Protein AF-0000000073463530 (afdb_homodimer)

pLDDT: mean 92.0, std 11.54, range [20.23, 98.88]

InterPro domains:
  IPR004045 Glutathione S-transferase, N-terminal [PF13417] (13-86)
  IPR004045 Glutathione S-transferase, N-terminal [PS50404] (8-88)
  IPR036249 Thioredoxin-like superfamily [SSF52833] (9-88)
  IPR036282 Glutathione S-transferase, C-terminal domain superfamily [SSF47616] (144-210)

Foldseek 3Di:
DPPPDQQDQKEKEEDDLDLLSVLLQLLCLLLLHRYAYAYADPFDDGCLPCQLAVFPQGDDIWMHGLLFIEDGSLSVSVVSLVVRVPVPVSRQCPPPNVVLSCCLVPPLVHVLLVLLLLLCLPPDDDPRRQVRVCQFFPPDHNHNVVSVVCNVVSLVSVLVVLVVQLVQLVVDDALESVHPHHHSSLSSNLSSLVCCQDVSVRNPLNRHHDDDDDDQLVVGPRSSSNSSSVSSVVSSVVRRHDYHYDYSNVSSVSSLVSQVVPVVVVLVVAFFDCPDPCCVVVQDVRDWFFWKWKAQQRTSGDIRIATWRHDDPFKTKGWGFNPPPGTIHIYIYTPPRIDMGGDPPPPD/DPPPDQQDQKEKEEDDLDLLSVLLQLLCLLLLHRYAYAYADPFDDGCLPCQLAVFPQGDDIWMHGLLFIEDGSLSVSVVSLVVRVPVPVSRQCPPPNVVLSCCLVPPLVHVLLVLLLLLCLPPDDDPRRQVRVCQFAPPDHNHNVVSVVCNVVSLVSVLVVLVVQLVQLVVDDALESVHPHHHSSLSSNLSSLVCCQDVSVRNPLNRHHDDDDDDQLVVGPRSSSNSSSVSSVVSSVVRRHDYHYDYSNVSSVSSLVSQVVPVVVVLVPAFFDCPDPCCVVVQDVRDWQFWKWKAQQRTSGDIRIATFRHDDPFKTKGWGFNPPPGTIHIYIYTPPRIDMGTDPPPPD

Sequence (696 aa):
MVSPQPNNRVIVYGYPASPFYQKITFLLDHYGVSWTLVDVPPIMPRPQLSQLLGITYRRIPVVFIDGRAYIDTTAAALALEAAFGRSSNKALLRQFAALQLQLAINWAESSLFRLGAGHLYNIPLAKEFVQDRKSFMPGGSFDSESMKQRIAFVRSQLMANLEAIETHLKEGNGKFLFGDEIQYLDLSLYVPLNWVQTQLRTGHDLLPVPSKGQQDWRQYPFPRTLSWLASVREYLGKHKVNPTKLSAQDAAEVIFEQSATNSSKVESQLQISKEDPLVKAGWISGEKGQKASVTPVDTGRVPQEGKLVGLDGNSITLKIEAGQGGKSLLATFPRVNFDVRAKEGAKLMVSPQPNNRVIVYGYPASPFYQKITFLLDHYGVSWTLVDVPPIMPRPQLSQLLGITYRRIPVVFIDGRAYIDTTAAALALEAAFGRSSNKALLRQFAALQLQLAINWAESSLFRLGAGHLYNIPLAKEFVQDRKSFMPGGSFDSESMKQRIAFVRSQLMANLEAIETHLKEGNGKFLFGDEIQYLDLSLYVPLNWVQTQLRTGHDLLPVPSKGQQDWRQYPFPRTLSWLASVREYLGKHKVNPTKLSAQDAAEVIFEQSATNSSKVESQLQISKEDPLVKAGWISGEKGQKASVTPVDTGRVPQEGKLVGLDGNSITLKIEAGQGGKSLLATFPRVNFDVRAKEGAKL

Solvent-accessible surface area (backbone atoms only — not comparable to full-atom values): 36322 Å² total; per-residue (Å²): 128,83,67,82,47,90,42,53,44,30,37,36,38,33,43,85,89,37,60,59,31,45,45,53,50,54,51,34,14,70,60,62,49,59,27,25,36,25,81,46,67,97,52,86,76,52,55,68,34,34,63,64,51,34,44,52,50,65,69,66,30,40,33,27,53,54,24,31,36,18,42,45,65,67,35,32,51,52,50,48,41,69,73,47,10,70,85,62,83,49,48,40,61,78,65,63,38,44,58,37,50,49,41,29,58,38,34,26,67,38,57,46,27,51,43,33,59,43,51,46,37,81,55,92,68,52,69,66,53,38,55,49,47,37,68,31,32,76,88,54,71,69,46,43,68,62,23,55,74,41,36,43,59,39,46,45,40,46,45,24,54,50,42,39,50,27,53,40,48,66,76,42,90,34,67,34,88,82,26,78,51,75,36,52,45,51,53,39,47,42,38,33,52,46,42,27,17,70,69,60,58,67,37,52,76,78,32,59,62,82,60,96,69,91,72,80,42,77,83,39,89,44,30,62,43,52,50,34,52,51,47,52,50,50,53,46,64,78,34,63,59,79,63,46,77,44,54,52,68,60,45,47,52,48,32,43,55,33,10,70,71,42,42,63,65,53,52,70,72,41,49,45,51,70,80,35,49,37,28,69,64,61,46,36,86,42,53,73,59,41,44,25,32,46,23,40,71,79,48,37,69,36,55,29,63,28,22,34,40,27,41,60,57,55,33,33,28,27,43,23,60,16,83,74,90,74,43,49,34,44,36,33,30,41,34,65,64,41,45,74,37,53,43,82,68,75,80,118,128,84,66,82,48,94,39,54,45,30,36,37,38,32,42,85,88,38,59,60,30,44,43,53,51,53,50,34,14,72,59,61,48,58,28,24,37,25,82,45,68,98,52,86,77,52,54,67,34,34,63,63,51,35,44,52,51,65,69,66,30,40,33,26,52,54,24,30,36,18,42,45,67,67,34,32,49,53,50,48,42,70,73,48,8,69,86,61,84,51,47,39,61,77,65,64,39,44,60,36,51,48,42,28,58,36,34,25,68,38,58,47,28,53,44,33,59,44,52,47,37,82,55,91,66,51,68,68,54,38,55,51,47,39,68,31,32,75,88,52,71,70,45,43,68,62,23,55,74,42,36,40,59,40,46,45,40,47,45,26,55,49,43,38,51,28,52,41,48,66,76,42,90,34,67,33,88,83,26,80,50,75,37,51,46,53,54,40,47,42,36,33,52,45,43,27,18,70,70,59,58,67,37,53,75,77,33,59,63,84,60,96,68,92,74,78,41,77,83,39,89,44,30,61,43,52,50,34,52,51,47,53,51,50,52,47,62,77,34,62,59,79,63,46,78,46,55,50,70,60,46,46,53,50,33,42,54,32,12,70,70,43,42,63,67,53,53,72,73,40,48,44,49,69,80,36,49,38,29,68,65,62,46,36,90,42,53,73,60,41,46,24,32,44,24,40,71,79,49,38,71,37,56,30,63,27,22,34,41,28,41,59,58,55,33,33,28,28,41,24,61,16,82,74,90,76,43,50,34,43,36,32,30,42,32,65,63,41,45,72,38,55,45,83,68,76,82,119

Structure (mmCIF, N/CA/C/O backbone):
data_AF-0000000073463530-model_v1
#
loop_
_entity.id
_entity.type
_entity.pdbx_description
1 polymer 'GST N-terminal domain-containing protein'
#
loop_
_atom_site.group_PDB
_atom_site.id
_atom_site.type_symbol
_atom_site.label_atom_id
_atom_site.label_alt_id
_atom_site.label_comp_id
_atom_site.label_asym_id
_atom_site.label_entity_id
_atom_site.label_seq_id
_atom_site.pdbx_PDB_ins_code
_atom_site.Cartn_x
_atom_site.Cartn_y
_atom_site.Cartn_z
_atom_site.occupancy
_atom_site.B_iso_or_equiv
_atom_site.auth_seq_id
_atom_site.auth_comp_id
_atom_site.auth_asym_id
_atom_site.auth_atom_id
_atom_site.pdbx_PDB_model_num
ATOM 1 N N . MET A 1 1 ? 6.281 -42.188 -20.156 1 31.19 1 MET A N 1
ATOM 2 C CA . MET A 1 1 ? 5.535 -41.5 -19.109 1 31.19 1 MET A CA 1
ATOM 3 C C . MET A 1 1 ? 6.48 -40.875 -18.062 1 31.19 1 MET A C 1
ATOM 5 O O . MET A 1 1 ? 7.281 -41.594 -17.469 1 31.19 1 MET A O 1
ATOM 9 N N . VAL A 1 2 ? 6.938 -39.688 -18.234 1 38.62 2 VAL A N 1
ATOM 10 C CA . VAL A 1 2 ? 7.953 -39.156 -17.344 1 38.62 2 VAL A CA 1
ATOM 11 C C . VAL A 1 2 ? 7.445 -39.188 -15.898 1 38.62 2 VAL A C 1
ATOM 13 O O . VAL A 1 2 ? 6.359 -38.688 -15.602 1 38.62 2 VAL A O 1
ATOM 16 N N . SER A 1 3 ? 7.84 -40.156 -15.188 1 39.84 3 SER A N 1
ATOM 17 C CA . SER A 1 3 ? 7.484 -40.375 -13.781 1 39.84 3 SER A CA 1
ATOM 18 C C . SER A 1 3 ? 7.691 -39.094 -12.977 1 39.84 3 SER A C 1
ATOM 20 O O . SER A 1 3 ? 8.68 -38.375 -13.18 1 39.84 3 SER A O 1
ATOM 22 N N . PRO A 1 4 ? 6.578 -38.594 -12.398 1 45.66 4 PRO A N 1
ATOM 23 C CA . PRO A 1 4 ? 6.816 -37.531 -11.43 1 45.66 4 PRO A CA 1
ATOM 24 C C . PRO A 1 4 ? 8.078 -37.75 -10.602 1 45.66 4 PRO A C 1
ATOM 26 O O . PRO A 1 4 ? 8.305 -38.844 -10.094 1 45.66 4 PRO A O 1
ATOM 29 N N . GLN A 1 5 ? 9.086 -37.344 -10.953 1 49.78 5 GLN A N 1
ATOM 30 C CA . GLN A 1 5 ? 10.234 -37.406 -10.055 1 49.78 5 GLN A CA 1
ATOM 31 C C . GLN A 1 5 ? 10.055 -36.469 -8.875 1 49.78 5 GLN A C 1
ATOM 33 O O . GLN A 1 5 ? 9.305 -35.5 -8.961 1 49.78 5 GLN A O 1
ATOM 38 N N . PRO A 1 6 ? 10.414 -36.875 -7.672 1 53.34 6 PRO A N 1
ATOM 39 C CA . PRO A 1 6 ? 10.312 -36.094 -6.438 1 53.34 6 PRO A CA 1
ATOM 40 C C . PRO A 1 6 ? 10.469 -34.594 -6.68 1 53.34 6 PRO A C 1
ATOM 42 O O . PRO A 1 6 ? 9.859 -33.781 -5.973 1 53.34 6 PRO A O 1
ATOM 45 N N . ASN A 1 7 ? 11.078 -34.219 -7.801 1 63.09 7 ASN A N 1
ATOM 46 C CA . ASN A 1 7 ? 11.422 -32.844 -8.031 1 63.09 7 ASN A CA 1
ATOM 47 C C . ASN A 1 7 ? 10.406 -32.156 -8.945 1 63.09 7 ASN A C 1
ATOM 49 O O . ASN A 1 7 ? 10.641 -31.031 -9.414 1 63.09 7 ASN A O 1
ATOM 53 N N . ASN A 1 8 ? 9.125 -32.812 -8.922 1 82.25 8 ASN A N 1
ATOM 54 C CA . ASN A 1 8 ? 8.234 -32.188 -9.891 1 82.25 8 ASN A CA 1
ATOM 55 C C . ASN A 1 8 ? 6.918 -31.75 -9.25 1 82.25 8 ASN A C 1
ATOM 57 O O . ASN A 1 8 ? 5.949 -31.453 -9.953 1 82.25 8 ASN A O 1
ATOM 61 N N . ARG A 1 9 ? 6.957 -31.766 -8 1 92.31 9 ARG A N 1
ATOM 62 C CA . ARG A 1 9 ? 5.746 -31.281 -7.344 1 92.31 9 ARG A CA 1
ATOM 63 C C . ARG A 1 9 ? 5.547 -29.797 -7.602 1 92.31 9 ARG A C 1
ATOM 65 O O . ARG A 1 9 ? 4.414 -29.312 -7.688 1 92.31 9 ARG A O 1
ATOM 72 N N . VAL A 1 10 ? 6.691 -29.125 -7.629 1 97.69 10 VAL A N 1
ATOM 73 C CA . VAL A 1 10 ? 6.645 -27.688 -7.875 1 97.69 10 VAL A CA 1
ATOM 74 C C . VAL A 1 10 ? 7.32 -27.359 -9.203 1 97.69 10 VAL A C 1
ATOM 76 O O . VAL A 1 10 ? 8.492 -27.703 -9.414 1 97.69 10 VAL A O 1
ATOM 79 N N . ILE A 1 11 ? 6.637 -26.812 -10.125 1 98.19 11 ILE A N 1
ATOM 80 C CA . ILE A 1 11 ? 7.145 -26.375 -11.422 1 98.19 11 ILE A CA 1
ATOM 81 C C . ILE A 1 11 ? 6.926 -24.875 -11.586 1 98.19 11 ILE A C 1
ATOM 83 O O . ILE A 1 11 ? 5.812 -24.375 -11.398 1 98.19 11 ILE A O 1
ATOM 87 N N . VAL A 1 12 ? 7.953 -24.125 -11.891 1 98.44 12 VAL A N 1
ATOM 88 C CA . VAL A 1 12 ? 7.902 -22.672 -12.016 1 98.44 12 VAL A CA 1
ATOM 89 C C . VAL A 1 12 ? 8.219 -22.266 -13.453 1 98.44 12 VAL A C 1
ATOM 91 O O . VAL A 1 12 ? 9.266 -22.625 -13.992 1 98.44 12 VAL A O 1
ATOM 94 N N . TYR A 1 13 ? 7.297 -21.625 -14.109 1 98.75 13 TYR A N 1
ATOM 95 C CA . TYR A 1 13 ? 7.555 -20.953 -15.383 1 98.75 13 TYR A CA 1
ATOM 96 C C . TYR A 1 13 ? 8.055 -19.531 -15.164 1 98.75 13 TYR A C 1
ATOM 98 O O . TYR A 1 13 ? 7.344 -18.688 -14.602 1 98.75 13 TYR A O 1
ATOM 106 N N . GLY A 1 14 ? 9.188 -19.266 -15.516 1 98.12 14 GLY A N 1
ATOM 107 C CA . GLY A 1 14 ? 9.742 -17.938 -15.273 1 98.12 14 GLY A CA 1
ATOM 108 C C . GLY A 1 14 ? 11.086 -17.719 -15.945 1 98.12 14 GLY A C 1
ATOM 109 O O . GLY A 1 14 ? 11.547 -18.562 -16.719 1 98.12 14 GLY A O 1
ATOM 110 N N . TYR A 1 15 ? 11.656 -16.562 -15.797 1 95.75 15 TYR A N 1
ATOM 111 C CA . TYR A 1 15 ? 12.992 -16.203 -16.25 1 95.75 15 TYR A CA 1
ATOM 112 C C . TYR A 1 15 ? 13.773 -15.492 -15.148 1 95.75 15 TYR A C 1
ATOM 114 O O . TYR A 1 15 ? 13.195 -14.734 -14.359 1 95.75 15 TYR A O 1
ATOM 122 N N . PRO A 1 16 ? 15 -15.617 -15.07 1 94 16 PRO A N 1
ATOM 123 C CA . PRO A 1 16 ? 15.805 -15.266 -13.906 1 94 16 PRO A CA 1
ATOM 124 C C . PRO A 1 16 ? 15.812 -13.766 -13.633 1 94 16 PRO A C 1
ATOM 126 O O . PRO A 1 16 ? 15.922 -13.344 -12.477 1 94 16 PRO A O 1
ATOM 129 N N . ALA A 1 17 ? 15.727 -12.938 -14.602 1 92.12 17 ALA A N 1
ATOM 130 C CA . ALA A 1 17 ? 15.859 -11.492 -14.422 1 92.12 17 ALA A CA 1
ATOM 131 C C . ALA A 1 17 ? 14.602 -10.898 -13.789 1 92.12 17 ALA A C 1
ATOM 133 O O . ALA A 1 17 ? 14.602 -9.75 -13.352 1 92.12 17 ALA A O 1
ATOM 134 N N . SER A 1 18 ? 13.523 -11.633 -13.664 1 94.56 18 SER A N 1
ATOM 135 C CA . SER A 1 18 ? 12.273 -11.148 -13.086 1 94.56 18 SER A CA 1
ATOM 136 C C . SER A 1 18 ? 12.359 -11.102 -11.562 1 94.56 18 SER A C 1
ATOM 138 O O . SER A 1 18 ? 12.531 -12.133 -10.914 1 94.56 18 SER A O 1
ATOM 140 N N . PRO A 1 19 ? 12.172 -9.945 -10.945 1 96.19 19 PRO A N 1
ATOM 141 C CA . PRO A 1 19 ? 12.164 -9.859 -9.484 1 96.19 19 PRO A CA 1
ATOM 142 C C . PRO A 1 19 ? 11.078 -10.727 -8.852 1 96.19 19 PRO A C 1
ATOM 144 O O . PRO A 1 19 ? 11.289 -11.297 -7.773 1 96.19 19 PRO A O 1
ATOM 147 N N . PHE A 1 20 ? 9.961 -10.859 -9.492 1 97.62 20 PHE A N 1
ATOM 148 C CA . PHE A 1 20 ? 8.875 -11.656 -8.93 1 97.62 20 PHE A CA 1
ATOM 149 C C . PHE A 1 20 ? 9.18 -13.141 -9.039 1 97.62 20 PHE A C 1
ATOM 151 O O . PHE A 1 20 ? 8.789 -13.93 -8.172 1 97.62 20 PHE A O 1
ATOM 158 N N . TYR A 1 21 ? 9.852 -13.523 -10.125 1 98 21 TYR A N 1
ATOM 159 C CA . TYR A 1 21 ? 10.383 -14.883 -10.195 1 98 21 TYR A CA 1
ATOM 160 C C . TYR A 1 21 ? 11.359 -15.141 -9.062 1 98 21 TYR A C 1
ATOM 162 O O . TYR A 1 21 ? 11.281 -16.172 -8.391 1 98 21 TYR A O 1
ATOM 170 N N . GLN A 1 22 ? 12.219 -14.219 -8.781 1 98.25 22 GLN A N 1
ATOM 171 C CA . GLN A 1 22 ? 13.195 -14.352 -7.703 1 98.25 22 GLN A CA 1
ATOM 172 C C . GLN A 1 22 ? 12.508 -14.508 -6.352 1 98.25 22 GLN A C 1
ATOM 174 O O . GLN A 1 22 ? 12.945 -15.297 -5.512 1 98.25 22 GLN A O 1
ATOM 179 N N . LYS A 1 23 ? 11.5 -13.727 -6.148 1 98.62 23 LYS A N 1
ATOM 180 C CA . LYS A 1 23 ? 10.75 -13.859 -4.902 1 98.62 23 LYS A CA 1
ATOM 181 C C . LYS A 1 23 ? 10.328 -15.305 -4.664 1 98.62 23 LYS A C 1
ATOM 183 O O . LYS A 1 23 ? 10.5 -15.836 -3.561 1 98.62 23 LYS A O 1
ATOM 188 N N . ILE A 1 24 ? 9.773 -15.961 -5.695 1 98.69 24 ILE A N 1
ATOM 189 C CA . ILE A 1 24 ? 9.312 -17.344 -5.578 1 98.69 24 ILE A CA 1
ATOM 190 C C . ILE A 1 24 ? 10.5 -18.25 -5.297 1 98.69 24 ILE A C 1
ATOM 192 O O . ILE A 1 24 ? 10.406 -19.172 -4.469 1 98.69 24 ILE A O 1
ATOM 196 N N . THR A 1 25 ? 11.625 -18 -5.953 1 98.44 25 THR A N 1
ATOM 197 C CA . THR A 1 25 ? 12.789 -18.844 -5.723 1 98.44 25 THR A CA 1
ATOM 198 C C . THR A 1 25 ? 13.305 -18.688 -4.297 1 98.44 25 THR A C 1
ATOM 200 O O . THR A 1 25 ? 13.789 -19.641 -3.691 1 98.44 25 THR A O 1
ATOM 203 N N . PHE A 1 26 ? 13.281 -17.469 -3.719 1 98.56 26 PHE A N 1
ATOM 204 C CA . PHE A 1 26 ? 13.672 -17.266 -2.332 1 98.56 26 PHE A CA 1
ATOM 205 C C . PHE A 1 26 ? 12.781 -18.047 -1.386 1 98.56 26 PHE A C 1
ATOM 207 O O . PHE A 1 26 ? 13.258 -18.594 -0.39 1 98.56 26 PHE A O 1
ATOM 214 N N . LEU A 1 27 ? 11.477 -18.094 -1.702 1 98.31 27 LEU A N 1
ATOM 215 C CA . LEU A 1 27 ? 10.555 -18.891 -0.896 1 98.31 27 LEU A CA 1
ATOM 216 C C . LEU A 1 27 ? 10.906 -20.375 -0.982 1 98.31 27 LEU A C 1
ATOM 218 O O . LEU A 1 27 ? 10.93 -21.062 0.035 1 98.31 27 LEU A O 1
ATOM 222 N N . LEU A 1 28 ? 11.156 -20.812 -2.186 1 97.44 28 LEU A N 1
ATOM 223 C CA . LEU A 1 28 ? 11.508 -22.219 -2.389 1 97.44 28 LEU A CA 1
ATOM 224 C C . LEU A 1 28 ? 12.805 -22.562 -1.673 1 97.44 28 LEU A C 1
ATOM 226 O O . LEU A 1 28 ? 12.938 -23.641 -1.098 1 97.44 28 LEU A O 1
ATOM 230 N N . ASP A 1 29 ? 13.797 -21.641 -1.721 1 97.5 29 ASP A N 1
ATOM 231 C CA . ASP A 1 29 ? 15.031 -21.797 -0.96 1 97.5 29 ASP A CA 1
ATOM 232 C C . ASP A 1 29 ? 14.742 -21.969 0.531 1 97.5 29 ASP A C 1
ATOM 234 O O . ASP A 1 29 ? 15.273 -22.859 1.178 1 97.5 29 ASP A O 1
ATOM 238 N N . HIS A 1 30 ? 13.914 -21.125 1.042 1 97.25 30 HIS A N 1
ATOM 239 C CA . HIS A 1 30 ? 13.578 -21.188 2.459 1 97.25 30 HIS A CA 1
ATOM 240 C C . HIS A 1 30 ? 12.945 -22.516 2.826 1 97.25 30 HIS A C 1
ATOM 242 O O . HIS A 1 30 ? 13.32 -23.141 3.83 1 97.25 30 HIS A O 1
ATOM 248 N N . TYR A 1 31 ? 12.023 -23 1.99 1 95.81 31 TYR A N 1
ATOM 249 C CA . TYR A 1 31 ? 11.297 -24.219 2.307 1 95.81 31 TYR A CA 1
ATOM 250 C C . TYR A 1 31 ? 12.141 -25.453 2 1 95.81 31 TYR A C 1
ATOM 252 O O . TYR A 1 31 ? 11.797 -26.562 2.416 1 95.81 31 TYR A O 1
ATOM 260 N N . GLY A 1 32 ? 13.172 -25.25 1.292 1 93.88 32 GLY A N 1
ATOM 261 C CA . GLY A 1 32 ? 14.023 -26.375 0.927 1 93.88 32 GLY A CA 1
ATOM 262 C C . GLY A 1 32 ? 13.344 -27.359 -0.018 1 93.88 32 GLY A C 1
ATOM 263 O O . GLY A 1 32 ? 13.516 -28.562 0.113 1 93.88 32 GLY A O 1
ATOM 264 N N . VAL A 1 33 ? 12.656 -26.844 -0.92 1 93.38 33 VAL A N 1
ATOM 265 C CA . VAL A 1 33 ? 11.844 -27.672 -1.812 1 93.38 33 VAL A CA 1
ATOM 266 C C . VAL A 1 33 ? 12.547 -27.828 -3.154 1 93.38 33 VAL A C 1
ATOM 268 O O . VAL A 1 33 ? 12.938 -26.844 -3.781 1 93.38 33 VAL A O 1
ATOM 271 N N . SER A 1 34 ? 12.695 -29.062 -3.562 1 94.62 34 SER A N 1
ATOM 272 C CA . SER A 1 34 ? 13.133 -29.297 -4.938 1 94.62 34 SER A CA 1
ATOM 273 C C . SER A 1 34 ? 12.055 -28.875 -5.934 1 94.62 34 SER A C 1
ATOM 275 O O . SER A 1 34 ? 10.867 -29.094 -5.703 1 94.62 34 SER A O 1
ATOM 277 N N . TRP A 1 35 ? 12.5 -28.234 -6.988 1 96.25 35 TRP A N 1
ATOM 278 C CA . TRP A 1 35 ? 11.516 -27.719 -7.93 1 96.25 35 TRP A CA 1
ATOM 279 C C . TRP A 1 35 ? 12.078 -27.703 -9.352 1 96.25 35 TRP A C 1
ATOM 281 O O . TRP A 1 35 ? 13.266 -27.953 -9.555 1 96.25 35 TRP A O 1
ATOM 291 N N . THR A 1 36 ? 11.203 -27.531 -10.312 1 96.88 36 THR A N 1
ATOM 292 C CA . THR A 1 36 ? 11.539 -27.562 -11.734 1 96.88 36 THR A CA 1
ATOM 293 C C . THR A 1 36 ? 11.305 -26.203 -12.383 1 96.88 36 THR A C 1
ATOM 295 O O . THR A 1 36 ? 10.273 -25.578 -12.148 1 96.88 36 THR A O 1
ATOM 298 N N . LEU A 1 37 ? 12.273 -25.766 -13.164 1 97 37 LEU A N 1
ATOM 299 C CA . LEU A 1 37 ? 12.164 -24.516 -13.914 1 97 37 LEU A CA 1
ATOM 300 C C . LEU A 1 37 ? 11.82 -24.781 -15.375 1 97 37 LEU A C 1
ATOM 302 O O . LEU A 1 37 ? 12.391 -25.672 -16 1 97 37 LEU A O 1
ATOM 306 N N . VAL A 1 38 ? 10.875 -24.141 -15.875 1 97.81 38 VAL A N 1
ATOM 307 C CA . VAL A 1 38 ? 10.617 -24.031 -17.312 1 97.81 38 VAL A CA 1
ATOM 308 C C . VAL A 1 38 ? 10.883 -22.594 -17.766 1 97.81 38 VAL A C 1
ATOM 310 O O . VAL A 1 38 ? 10.195 -21.656 -17.359 1 97.81 38 VAL A O 1
ATOM 313 N N . ASP A 1 39 ? 11.789 -22.406 -18.641 1 97.62 39 ASP A N 1
ATOM 314 C CA . ASP A 1 39 ? 12.172 -21.078 -19.109 1 97.62 39 ASP A CA 1
ATOM 315 C C . ASP A 1 39 ? 11.102 -20.484 -20.016 1 97.62 39 ASP A C 1
ATOM 317 O O . ASP A 1 39 ? 10.57 -21.172 -20.891 1 97.62 39 ASP A O 1
ATOM 321 N N . VAL A 1 40 ? 10.758 -19.297 -19.781 1 97.56 40 VAL A N 1
ATOM 322 C CA . VAL A 1 40 ? 9.914 -18.516 -20.688 1 97.56 40 VAL A CA 1
ATOM 323 C C . VAL A 1 40 ? 10.586 -17.172 -20.984 1 97.56 40 VAL A C 1
ATOM 325 O O . VAL A 1 40 ? 11.43 -16.703 -20.219 1 97.56 40 VAL A O 1
ATOM 328 N N . PRO A 1 41 ? 10.305 -16.594 -22.156 1 95.75 41 PRO A N 1
ATOM 329 C CA . PRO A 1 41 ? 10.914 -15.312 -22.484 1 95.75 41 PRO A CA 1
ATOM 330 C C . PRO A 1 41 ? 10.391 -14.172 -21.609 1 95.75 41 PRO A C 1
ATOM 332 O O . PRO A 1 41 ? 9.273 -14.25 -21.094 1 95.75 41 PRO A O 1
ATOM 335 N N . PRO A 1 42 ? 11.164 -13.125 -21.516 1 93.5 42 PRO A N 1
ATOM 336 C CA . PRO A 1 42 ? 10.75 -11.969 -20.719 1 93.5 42 PRO A CA 1
ATOM 337 C C . PRO A 1 42 ? 9.586 -11.203 -21.344 1 93.5 42 PRO A C 1
ATOM 339 O O . PRO A 1 42 ? 8.898 -10.445 -20.656 1 93.5 42 PRO A O 1
ATOM 342 N N . ILE A 1 43 ? 9.336 -11.398 -22.656 1 93.69 43 ILE A N 1
ATOM 343 C CA . ILE A 1 43 ? 8.273 -10.672 -23.359 1 93.69 43 ILE A CA 1
ATOM 344 C C . ILE A 1 43 ? 7.328 -11.656 -24.031 1 93.69 43 ILE A C 1
ATOM 346 O O . ILE A 1 43 ? 7.684 -12.812 -24.25 1 93.69 43 ILE A O 1
ATOM 350 N N . MET A 1 44 ? 6.105 -11.211 -24.297 1 92.81 44 MET A N 1
ATOM 351 C CA . MET A 1 44 ? 5.141 -12.023 -25.047 1 92.81 44 MET A CA 1
ATOM 352 C C . MET A 1 44 ? 5.602 -12.242 -26.484 1 92.81 44 MET A C 1
ATOM 354 O O . MET A 1 44 ? 6.336 -11.422 -27.031 1 92.81 44 MET A O 1
ATOM 358 N N . PRO A 1 45 ? 5.25 -13.312 -27.062 1 95.19 45 PRO A N 1
ATOM 359 C CA . PRO A 1 45 ? 4.32 -14.359 -26.625 1 95.19 45 PRO A CA 1
ATOM 360 C C . PRO A 1 45 ? 5.004 -15.461 -25.812 1 95.19 45 PRO A C 1
ATOM 362 O O . PRO A 1 45 ? 6.234 -15.555 -25.812 1 95.19 45 PRO A O 1
ATOM 365 N N . ARG A 1 46 ? 4.207 -16.188 -25.109 1 96.44 46 ARG A N 1
ATOM 366 C CA . ARG A 1 46 ? 4.668 -17.328 -24.344 1 96.44 46 ARG A CA 1
ATOM 367 C C . ARG A 1 46 ? 3.818 -18.562 -24.625 1 96.44 46 ARG A C 1
ATOM 369 O O . ARG A 1 46 ? 3.082 -19.031 -23.75 1 96.44 46 ARG A O 1
ATOM 376 N N . PRO A 1 47 ? 4.027 -19.141 -25.781 1 96.06 47 PRO A N 1
ATOM 377 C CA . PRO A 1 47 ? 3.248 -20.328 -26.172 1 96.06 47 PRO A CA 1
ATOM 378 C C . PRO A 1 47 ? 3.439 -21.5 -25.203 1 96.06 47 PRO A C 1
ATOM 380 O O . PRO A 1 47 ? 2.576 -22.375 -25.125 1 96.06 47 PRO A O 1
ATOM 383 N N . GLN A 1 48 ? 4.598 -21.531 -24.422 1 95.81 48 GLN A N 1
ATOM 384 C CA . GLN A 1 48 ? 4.852 -22.531 -23.406 1 95.81 48 GLN A CA 1
ATOM 385 C C . GLN A 1 48 ? 3.703 -22.609 -22.406 1 95.81 48 GLN A C 1
ATOM 387 O O . GLN A 1 48 ? 3.453 -23.656 -21.812 1 95.81 48 GLN A O 1
ATOM 392 N N . LEU A 1 49 ? 3.008 -21.469 -22.312 1 97.25 49 LEU A N 1
ATOM 393 C CA . LEU A 1 49 ? 1.887 -21.391 -21.375 1 97.25 49 LEU A CA 1
ATOM 394 C C . LEU A 1 49 ? 0.56 -21.344 -22.125 1 97.25 49 LEU A C 1
ATOM 396 O O . LEU A 1 49 ? -0.306 -22.188 -21.922 1 97.25 49 LEU A O 1
ATOM 400 N N . SER A 1 50 ? 0.438 -20.469 -23.078 1 95.94 50 SER A N 1
ATOM 401 C CA . SER A 1 50 ? -0.833 -20.234 -23.766 1 95.94 50 SER A CA 1
ATOM 402 C C . SER A 1 50 ? -1.224 -21.406 -24.641 1 95.94 50 SER A C 1
ATOM 404 O O . SER A 1 50 ? -2.35 -21.906 -24.562 1 95.94 50 SER A O 1
ATOM 406 N N . GLN A 1 51 ? -0.342 -21.938 -25.391 1 95 51 GLN A N 1
ATOM 407 C CA . GLN A 1 51 ? -0.662 -23.016 -26.328 1 95 51 GLN A CA 1
ATOM 408 C C . GLN A 1 51 ? -0.663 -24.375 -25.641 1 95 51 GLN A C 1
ATOM 410 O O . GLN A 1 51 ? -1.529 -25.203 -25.906 1 95 51 GLN A O 1
ATOM 415 N N . LEU A 1 52 ? 0.271 -24.547 -24.719 1 95.88 52 LEU A N 1
ATOM 416 C CA . LEU A 1 52 ? 0.433 -25.891 -24.156 1 95.88 52 LEU A CA 1
ATOM 417 C C . LEU A 1 52 ? -0.51 -26.094 -22.969 1 95.88 52 LEU A C 1
ATOM 419 O O . LEU A 1 52 ? -0.968 -27.203 -22.719 1 95.88 52 LEU A O 1
ATOM 423 N N . LEU A 1 53 ? -0.771 -24.984 -22.203 1 97.06 53 LEU A N 1
ATOM 424 C CA . LEU A 1 53 ? -1.488 -25.172 -20.953 1 97.06 53 LEU A CA 1
ATOM 425 C C . LEU A 1 53 ? -2.783 -24.359 -20.938 1 97.06 53 LEU A C 1
ATOM 427 O O . LEU A 1 53 ? -3.588 -24.484 -20.016 1 97.06 53 LEU A O 1
ATOM 431 N N . GLY A 1 54 ? -2.982 -23.516 -21.938 1 96.44 54 GLY A N 1
ATOM 432 C CA . GLY A 1 54 ? -4.176 -22.688 -22.016 1 96.44 54 GLY A CA 1
ATOM 433 C C . GLY A 1 54 ? -4.105 -21.453 -21.125 1 96.44 54 GLY A C 1
ATOM 434 O O . GLY A 1 54 ? -5.121 -20.797 -20.875 1 96.44 54 GLY A O 1
ATOM 435 N N . ILE A 1 55 ? -2.959 -21.141 -20.562 1 97.44 55 ILE A N 1
ATOM 436 C CA . ILE A 1 55 ? -2.783 -19.984 -19.688 1 97.44 55 ILE A CA 1
ATOM 437 C C . ILE A 1 55 ? -2.449 -18.75 -20.531 1 97.44 55 ILE A C 1
ATOM 439 O O . ILE A 1 55 ? -1.332 -18.625 -21.031 1 97.44 55 ILE A O 1
ATOM 443 N N . THR A 1 56 ? -3.406 -17.844 -20.609 1 96.56 56 THR A N 1
ATOM 444 C CA . THR A 1 56 ? -3.24 -16.625 -21.391 1 96.56 56 THR A CA 1
ATOM 445 C C . THR A 1 56 ? -2.791 -15.461 -20.516 1 96.56 56 THR A C 1
ATOM 447 O O . THR A 1 56 ? -2.348 -14.422 -21.016 1 96.56 56 THR A O 1
ATOM 450 N N . TYR A 1 57 ? -2.963 -15.641 -19.203 1 95.81 57 TYR A N 1
ATOM 451 C CA . TYR A 1 57 ? -2.445 -14.672 -18.234 1 95.81 57 TYR A CA 1
ATOM 452 C C . TYR A 1 57 ? -1.02 -14.266 -18.594 1 95.81 57 TYR A C 1
ATOM 454 O O . TYR A 1 57 ? -0.189 -15.117 -18.922 1 95.81 57 TYR A O 1
ATOM 462 N N . ARG A 1 58 ? -0.741 -12.992 -18.516 1 95.38 58 ARG A N 1
ATOM 463 C CA . ARG A 1 58 ? 0.493 -12.555 -19.156 1 95.38 58 ARG A CA 1
ATOM 464 C C . ARG A 1 58 ? 1.623 -12.422 -18.141 1 95.38 58 ARG A C 1
ATOM 466 O O . ARG A 1 58 ? 2.799 -12.391 -18.516 1 95.38 58 ARG A O 1
ATOM 473 N N . ARG A 1 59 ? 1.351 -12.227 -16.859 1 95.62 59 ARG A N 1
ATOM 474 C CA . ARG A 1 59 ? 2.434 -11.992 -15.914 1 95.62 59 ARG A CA 1
ATOM 475 C C . ARG A 1 59 ? 3.164 -13.289 -15.578 1 95.62 59 ARG A C 1
ATOM 477 O O . ARG A 1 59 ? 2.604 -14.375 -15.719 1 95.62 59 ARG A O 1
ATOM 484 N N . ILE A 1 60 ? 4.359 -13.227 -15.164 1 96 60 ILE A N 1
ATOM 485 C CA . ILE A 1 60 ? 5.238 -14.312 -14.742 1 96 60 ILE A CA 1
ATOM 486 C C . ILE A 1 60 ? 5.805 -14 -13.359 1 96 60 ILE A C 1
ATOM 488 O O . ILE A 1 60 ? 5.957 -12.836 -12.984 1 96 60 ILE A O 1
ATOM 492 N N . PRO A 1 61 ? 6.031 -14.914 -12.523 1 98.12 61 PRO A N 1
ATOM 493 C CA . PRO A 1 61 ? 6.004 -16.344 -12.805 1 98.12 61 PRO A CA 1
ATOM 494 C C . PRO A 1 61 ? 4.609 -16.953 -12.664 1 98.12 61 PRO A C 1
ATOM 496 O O . PRO A 1 61 ? 3.717 -16.328 -12.086 1 98.12 61 PRO A O 1
ATOM 499 N N . VAL A 1 62 ? 4.434 -18.062 -13.266 1 98.62 62 VAL A N 1
ATOM 500 C CA . VAL A 1 62 ? 3.326 -18.969 -12.969 1 98.62 62 VAL A CA 1
ATOM 501 C C . VAL A 1 62 ? 3.852 -20.203 -12.25 1 98.62 62 VAL A C 1
ATOM 503 O O . VAL A 1 62 ? 4.789 -20.859 -12.719 1 98.62 62 VAL A O 1
ATOM 506 N N . VAL A 1 63 ? 3.279 -20.516 -11.125 1 98.75 63 VAL A N 1
ATOM 507 C CA . VAL A 1 63 ? 3.777 -21.609 -10.289 1 98.75 63 VAL A CA 1
ATOM 508 C C . VAL A 1 63 ? 2.754 -22.734 -10.242 1 98.75 63 VAL A C 1
ATOM 510 O O . VAL A 1 63 ? 1.563 -22.5 -10.031 1 98.75 63 VAL A O 1
ATOM 513 N N . PHE A 1 64 ? 3.227 -23.922 -10.5 1 98.31 64 PHE A N 1
ATOM 514 C CA . PHE A 1 64 ? 2.389 -25.109 -10.375 1 98.31 64 PHE A CA 1
ATOM 515 C C . PHE A 1 64 ? 2.797 -25.938 -9.156 1 98.31 64 PHE A C 1
ATOM 517 O O . PHE A 1 64 ? 3.986 -26.156 -8.922 1 98.31 64 PHE A O 1
ATOM 524 N N . ILE A 1 65 ? 1.847 -26.297 -8.367 1 97.44 65 ILE A N 1
ATOM 525 C CA . ILE A 1 65 ? 2.039 -27.234 -7.266 1 97.44 65 ILE A CA 1
ATOM 526 C C . ILE A 1 65 ? 1.087 -28.422 -7.422 1 97.44 65 ILE A C 1
ATOM 528 O O . ILE A 1 65 ? -0.133 -28.25 -7.359 1 97.44 65 ILE A O 1
ATOM 532 N N . ASP A 1 66 ? 1.599 -29.578 -7.668 1 96.25 66 ASP A N 1
ATOM 533 C CA . ASP A 1 66 ? 0.827 -30.812 -7.832 1 96.25 66 ASP A CA 1
ATOM 534 C C . ASP A 1 66 ? -0.22 -30.656 -8.93 1 96.25 66 ASP A C 1
ATOM 536 O O . ASP A 1 66 ? -1.377 -31.047 -8.758 1 96.25 66 ASP A O 1
ATOM 540 N N . GLY A 1 67 ? 0.149 -29.938 -9.984 1 96.5 67 GLY A N 1
ATOM 541 C CA . GLY A 1 67 ? -0.681 -29.859 -11.18 1 96.5 67 GLY A CA 1
ATOM 542 C C . GLY A 1 67 ? -1.635 -28.672 -11.156 1 96.5 67 GLY A C 1
ATOM 543 O O . GLY A 1 67 ? -2.373 -28.453 -12.117 1 96.5 67 GLY A O 1
ATOM 544 N N . ARG A 1 68 ? -1.68 -27.938 -10.078 1 97.62 68 ARG A N 1
ATOM 545 C CA . ARG A 1 68 ? -2.525 -26.75 -9.953 1 97.62 68 ARG A CA 1
ATOM 546 C C . ARG A 1 68 ? -1.715 -25.469 -10.148 1 97.62 68 ARG A C 1
ATOM 548 O O . ARG A 1 68 ? -0.628 -25.328 -9.586 1 97.62 68 ARG A O 1
ATOM 555 N N . ALA A 1 69 ? -2.246 -24.594 -10.977 1 98.38 69 ALA A N 1
ATOM 556 C CA . ALA A 1 69 ? -1.569 -23.328 -11.242 1 98.38 69 ALA A CA 1
ATOM 557 C C . ALA A 1 69 ? -1.925 -22.281 -10.188 1 98.38 69 ALA A C 1
ATOM 559 O O . ALA A 1 69 ? -3.088 -22.156 -9.797 1 98.38 69 ALA A O 1
ATOM 560 N N . TYR A 1 70 ? -1.015 -21.641 -9.719 1 98.5 70 TYR A N 1
ATOM 561 C CA . TYR A 1 70 ? -1.16 -20.438 -8.898 1 98.5 70 TYR A CA 1
ATOM 562 C C . TYR A 1 70 ? -0.602 -19.219 -9.625 1 98.5 70 TYR A C 1
ATOM 564 O O . TYR A 1 70 ? 0.612 -19.094 -9.805 1 98.5 70 TYR A O 1
ATOM 572 N N . ILE A 1 71 ? -1.607 -18.375 -9.984 1 95.62 71 ILE A N 1
ATOM 573 C CA . ILE A 1 71 ? -1.355 -17.188 -10.805 1 95.62 71 ILE A CA 1
ATOM 574 C C . ILE A 1 71 ? -1.147 -15.977 -9.906 1 95.62 71 ILE A C 1
ATOM 576 O O . ILE A 1 71 ? -1.986 -15.672 -9.055 1 95.62 71 ILE A O 1
ATOM 580 N N . ASP A 1 72 ? 0.009 -15.25 -10.07 1 95.19 72 ASP A N 1
ATOM 581 C CA . ASP A 1 72 ? 0.426 -14.133 -9.227 1 95.19 72 ASP A CA 1
ATOM 582 C C . ASP A 1 72 ? 1.242 -14.617 -8.031 1 95.19 72 ASP A C 1
ATOM 584 O O . ASP A 1 72 ? 0.965 -15.68 -7.477 1 95.19 72 ASP A O 1
ATOM 588 N N . THR A 1 73 ? 2.197 -13.828 -7.625 1 96.94 73 THR A N 1
ATOM 589 C CA . THR A 1 73 ? 3.146 -14.289 -6.617 1 96.94 73 THR A CA 1
ATOM 590 C C . THR A 1 73 ? 2.484 -14.367 -5.242 1 96.94 73 THR A C 1
ATOM 592 O O . THR A 1 73 ? 2.932 -15.117 -4.375 1 96.94 73 THR A O 1
ATOM 595 N N . THR A 1 74 ? 1.39 -13.625 -5.039 1 96.44 74 THR A N 1
ATOM 596 C CA . THR A 1 74 ? 0.684 -13.734 -3.768 1 96.44 74 THR A CA 1
ATOM 597 C C . THR A 1 74 ? 0.027 -15.102 -3.627 1 96.44 74 THR A C 1
ATOM 599 O O . THR A 1 74 ? 0.19 -15.773 -2.605 1 96.44 74 THR A O 1
ATOM 602 N N . ALA A 1 75 ? -0.699 -15.578 -4.652 1 97.56 75 ALA A N 1
ATOM 603 C CA . ALA A 1 75 ? -1.327 -16.891 -4.629 1 97.56 75 ALA A CA 1
ATOM 604 C C . ALA A 1 75 ? -0.281 -18 -4.512 1 97.56 75 ALA A C 1
ATOM 606 O O . ALA A 1 75 ? -0.461 -18.953 -3.754 1 97.56 75 ALA A O 1
ATOM 607 N N . ALA A 1 76 ? 0.799 -17.828 -5.258 1 98.38 76 ALA A N 1
ATOM 608 C CA . ALA A 1 76 ? 1.86 -18.828 -5.23 1 98.38 76 ALA A CA 1
ATOM 609 C C . ALA A 1 76 ? 2.502 -18.922 -3.848 1 98.38 76 ALA A C 1
ATOM 611 O O . ALA A 1 76 ? 2.738 -20.016 -3.328 1 98.38 76 ALA A O 1
ATOM 612 N N . ALA A 1 77 ? 2.789 -17.766 -3.275 1 97.94 77 ALA A N 1
ATOM 613 C CA . ALA A 1 77 ? 3.426 -17.719 -1.96 1 97.94 77 ALA A CA 1
ATOM 614 C C . ALA A 1 77 ? 2.545 -18.391 -0.905 1 97.94 77 ALA A C 1
ATOM 616 O O . ALA A 1 77 ? 3.037 -19.141 -0.066 1 97.94 77 ALA A O 1
ATOM 617 N N . LEU A 1 78 ? 1.266 -18.109 -0.917 1 96.75 78 LEU A N 1
ATOM 618 C CA . LEU A 1 78 ? 0.342 -18.688 0.053 1 96.75 78 LEU A CA 1
ATOM 619 C C . LEU A 1 78 ? 0.227 -20.188 -0.137 1 96.75 78 LEU A C 1
ATOM 621 O O . LEU A 1 78 ? 0.137 -20.938 0.84 1 96.75 78 LEU A O 1
ATOM 625 N N . ALA A 1 79 ? 0.221 -20.625 -1.378 1 96.94 79 ALA A N 1
ATOM 626 C CA . ALA A 1 79 ? 0.153 -22.047 -1.664 1 96.94 79 ALA A CA 1
ATOM 627 C C . ALA A 1 79 ? 1.413 -22.766 -1.185 1 96.94 79 ALA A C 1
ATOM 629 O O . ALA A 1 79 ? 1.337 -23.859 -0.623 1 96.94 79 ALA A O 1
ATOM 630 N N . LEU A 1 80 ? 2.568 -22.156 -1.438 1 97.06 80 LEU A N 1
ATOM 631 C CA . LEU A 1 80 ? 3.824 -22.734 -0.971 1 97.06 80 LEU A CA 1
ATOM 632 C C . LEU A 1 80 ? 3.85 -22.812 0.551 1 97.06 80 LEU A C 1
ATOM 634 O O . LEU A 1 80 ? 4.293 -23.828 1.113 1 97.06 80 LEU A O 1
ATOM 638 N N . GLU A 1 81 ? 3.387 -21.75 1.204 1 96.69 81 GLU A N 1
ATOM 639 C CA . GLU A 1 81 ? 3.305 -21.734 2.66 1 96.69 81 GLU A CA 1
ATOM 640 C C . GLU A 1 81 ? 2.426 -22.875 3.166 1 96.69 81 GLU A C 1
ATOM 642 O O . GLU A 1 81 ? 2.781 -23.562 4.125 1 96.69 81 GLU A O 1
ATOM 647 N N . ALA A 1 82 ? 1.302 -23.094 2.543 1 93.94 82 ALA A N 1
ATOM 648 C CA . ALA A 1 82 ? 0.362 -24.141 2.951 1 93.94 82 ALA A CA 1
ATOM 649 C C . ALA A 1 82 ? 0.952 -25.531 2.73 1 93.94 82 ALA A C 1
ATOM 651 O O . ALA A 1 82 ? 0.757 -26.422 3.549 1 93.94 82 ALA A O 1
ATOM 652 N N . ALA A 1 83 ? 1.647 -25.656 1.664 1 93.69 83 ALA A N 1
ATOM 653 C CA . ALA A 1 83 ? 2.152 -26.969 1.273 1 93.69 83 ALA A CA 1
ATOM 654 C C . ALA A 1 83 ? 3.406 -27.328 2.064 1 93.69 83 ALA A C 1
ATOM 656 O O . ALA A 1 83 ? 3.613 -28.5 2.41 1 93.69 83 ALA A O 1
ATOM 657 N N . PHE A 1 84 ? 4.234 -26.297 2.393 1 93.75 84 PHE A N 1
ATOM 658 C CA . PHE A 1 84 ? 5.57 -26.672 2.852 1 93.75 84 PHE A CA 1
ATOM 659 C C . PHE A 1 84 ? 5.914 -25.938 4.148 1 93.75 84 PHE A C 1
ATOM 661 O O . PHE A 1 84 ? 6.926 -26.25 4.781 1 93.75 84 PHE A O 1
ATOM 668 N N . GLY A 1 85 ? 5.16 -24.938 4.559 1 90.56 85 GLY A N 1
ATOM 669 C CA . GLY A 1 85 ? 5.473 -24.109 5.719 1 90.56 85 GLY A CA 1
ATOM 670 C C . GLY A 1 85 ? 5.281 -24.844 7.035 1 90.56 85 GLY A C 1
ATOM 671 O O . GLY A 1 85 ? 6.109 -24.734 7.941 1 90.56 85 GLY A O 1
ATOM 672 N N . ARG A 1 86 ? 4.211 -25.547 7.289 1 75.12 86 ARG A N 1
ATOM 673 C CA . ARG A 1 86 ? 3.812 -26.109 8.578 1 75.12 86 ARG A CA 1
ATOM 674 C C . ARG A 1 86 ? 4.637 -27.344 8.914 1 75.12 86 ARG A C 1
ATOM 676 O O . ARG A 1 86 ? 4.996 -27.562 10.078 1 75.12 86 ARG A O 1
ATOM 683 N N . SER A 1 87 ? 4.898 -28.047 8.016 1 63.03 87 SER A N 1
ATOM 684 C CA . SER A 1 87 ? 5.48 -29.344 8.32 1 63.03 87 SER A CA 1
ATOM 685 C C . SER A 1 87 ? 6.867 -29.203 8.938 1 63.03 87 SER A C 1
ATOM 687 O O . SER A 1 87 ? 7.281 -30.031 9.75 1 63.03 87 SER A O 1
ATOM 689 N N . SER A 1 88 ? 7.555 -28.062 8.711 1 62.28 88 SER A N 1
ATOM 690 C CA . SER A 1 88 ? 8.969 -28.078 9.078 1 62.28 88 SER A CA 1
ATOM 691 C C . SER A 1 88 ? 9.344 -26.812 9.852 1 62.28 88 SER A C 1
ATOM 693 O O . SER A 1 88 ? 10.477 -26.344 9.742 1 62.28 88 SER A O 1
ATOM 695 N N . ASN A 1 89 ? 8.398 -26.438 10.695 1 80.06 89 ASN A N 1
ATOM 696 C CA . ASN A 1 89 ? 8.719 -25.234 11.461 1 80.06 89 ASN A CA 1
ATOM 697 C C . ASN A 1 89 ? 9.32 -24.141 10.578 1 80.06 89 ASN A C 1
ATOM 699 O O . ASN A 1 89 ? 10.273 -23.469 10.977 1 80.06 89 ASN A O 1
ATOM 703 N N . LYS A 1 90 ? 8.945 -24.172 9.32 1 91.44 90 LYS A N 1
ATOM 704 C CA . LYS A 1 90 ? 9.492 -23.203 8.375 1 91.44 90 LYS A CA 1
ATOM 705 C C . LYS A 1 90 ? 8.445 -22.172 7.988 1 91.44 90 LYS A C 1
ATOM 707 O O . LYS A 1 90 ? 8.586 -21.484 6.969 1 91.44 90 LYS A O 1
ATOM 712 N N . ALA A 1 91 ? 7.434 -22.125 8.805 1 94.81 91 ALA A N 1
ATOM 713 C CA . ALA A 1 91 ? 6.379 -21.156 8.484 1 94.81 91 ALA A CA 1
ATOM 714 C C . ALA A 1 91 ? 6.926 -19.734 8.453 1 94.81 91 ALA A C 1
ATOM 716 O O . ALA A 1 91 ? 7.676 -19.328 9.344 1 94.81 91 ALA A O 1
ATOM 717 N N . LEU A 1 92 ? 6.547 -19.031 7.402 1 96.75 92 LEU A N 1
ATOM 718 C CA . LEU A 1 92 ? 7.012 -17.656 7.227 1 96.75 92 LEU A CA 1
ATOM 719 C C . LEU A 1 92 ? 5.98 -16.656 7.746 1 96.75 92 LEU A C 1
ATOM 721 O O . LEU A 1 92 ? 6.289 -15.477 7.938 1 96.75 92 LEU A O 1
ATOM 725 N N . LEU A 1 93 ? 4.797 -17.125 7.934 1 94.81 93 LEU A N 1
ATOM 726 C CA . LEU A 1 93 ? 3.703 -16.266 8.367 1 94.81 93 LEU A CA 1
ATOM 727 C C . LEU A 1 93 ? 3.277 -16.594 9.789 1 94.81 93 LEU A C 1
ATOM 729 O O . LEU A 1 93 ? 2.09 -16.797 10.062 1 94.81 93 LEU A O 1
ATOM 733 N N . ARG A 1 94 ? 4.262 -16.562 10.641 1 91.69 94 ARG A N 1
ATOM 734 C CA . ARG A 1 94 ? 4.051 -16.938 12.031 1 91.69 94 ARG A CA 1
ATOM 735 C C . ARG A 1 94 ? 3.551 -15.766 12.859 1 91.69 94 ARG A C 1
ATOM 737 O O . ARG A 1 94 ? 2.824 -15.953 13.836 1 91.69 94 ARG A O 1
ATOM 744 N N . GLN A 1 95 ? 4.008 -14.648 12.484 1 90.5 95 GLN A N 1
ATOM 745 C CA . GLN A 1 95 ? 3.627 -13.445 13.211 1 90.5 95 GLN A CA 1
ATOM 746 C C . GLN A 1 95 ? 2.879 -12.469 12.305 1 90.5 95 GLN A C 1
ATOM 748 O O . GLN A 1 95 ? 3.334 -12.164 11.195 1 90.5 95 GLN A O 1
ATOM 753 N N . PHE A 1 96 ? 1.744 -12.016 12.836 1 94.06 96 PHE A N 1
ATOM 754 C CA . PHE A 1 96 ? 0.966 -11 12.133 1 94.06 96 PHE A CA 1
ATOM 755 C C . PHE A 1 96 ? 0.835 -11.344 10.656 1 94.06 96 PHE A C 1
ATOM 757 O O . PHE A 1 96 ? 1.121 -10.516 9.789 1 94.06 96 PHE A O 1
ATOM 764 N N . ALA A 1 97 ? 0.411 -12.531 10.383 1 95.44 97 ALA A N 1
ATOM 765 C CA . ALA A 1 97 ? 0.391 -13.078 9.031 1 95.44 97 ALA A CA 1
ATOM 766 C C . ALA A 1 97 ? -0.353 -12.156 8.078 1 95.44 97 ALA A C 1
ATOM 768 O O . ALA A 1 97 ? 0.184 -11.766 7.039 1 95.44 97 ALA A O 1
ATOM 769 N N . ALA A 1 98 ? -1.533 -11.727 8.414 1 96.62 98 ALA A N 1
ATOM 770 C CA . ALA A 1 98 ? -2.369 -10.914 7.535 1 96.62 98 ALA A CA 1
ATOM 771 C C . ALA A 1 98 ? -1.74 -9.547 7.293 1 96.62 98 ALA A C 1
ATOM 773 O O . ALA A 1 98 ? -1.794 -9.023 6.18 1 96.62 98 ALA A O 1
ATOM 774 N N . LEU A 1 99 ? -1.119 -8.961 8.328 1 97.56 99 LEU A N 1
ATOM 775 C CA . LEU A 1 99 ? -0.501 -7.652 8.18 1 97.56 99 LEU A CA 1
ATOM 776 C C . LEU A 1 99 ? 0.762 -7.738 7.332 1 97.56 99 LEU A C 1
ATOM 778 O O . LEU A 1 99 ? 1.055 -6.832 6.547 1 97.56 99 LEU A O 1
ATOM 782 N N . GLN A 1 100 ? 1.56 -8.828 7.473 1 98 100 GLN A N 1
ATOM 783 C CA . GLN A 1 100 ? 2.713 -9.031 6.602 1 98 100 GLN A CA 1
ATOM 784 C C . GLN A 1 100 ? 2.291 -9.102 5.137 1 98 100 GLN A C 1
ATOM 786 O O . GLN A 1 100 ? 2.955 -8.531 4.27 1 98 100 GLN A O 1
ATOM 791 N N . LEU A 1 101 ? 1.205 -9.789 4.91 1 97.81 101 LEU A N 1
ATOM 792 C CA . LEU A 1 101 ? 0.727 -9.922 3.539 1 97.81 101 LEU A CA 1
ATOM 793 C C . LEU A 1 101 ? 0.325 -8.57 2.969 1 97.81 101 LEU A C 1
ATOM 795 O O . LEU A 1 101 ? 0.62 -8.266 1.81 1 97.81 101 LEU A O 1
ATOM 799 N N . GLN A 1 102 ? -0.314 -7.715 3.781 1 98.25 102 GLN A N 1
ATOM 800 C CA . GLN A 1 102 ? -0.723 -6.402 3.299 1 98.25 102 GLN A CA 1
ATOM 801 C C . GLN A 1 102 ? 0.486 -5.504 3.062 1 98.25 102 GLN A C 1
ATOM 803 O O . GLN A 1 102 ? 0.495 -4.699 2.127 1 98.25 102 GLN A O 1
ATOM 808 N N . LEU A 1 103 ? 1.511 -5.605 3.902 1 98.69 103 LEU A N 1
ATOM 809 C CA . LEU A 1 103 ? 2.754 -4.875 3.68 1 98.69 103 LEU A CA 1
ATOM 810 C C . LEU A 1 103 ? 3.445 -5.355 2.408 1 98.69 103 LEU A C 1
ATOM 812 O O . LEU A 1 103 ? 3.979 -4.543 1.645 1 98.69 103 LEU A O 1
ATOM 816 N N . ALA A 1 104 ? 3.393 -6.641 2.174 1 98.44 104 ALA A N 1
ATOM 817 C CA . ALA A 1 104 ? 3.998 -7.191 0.963 1 98.44 104 ALA A CA 1
ATOM 818 C C . ALA A 1 104 ? 3.285 -6.684 -0.286 1 98.44 104 ALA A C 1
ATOM 820 O O . ALA A 1 104 ? 3.924 -6.18 -1.212 1 98.44 104 ALA A O 1
ATOM 821 N N . ILE A 1 105 ? 1.989 -6.742 -0.276 1 97.5 105 ILE A N 1
ATOM 822 C CA . ILE A 1 105 ? 1.179 -6.414 -1.443 1 97.5 105 ILE A CA 1
ATOM 823 C C . ILE A 1 105 ? 1.219 -4.91 -1.697 1 97.5 105 ILE A C 1
ATOM 825 O O . ILE A 1 105 ? 1.492 -4.469 -2.816 1 97.5 105 ILE A O 1
ATOM 829 N N . ASN A 1 106 ? 1.084 -4.125 -0.664 1 97.81 106 ASN A N 1
ATOM 830 C CA . ASN A 1 106 ? 0.82 -2.699 -0.837 1 97.81 106 ASN A CA 1
ATOM 831 C C . ASN A 1 106 ? 2.104 -1.879 -0.766 1 97.81 106 ASN A C 1
ATOM 833 O O . ASN A 1 106 ? 2.145 -0.739 -1.233 1 97.81 106 ASN A O 1
ATOM 837 N N . TRP A 1 107 ? 3.145 -2.41 -0.176 1 98.5 107 TRP A N 1
ATOM 838 C CA . TRP A 1 107 ? 4.375 -1.656 0.026 1 98.5 107 TRP A CA 1
ATOM 839 C C . TRP A 1 107 ? 5.527 -2.275 -0.758 1 98.5 107 TRP A C 1
ATOM 841 O O . TRP A 1 107 ? 5.941 -1.743 -1.791 1 98.5 107 TRP A O 1
ATOM 851 N N . ALA A 1 108 ? 5.938 -3.498 -0.489 1 98.5 108 ALA A N 1
ATOM 852 C CA . ALA A 1 108 ? 7.098 -4.137 -1.11 1 98.5 108 ALA A CA 1
ATOM 853 C C . ALA A 1 108 ? 6.887 -4.305 -2.613 1 98.5 108 ALA A C 1
ATOM 855 O O . ALA A 1 108 ? 7.734 -3.9 -3.412 1 98.5 108 ALA A O 1
ATOM 856 N N . GLU A 1 109 ? 5.715 -4.828 -2.994 1 96.88 109 GLU A N 1
ATOM 857 C CA . GLU A 1 109 ? 5.473 -5.238 -4.375 1 96.88 109 GLU A CA 1
ATOM 858 C C . GLU A 1 109 ? 4.855 -4.102 -5.188 1 96.88 109 GLU A C 1
ATOM 860 O O . GLU A 1 109 ? 4.715 -4.211 -6.406 1 96.88 109 GLU A O 1
ATOM 865 N N . SER A 1 110 ? 4.5 -3.057 -4.488 1 94.88 110 SER A N 1
ATOM 866 C CA . SER A 1 110 ? 3.875 -1.922 -5.156 1 94.88 110 SER A CA 1
ATOM 867 C C . SER A 1 110 ? 4.781 -0.696 -5.129 1 94.88 110 SER A C 1
ATOM 869 O O . SER A 1 110 ? 5.605 -0.506 -6.023 1 94.88 110 SER A O 1
ATOM 871 N N . SER A 1 111 ? 4.887 0.005 -3.988 1 95.12 111 SER A N 1
ATOM 872 C CA . SER A 1 111 ? 5.641 1.251 -3.902 1 95.12 111 SER A CA 1
ATOM 873 C C . SER A 1 111 ? 7.137 1.006 -4.082 1 95.12 111 SER A C 1
ATOM 875 O O . SER A 1 111 ? 7.781 1.655 -4.906 1 95.12 111 SER A O 1
ATOM 877 N N . LEU A 1 112 ? 7.656 0.07 -3.334 1 97.44 112 LEU A N 1
ATOM 878 C CA . LEU A 1 112 ? 9.102 -0.163 -3.357 1 97.44 112 LEU A CA 1
ATOM 879 C C . LEU A 1 112 ? 9.523 -0.786 -4.68 1 97.44 112 LEU A C 1
ATOM 881 O O . LEU A 1 112 ? 10.594 -0.465 -5.207 1 97.44 112 LEU A O 1
ATOM 885 N N . PHE A 1 113 ? 8.711 -1.691 -5.223 1 96.56 113 PHE A N 1
ATOM 886 C CA . PHE A 1 113 ? 9.047 -2.297 -6.504 1 96.56 113 PHE A CA 1
ATOM 887 C C . PHE A 1 113 ? 9.109 -1.24 -7.602 1 96.56 113 PHE A C 1
ATOM 889 O O . PHE A 1 113 ? 9.992 -1.285 -8.461 1 96.56 113 PHE A O 1
ATOM 896 N N . ARG A 1 114 ? 8.195 -0.319 -7.625 1 93.12 114 ARG A N 1
ATOM 897 C CA . ARG A 1 114 ? 8.18 0.741 -8.625 1 93.12 114 ARG A CA 1
ATOM 898 C C . ARG A 1 114 ? 9.43 1.604 -8.531 1 93.12 114 ARG A C 1
ATOM 900 O O . ARG A 1 114 ? 9.961 2.061 -9.547 1 93.12 114 ARG A O 1
ATOM 907 N N . LEU A 1 115 ? 9.836 1.86 -7.328 1 95.31 115 LEU A N 1
ATOM 908 C CA . LEU A 1 115 ? 11.078 2.6 -7.152 1 95.31 115 LEU A CA 1
ATOM 909 C C . LEU A 1 115 ? 12.266 1.803 -7.691 1 95.31 115 LEU A C 1
ATOM 911 O O . LEU A 1 115 ? 13.172 2.369 -8.305 1 95.31 115 LEU A O 1
ATOM 915 N N . GLY A 1 116 ? 12.234 0.479 -7.43 1 94.75 116 GLY A N 1
ATOM 916 C CA . GLY A 1 116 ? 13.242 -0.376 -8.031 1 94.75 116 GLY A CA 1
ATOM 917 C C . GLY A 1 116 ? 13.242 -0.331 -9.547 1 94.75 116 GLY A C 1
ATOM 918 O O . GLY A 1 116 ? 14.297 -0.217 -10.172 1 94.75 116 GLY A O 1
ATOM 919 N N . ALA A 1 117 ? 12.062 -0.391 -10.141 1 91.69 117 ALA A N 1
ATOM 920 C CA . ALA A 1 117 ? 11.93 -0.328 -11.594 1 91.69 117 ALA A CA 1
ATOM 921 C C . ALA A 1 117 ? 12.461 0.995 -12.141 1 91.69 117 ALA A C 1
ATOM 923 O O . ALA A 1 117 ? 13 1.047 -13.25 1 91.69 117 ALA A O 1
ATOM 924 N N . GLY A 1 118 ? 12.336 2.066 -11.359 1 91.31 118 GLY A N 1
ATOM 925 C CA . GLY A 1 118 ? 12.883 3.357 -11.742 1 91.31 118 GLY A CA 1
ATOM 926 C C . GLY A 1 118 ? 14.398 3.348 -11.891 1 91.31 118 GLY A C 1
ATOM 927 O O . GLY A 1 118 ? 14.969 4.258 -12.492 1 91.31 118 GLY A O 1
ATOM 928 N N . HIS A 1 119 ? 15.031 2.365 -11.367 1 92.56 119 HIS A N 1
ATOM 929 C CA . HIS A 1 119 ? 16.484 2.258 -11.406 1 92.56 119 HIS A CA 1
ATOM 930 C C . HIS A 1 119 ? 16.953 1.467 -12.625 1 92.56 119 HIS A C 1
ATOM 932 O O . HIS A 1 119 ? 18.141 1.187 -12.773 1 92.56 119 HIS A O 1
ATOM 938 N N . LEU A 1 120 ? 16.016 1.133 -13.547 1 89.69 120 LEU A N 1
ATOM 939 C CA . LEU A 1 120 ? 16.359 0.412 -14.773 1 89.69 120 LEU A CA 1
ATOM 940 C C . LEU A 1 120 ? 16.938 1.354 -15.82 1 89.69 120 LEU A C 1
ATOM 942 O O . LEU A 1 120 ? 17.312 0.924 -16.906 1 89.69 120 LEU A O 1
ATOM 946 N N . TYR A 1 121 ? 17.125 2.566 -15.508 1 85.19 121 TYR A N 1
ATOM 947 C CA . TYR A 1 121 ? 17.438 3.607 -16.469 1 85.19 121 TYR A CA 1
ATOM 948 C C . TYR A 1 121 ? 18.781 3.328 -17.141 1 85.19 121 TYR A C 1
ATOM 950 O O . TYR A 1 121 ? 19.031 3.797 -18.266 1 85.19 121 TYR A O 1
ATOM 958 N N . ASN A 1 122 ? 19.625 2.533 -16.5 1 81.25 122 ASN A N 1
ATOM 959 C CA . ASN A 1 122 ? 20.969 2.338 -17.047 1 81.25 122 ASN A CA 1
ATOM 960 C C . ASN A 1 122 ? 21.094 0.986 -17.75 1 81.25 122 ASN A C 1
ATOM 962 O O . ASN A 1 122 ? 22.188 0.605 -18.172 1 81.25 122 ASN A O 1
ATOM 966 N N . ILE A 1 123 ? 20.078 0.237 -17.781 1 82.94 123 ILE A N 1
ATOM 967 C CA . ILE A 1 123 ? 20.109 -1.054 -18.469 1 82.94 123 ILE A CA 1
ATOM 968 C C . ILE A 1 123 ? 19.688 -0.879 -19.922 1 82.94 123 ILE A C 1
ATOM 970 O O . ILE A 1 123 ? 18.672 -0.243 -20.203 1 82.94 123 ILE A O 1
ATOM 974 N N . PRO A 1 124 ? 20.609 -1.326 -20.75 1 80.31 124 PRO A N 1
ATOM 975 C CA . PRO A 1 124 ? 20.203 -1.275 -22.156 1 80.31 124 PRO A CA 1
ATOM 976 C C . PRO A 1 124 ? 19.016 -2.197 -22.469 1 80.31 124 PRO A C 1
ATOM 978 O O . PRO A 1 124 ? 19.203 -3.412 -22.594 1 80.31 124 PRO A O 1
ATOM 981 N N . LEU A 1 125 ? 17.891 -1.621 -22.531 1 80.62 125 LEU A N 1
ATOM 982 C CA . LEU A 1 125 ? 16.688 -2.391 -22.812 1 80.62 125 LEU A CA 1
ATOM 983 C C . LEU A 1 125 ? 16.406 -2.43 -24.312 1 80.62 125 LEU A C 1
ATOM 985 O O . LEU A 1 125 ? 16.453 -1.398 -24.984 1 80.62 125 LEU A O 1
ATOM 989 N N . ALA A 1 126 ? 16.234 -3.596 -24.766 1 84.06 126 ALA A N 1
ATOM 990 C CA . ALA A 1 126 ? 15.859 -3.756 -26.172 1 84.06 126 ALA A CA 1
ATOM 991 C C . ALA A 1 126 ? 14.547 -3.035 -26.484 1 84.06 126 ALA A C 1
ATOM 993 O O . ALA A 1 126 ? 13.688 -2.904 -25.609 1 84.06 126 ALA A O 1
ATOM 994 N N . LYS A 1 127 ? 14.484 -2.496 -27.703 1 85.06 127 LYS A N 1
ATOM 995 C CA . LYS A 1 127 ? 13.297 -1.766 -28.141 1 85.06 127 LYS A CA 1
ATOM 996 C C . LYS A 1 127 ? 12.031 -2.602 -27.938 1 85.06 127 LYS A C 1
ATOM 998 O O . LYS A 1 127 ? 10.992 -2.078 -27.531 1 85.06 127 LYS A O 1
ATOM 1003 N N . GLU A 1 128 ? 12.18 -3.859 -28.188 1 88 128 GLU A N 1
ATOM 1004 C CA . GLU A 1 128 ? 11.031 -4.75 -28.062 1 88 128 GLU A CA 1
ATOM 1005 C C . GLU A 1 128 ? 10.586 -4.871 -26.609 1 88 128 GLU A C 1
ATOM 1007 O O . GLU A 1 128 ? 9.391 -4.977 -26.328 1 88 128 GLU A O 1
ATOM 1012 N N . PHE A 1 129 ? 11.547 -4.883 -25.828 1 87.62 129 PHE A N 1
ATOM 1013 C CA . PHE A 1 129 ? 11.258 -4.961 -24.406 1 87.62 129 PHE A CA 1
ATOM 1014 C C . PHE A 1 129 ? 10.547 -3.701 -23.922 1 87.62 129 PHE A C 1
ATOM 1016 O O . PHE A 1 129 ? 9.562 -3.777 -23.188 1 87.62 129 PHE A O 1
ATOM 1023 N N . VAL A 1 130 ? 11.031 -2.635 -24.359 1 85.75 130 VAL A N 1
ATOM 1024 C CA . VAL A 1 130 ? 10.469 -1.344 -23.969 1 85.75 130 VAL A CA 1
ATOM 1025 C C . VAL A 1 130 ? 9.023 -1.247 -24.469 1 85.75 130 VAL A C 1
ATOM 1027 O O . VAL A 1 130 ? 8.133 -0.824 -23.719 1 85.75 130 VAL A O 1
ATOM 1030 N N . GLN A 1 131 ? 8.812 -1.66 -25.641 1 87.06 131 GLN A N 1
ATOM 1031 C CA . GLN A 1 131 ? 7.461 -1.628 -26.203 1 87.06 131 GLN A CA 1
ATOM 1032 C C . GLN A 1 131 ? 6.527 -2.57 -25.453 1 87.06 131 GLN A C 1
ATOM 1034 O O . GLN A 1 131 ? 5.367 -2.238 -25.219 1 87.06 131 GLN A O 1
ATOM 1039 N N . ASP A 1 132 ? 7.012 -3.693 -25.125 1 89.88 132 ASP A N 1
ATOM 1040 C CA . ASP A 1 132 ? 6.234 -4.668 -24.359 1 89.88 132 ASP A CA 1
ATOM 1041 C C . ASP A 1 132 ? 5.84 -4.113 -23 1 89.88 132 ASP A C 1
ATOM 1043 O O . ASP A 1 132 ? 4.688 -4.25 -22.578 1 89.88 132 ASP A O 1
ATOM 1047 N N . ARG A 1 133 ? 6.828 -3.439 -22.328 1 86.56 133 ARG A N 1
ATOM 1048 C CA . ARG A 1 133 ? 6.598 -2.936 -20.984 1 86.56 133 ARG A CA 1
ATOM 1049 C C . ARG A 1 133 ? 5.648 -1.741 -21 1 86.56 133 ARG A C 1
ATOM 1051 O O . ARG A 1 133 ? 4.867 -1.55 -20.062 1 86.56 133 ARG A O 1
ATOM 1058 N N . LYS A 1 134 ? 5.68 -0.979 -22.031 1 82.56 134 LYS A N 1
ATOM 1059 C CA . LYS A 1 134 ? 4.742 0.131 -22.172 1 82.56 134 LYS A CA 1
ATOM 1060 C C . LYS A 1 134 ? 3.303 -0.37 -22.25 1 82.56 134 LYS A C 1
ATOM 1062 O O . LYS A 1 134 ? 2.391 0.261 -21.703 1 82.56 134 LYS A O 1
ATOM 1067 N N . SER A 1 135 ? 3.178 -1.48 -22.906 1 83.06 135 SER A N 1
ATOM 1068 C CA . SER A 1 135 ? 1.851 -2.082 -22.984 1 83.06 135 SER A CA 1
ATOM 1069 C C . SER A 1 135 ? 1.467 -2.764 -21.672 1 83.06 135 SER A C 1
ATOM 1071 O O . SER A 1 135 ? 0.284 -2.857 -21.344 1 83.06 135 SER A O 1
ATOM 1073 N N . PHE A 1 136 ? 2.408 -3.264 -20.953 1 84.81 136 PHE A N 1
ATOM 1074 C CA . PHE A 1 136 ? 2.242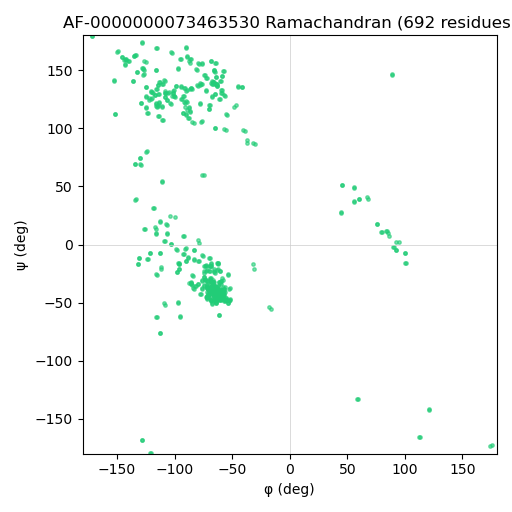 -3.992 -19.703 1 84.81 136 PHE A CA 1
ATOM 1075 C C . PHE A 1 136 ? 1.81 -3.055 -18.594 1 84.81 136 PHE A C 1
ATOM 1077 O O . PHE A 1 136 ? 0.98 -3.418 -17.75 1 84.81 136 PHE A O 1
ATOM 1084 N N . MET A 1 137 ? 2.408 -1.898 -18.5 1 80.81 137 MET A N 1
ATOM 1085 C CA . MET A 1 137 ? 2.148 -0.89 -17.484 1 80.81 137 MET A CA 1
ATOM 1086 C C . MET A 1 137 ? 1.777 0.447 -18.125 1 80.81 137 MET A C 1
ATOM 1088 O O . MET A 1 137 ? 2.592 1.37 -18.156 1 80.81 137 MET A O 1
ATOM 1092 N N . PRO A 1 138 ? 0.528 0.52 -18.516 1 65 138 PRO A N 1
ATOM 1093 C CA . PRO A 1 138 ? 0.174 1.793 -19.141 1 65 138 PRO A CA 1
ATOM 1094 C C . PRO A 1 138 ? 0.445 2.994 -18.25 1 65 138 PRO A C 1
ATOM 1096 O O . PRO A 1 138 ? 0.146 2.953 -17.047 1 65 138 PRO A O 1
ATOM 1099 N N . GLY A 1 139 ? 1.199 4.012 -18.797 1 62.38 139 GLY A N 1
ATOM 1100 C CA . GLY A 1 139 ? 1.548 5.223 -18.062 1 62.38 139 GLY A CA 1
ATOM 1101 C C . GLY A 1 139 ? 2.963 5.207 -17.516 1 62.38 139 GLY A C 1
ATOM 1102 O O . GLY A 1 139 ? 3.488 6.242 -17.109 1 62.38 139 GLY A O 1
ATOM 1103 N N . GLY A 1 140 ? 3.439 3.99 -17.531 1 66 140 GLY A N 1
ATOM 1104 C CA . GLY A 1 140 ? 4.824 3.914 -17.094 1 66 140 GLY A CA 1
ATOM 1105 C C . GLY A 1 140 ? 5.812 4.289 -18.188 1 66 140 GLY A C 1
ATOM 1106 O O . GLY A 1 140 ? 5.527 4.113 -19.375 1 66 140 GLY A O 1
ATOM 1107 N N . SER A 1 141 ? 6.785 5.062 -17.766 1 67.19 141 SER A N 1
ATOM 1108 C CA . SER A 1 141 ? 7.832 5.371 -18.734 1 67.19 141 SER A CA 1
ATOM 1109 C C . SER A 1 141 ? 8.992 4.383 -18.625 1 67.19 141 SER A C 1
ATOM 1111 O O . SER A 1 141 ? 9.578 4.223 -17.562 1 67.19 141 SER A O 1
ATOM 1113 N N . PHE A 1 142 ? 9.141 3.629 -19.641 1 76.62 142 PHE A N 1
ATOM 1114 C CA . PHE A 1 142 ? 10.25 2.678 -19.656 1 76.62 142 PHE A CA 1
ATOM 1115 C C . PHE A 1 142 ? 11.336 3.131 -20.609 1 76.62 142 PHE A C 1
ATOM 1117 O O . PHE A 1 142 ? 12.305 2.404 -20.844 1 76.62 142 PHE A O 1
ATOM 1124 N N . ASP A 1 143 ? 11.078 4.352 -21.016 1 78.88 143 ASP A N 1
ATOM 1125 C CA . ASP A 1 143 ? 12.156 4.922 -21.812 1 78.88 143 ASP A CA 1
ATOM 1126 C C . ASP A 1 143 ? 13.305 5.395 -20.938 1 78.88 143 ASP A C 1
ATOM 1128 O O . ASP A 1 143 ? 13.078 6.031 -19.906 1 78.88 143 ASP A O 1
ATOM 1132 N N . SER A 1 144 ? 14.469 5.09 -21.422 1 78.94 144 SER A N 1
ATOM 1133 C CA . SER A 1 144 ? 15.672 5.328 -20.625 1 78.94 144 SER A CA 1
ATOM 1134 C C . SER A 1 144 ? 15.836 6.809 -20.297 1 78.94 144 SER A C 1
ATOM 1136 O O . SER A 1 144 ? 16.172 7.168 -19.172 1 78.94 144 SER A O 1
ATOM 1138 N N . GLU A 1 145 ? 15.609 7.605 -21.219 1 83 145 GLU A N 1
ATOM 1139 C CA . GLU A 1 145 ? 15.805 9.039 -21 1 83 145 GLU A CA 1
ATOM 1140 C C . GLU A 1 145 ? 14.805 9.578 -19.984 1 83 145 GLU A C 1
ATOM 1142 O O . GLU A 1 145 ? 15.172 10.367 -19.109 1 83 145 GLU A O 1
ATOM 1147 N N . SER A 1 146 ? 13.617 9.133 -20.109 1 84.5 146 SER A N 1
ATOM 1148 C CA . SER A 1 146 ? 12.594 9.562 -19.172 1 84.5 146 SER A CA 1
ATOM 1149 C C . SER A 1 146 ? 12.883 9.055 -17.766 1 84.5 146 SER A C 1
ATOM 1151 O O . SER A 1 146 ? 12.68 9.773 -16.781 1 84.5 146 SER A O 1
ATOM 1153 N N . MET A 1 147 ? 13.344 7.902 -17.688 1 87.62 147 MET A N 1
ATOM 1154 C CA . MET A 1 147 ? 13.68 7.316 -16.391 1 87.62 147 MET A CA 1
ATOM 1155 C C . MET A 1 147 ? 14.867 8.031 -15.766 1 87.62 147 MET A C 1
ATOM 1157 O O . MET A 1 147 ? 14.883 8.281 -14.562 1 87.62 147 MET A O 1
ATOM 1161 N N . LYS A 1 148 ? 15.805 8.367 -16.562 1 88.62 148 LYS A N 1
ATOM 1162 C CA . LYS A 1 148 ? 16.984 9.07 -16.062 1 88.62 148 LYS A CA 1
ATOM 1163 C C . LYS A 1 148 ? 16.609 10.445 -15.523 1 88.62 148 LYS A C 1
ATOM 1165 O O . LYS A 1 148 ? 17.172 10.898 -14.523 1 88.62 148 LYS A O 1
ATOM 1170 N N . GLN A 1 149 ? 15.695 11.031 -16.156 1 90.44 149 GLN A N 1
ATOM 1171 C CA . GLN A 1 149 ? 15.273 12.375 -15.758 1 90.44 149 GLN A CA 1
ATOM 1172 C C . GLN A 1 149 ? 14.562 12.336 -14.406 1 90.44 149 GLN A C 1
ATOM 1174 O O . GLN A 1 149 ? 14.531 13.344 -13.688 1 90.44 149 GLN A O 1
ATOM 1179 N N . ARG A 1 150 ? 14.117 11.211 -14.008 1 92.62 150 ARG A N 1
ATOM 1180 C CA . ARG A 1 150 ? 13.312 11.109 -12.797 1 92.62 150 ARG A CA 1
ATOM 1181 C C . ARG A 1 150 ? 14.094 10.43 -11.68 1 92.62 150 ARG A C 1
ATOM 1183 O O . ARG A 1 150 ? 13.594 10.289 -10.562 1 92.62 150 ARG A O 1
ATOM 1190 N N . ILE A 1 151 ? 15.297 10.109 -11.898 1 94.06 151 ILE A N 1
ATOM 1191 C CA . ILE A 1 151 ? 16.031 9.219 -11 1 94.06 151 ILE A CA 1
ATOM 1192 C C . ILE A 1 151 ? 16.25 9.906 -9.656 1 94.06 151 ILE A C 1
ATOM 1194 O O . ILE A 1 151 ? 16.234 9.25 -8.609 1 94.06 151 ILE A O 1
ATOM 1198 N N . ALA A 1 152 ? 16.469 11.234 -9.633 1 95.31 152 ALA A N 1
ATOM 1199 C CA . ALA A 1 152 ? 16.641 11.953 -8.375 1 95.31 152 ALA A CA 1
ATOM 1200 C C . ALA A 1 152 ? 15.398 11.852 -7.496 1 95.31 152 ALA A C 1
ATOM 1202 O O . ALA A 1 152 ? 15.508 11.672 -6.277 1 95.31 152 ALA A O 1
ATOM 1203 N N . PHE A 1 153 ? 14.25 11.977 -8.109 1 96.56 153 PHE A N 1
ATOM 1204 C CA . PHE A 1 153 ? 13 11.789 -7.383 1 96.56 153 PHE A CA 1
ATOM 1205 C C . PHE A 1 153 ? 12.891 10.367 -6.855 1 96.56 153 PHE A C 1
ATOM 1207 O O . PHE A 1 153 ? 12.531 10.156 -5.695 1 96.56 153 PHE A O 1
ATOM 1214 N N . VAL A 1 154 ? 13.188 9.391 -7.727 1 96.19 154 VAL A N 1
ATOM 1215 C CA . VAL A 1 154 ? 13.109 7.984 -7.359 1 96.19 154 VAL A CA 1
ATOM 1216 C C . VAL A 1 154 ? 14.008 7.711 -6.156 1 96.19 154 VAL A C 1
ATOM 1218 O O . VAL A 1 154 ? 13.602 7.047 -5.203 1 96.19 154 VAL A O 1
ATOM 1221 N N . ARG A 1 155 ? 15.188 8.258 -6.184 1 96.88 155 ARG A N 1
ATOM 1222 C CA . ARG A 1 155 ? 16.141 8.055 -5.094 1 96.88 155 ARG A CA 1
ATOM 1223 C C . ARG A 1 155 ? 15.664 8.766 -3.826 1 96.88 155 ARG A C 1
ATOM 1225 O O . ARG A 1 155 ? 15.875 8.266 -2.719 1 96.88 155 ARG A O 1
ATOM 1232 N N . SER A 1 156 ? 15.094 9.938 -3.943 1 97.56 156 SER A N 1
ATOM 1233 C CA . SER A 1 156 ? 14.523 10.641 -2.801 1 97.56 156 SER A CA 1
ATOM 1234 C C . SER A 1 156 ? 13.438 9.805 -2.125 1 97.56 156 SER A C 1
ATOM 1236 O O . SER A 1 156 ? 13.414 9.695 -0.897 1 97.56 156 SER A O 1
ATOM 1238 N N . GLN A 1 157 ? 12.586 9.219 -2.973 1 97.88 157 GLN A N 1
ATOM 1239 C CA . GLN A 1 157 ? 11.531 8.367 -2.439 1 97.88 157 GLN A CA 1
ATOM 1240 C C . GLN A 1 157 ? 12.102 7.109 -1.801 1 97.88 157 GLN A C 1
ATOM 1242 O O . GLN A 1 157 ? 11.625 6.656 -0.759 1 97.88 157 GLN A O 1
ATOM 1247 N N . LEU A 1 158 ? 13.078 6.523 -2.459 1 97.88 158 LEU A N 1
ATOM 1248 C CA . LEU A 1 158 ? 13.734 5.344 -1.903 1 97.88 158 LEU A CA 1
ATOM 1249 C C . LEU A 1 158 ? 14.328 5.648 -0.532 1 97.88 158 LEU A C 1
ATOM 1251 O O . LEU A 1 158 ? 14.227 4.832 0.387 1 97.88 158 LEU A O 1
ATOM 1255 N N . MET A 1 159 ? 14.961 6.797 -0.38 1 97.12 159 MET A N 1
ATOM 1256 C CA . MET A 1 159 ? 15.539 7.219 0.892 1 97.12 159 MET A CA 1
ATOM 1257 C C . MET A 1 159 ? 14.492 7.199 1.999 1 97.12 159 MET A C 1
ATOM 1259 O O . MET A 1 159 ? 14.742 6.691 3.092 1 97.12 159 MET A O 1
ATOM 1263 N N . ALA A 1 160 ? 13.328 7.723 1.729 1 97.31 160 ALA A N 1
ATOM 1264 C CA . ALA A 1 160 ? 12.258 7.766 2.723 1 97.31 160 ALA A CA 1
ATOM 1265 C C . ALA A 1 160 ? 11.82 6.359 3.121 1 97.31 160 ALA A C 1
ATOM 1267 O O . ALA A 1 160 ? 11.531 6.102 4.289 1 97.31 160 ALA A O 1
ATOM 1268 N N . ASN A 1 161 ? 11.734 5.438 2.17 1 98.31 161 ASN A N 1
ATOM 1269 C CA . ASN A 1 161 ? 11.352 4.059 2.461 1 98.31 161 ASN A CA 1
ATOM 1270 C C . ASN A 1 161 ? 12.438 3.328 3.244 1 98.31 161 ASN A C 1
ATOM 1272 O O . ASN A 1 161 ? 12.141 2.535 4.137 1 98.31 161 ASN A O 1
ATOM 1276 N N . LEU A 1 162 ? 13.695 3.598 2.898 1 98.25 162 LEU A N 1
ATOM 1277 C CA . LEU A 1 162 ? 14.805 3.018 3.652 1 98.25 162 LEU A CA 1
ATOM 1278 C C . LEU A 1 162 ? 14.805 3.529 5.09 1 98.25 162 LEU A C 1
ATOM 1280 O O . LEU A 1 162 ? 15.125 2.781 6.02 1 98.25 162 LEU A O 1
ATOM 1284 N N . GLU A 1 163 ? 14.461 4.793 5.281 1 97.38 163 GLU A N 1
ATOM 1285 C CA . GLU A 1 163 ? 14.344 5.352 6.625 1 97.38 163 GLU A CA 1
ATOM 1286 C C . GLU A 1 163 ? 13.305 4.594 7.449 1 97.38 163 GLU A C 1
ATOM 1288 O O . GLU A 1 163 ? 13.508 4.355 8.641 1 97.38 163 GLU A O 1
ATOM 1293 N N . ALA A 1 164 ? 12.234 4.207 6.828 1 97.38 164 ALA A N 1
ATOM 1294 C CA . ALA A 1 164 ? 11.195 3.447 7.52 1 97.38 164 ALA A CA 1
ATOM 1295 C C . ALA A 1 164 ? 11.719 2.088 7.973 1 97.38 164 ALA A C 1
ATOM 1297 O O . ALA A 1 164 ? 11.484 1.675 9.109 1 97.38 164 ALA A O 1
ATOM 1298 N N . ILE A 1 165 ? 12.406 1.397 7.09 1 98.31 165 ILE A N 1
ATOM 1299 C CA . ILE A 1 165 ? 12.953 0.088 7.422 1 98.31 165 ILE A CA 1
ATOM 1300 C C . ILE A 1 165 ? 14.008 0.236 8.516 1 98.31 165 ILE A C 1
ATOM 1302 O O . ILE A 1 165 ? 14.031 -0.535 9.477 1 98.31 165 ILE A O 1
ATOM 1306 N N . GLU A 1 166 ? 14.883 1.283 8.383 1 97.62 166 GLU A N 1
ATOM 1307 C CA . GLU A 1 166 ? 15.938 1.559 9.359 1 97.62 166 GLU A CA 1
ATOM 1308 C C . GLU A 1 166 ? 15.344 1.791 10.75 1 97.62 166 GLU A C 1
ATOM 1310 O O . GLU A 1 166 ? 15.852 1.263 11.742 1 97.62 166 GLU A O 1
ATOM 1315 N N . THR A 1 167 ? 14.289 2.574 10.773 1 96.31 167 THR A N 1
ATOM 1316 C CA . THR A 1 167 ? 13.617 2.896 12.031 1 96.31 167 THR A CA 1
ATOM 1317 C C . THR A 1 167 ? 13.016 1.643 12.656 1 96.31 167 THR A C 1
ATOM 1319 O O . THR A 1 167 ? 13.117 1.44 13.867 1 96.31 167 THR A O 1
ATOM 1322 N N . HIS A 1 168 ? 12.414 0.778 11.859 1 97.31 168 HIS A N 1
ATOM 1323 C CA . HIS A 1 168 ? 11.836 -0.46 12.367 1 97.31 168 HIS A CA 1
ATOM 1324 C C . HIS A 1 168 ? 12.898 -1.363 12.977 1 97.31 168 HIS A C 1
ATOM 1326 O O . HIS A 1 168 ? 12.703 -1.935 14.047 1 97.31 168 HIS A O 1
ATOM 1332 N N . LEU A 1 169 ? 13.961 -1.448 12.266 1 97.44 169 LEU A N 1
ATOM 1333 C CA . LEU A 1 169 ? 15.031 -2.33 12.711 1 97.44 169 LEU A CA 1
ATOM 1334 C C . LEU A 1 169 ? 15.695 -1.785 13.969 1 97.44 169 LEU A C 1
ATOM 1336 O O . LEU A 1 169 ? 16.219 -2.551 14.781 1 97.44 169 LEU A O 1
ATOM 1340 N N . LYS A 1 170 ? 15.688 -0.492 14.094 1 95.06 170 LYS A N 1
ATOM 1341 C CA . LYS A 1 170 ? 16.234 0.133 15.297 1 95.06 170 LYS A CA 1
ATOM 1342 C C . LYS A 1 170 ? 15.406 -0.221 16.531 1 95.06 170 LYS A C 1
ATOM 1344 O O . LYS A 1 170 ? 15.953 -0.387 17.625 1 95.06 170 LYS A O 1
ATOM 1349 N N . GLU A 1 171 ? 14.148 -0.338 16.344 1 90.94 171 GLU A N 1
ATOM 1350 C CA . GLU A 1 171 ? 13.234 -0.642 17.438 1 90.94 171 GLU A CA 1
ATOM 1351 C C . GLU A 1 171 ? 13.336 -2.109 17.859 1 90.94 171 GLU A C 1
ATOM 1353 O O . GLU A 1 171 ? 13.039 -2.459 19 1 90.94 171 GLU A O 1
ATOM 1358 N N . GLY A 1 172 ? 13.727 -2.889 16.812 1 83.19 172 GLY A N 1
ATOM 1359 C CA . GLY A 1 172 ? 13.781 -4.32 17.062 1 83.19 172 GLY A CA 1
ATOM 1360 C C . GLY A 1 172 ? 15.164 -4.805 17.453 1 83.19 172 GLY A C 1
ATOM 1361 O O . GLY A 1 172 ? 16.141 -4.059 17.375 1 83.19 172 GLY A O 1
ATOM 1362 N N . ASN A 1 173 ? 15.18 -5.918 18.062 1 75.06 173 ASN A N 1
ATOM 1363 C CA . ASN A 1 173 ? 16.469 -6.465 18.5 1 75.06 173 ASN A CA 1
ATOM 1364 C C . ASN A 1 173 ? 16.828 -7.734 17.734 1 75.06 173 ASN A C 1
ATOM 1366 O O . ASN A 1 173 ? 17.703 -8.492 18.141 1 75.06 173 ASN A O 1
ATOM 1370 N N . GLY A 1 174 ? 16.25 -7.887 16.656 1 88 174 GLY A N 1
ATOM 1371 C CA . GLY A 1 174 ? 16.531 -9.133 15.969 1 88 174 GLY A CA 1
ATOM 1372 C C . GLY A 1 174 ? 17.234 -8.93 14.641 1 88 174 GLY A C 1
ATOM 1373 O O . GLY A 1 174 ? 17.391 -7.801 14.18 1 88 174 GLY A O 1
ATOM 1374 N N . LYS A 1 175 ? 17.688 -10.023 14.117 1 94 175 LYS A N 1
ATOM 1375 C CA . LYS A 1 175 ? 18.391 -10.07 12.844 1 94 175 LYS A CA 1
ATOM 1376 C C . LYS A 1 175 ? 17.453 -9.758 11.68 1 94 175 LYS A C 1
ATOM 1378 O O . LYS A 1 175 ? 17.891 -9.234 10.656 1 94 175 LYS A O 1
ATOM 1383 N N . PHE A 1 176 ? 16.25 -10.078 11.898 1 97.5 176 PHE A N 1
ATOM 1384 C CA . PHE A 1 176 ? 15.242 -9.891 10.867 1 97.5 176 PHE A CA 1
ATOM 1385 C C . PHE A 1 176 ? 14.133 -8.969 11.359 1 97.5 176 PHE A C 1
ATOM 1387 O O . PHE A 1 176 ? 14.203 -8.438 12.469 1 97.5 176 PHE A O 1
ATOM 1394 N N . LEU A 1 177 ? 13.133 -8.688 10.57 1 97.38 177 LEU A N 1
ATOM 1395 C CA . LEU A 1 177 ? 12.141 -7.648 10.836 1 97.38 177 LEU A CA 1
ATOM 1396 C C . LEU A 1 177 ? 11.289 -8 12.055 1 97.38 177 LEU A C 1
ATOM 1398 O O . LEU A 1 177 ? 10.797 -7.113 12.75 1 97.38 177 LEU A O 1
ATOM 1402 N N . PHE A 1 178 ? 11.078 -9.344 12.242 1 95.31 178 PHE A N 1
ATOM 1403 C CA . PHE A 1 178 ? 10.234 -9.734 13.367 1 95.31 178 PHE A CA 1
ATOM 1404 C C . PHE A 1 178 ? 11.016 -10.586 14.359 1 95.31 178 PHE A C 1
ATOM 1406 O O . PHE A 1 178 ? 10.461 -11.492 14.977 1 95.31 178 PHE A O 1
ATOM 1413 N N . GLY A 1 179 ? 12.328 -10.344 14.469 1 94.12 179 GLY A N 1
ATOM 1414 C CA . GLY A 1 179 ? 13.156 -11.086 15.414 1 94.12 179 GLY A CA 1
ATOM 1415 C C . GLY A 1 179 ? 14.289 -11.836 14.742 1 94.12 179 GLY A C 1
ATOM 1416 O O . GLY A 1 179 ? 14.898 -11.344 13.797 1 94.12 179 GLY A O 1
ATOM 1417 N N . ASP A 1 180 ? 14.516 -12.977 15.25 1 94.31 180 ASP A N 1
ATOM 1418 C CA . ASP A 1 180 ? 15.727 -13.68 14.82 1 94.31 180 ASP A CA 1
ATOM 1419 C C . ASP A 1 180 ? 15.398 -14.711 13.742 1 94.31 180 ASP A C 1
ATOM 1421 O O . ASP A 1 180 ? 16.312 -15.328 13.18 1 94.31 180 ASP A O 1
ATOM 1425 N N . GLU A 1 181 ? 14.203 -14.859 13.453 1 93.88 181 GLU A N 1
ATOM 1426 C CA . GLU A 1 181 ? 13.797 -15.789 12.406 1 93.88 181 GLU A CA 1
ATOM 1427 C C . GLU A 1 181 ? 13.25 -15.039 11.188 1 93.88 181 GLU A C 1
ATOM 1429 O O . GLU A 1 181 ? 12.484 -14.086 11.336 1 93.88 181 GLU A O 1
ATOM 1434 N N . ILE A 1 182 ? 13.633 -15.516 10.094 1 96.69 182 ILE A N 1
ATOM 1435 C CA . ILE A 1 182 ? 13.203 -14.898 8.844 1 96.69 182 ILE A CA 1
ATOM 1436 C C . ILE A 1 182 ? 11.695 -15.078 8.672 1 96.69 182 ILE A C 1
ATOM 1438 O O . ILE A 1 182 ? 11.141 -16.125 9.039 1 96.69 182 ILE A O 1
ATOM 1442 N N . GLN A 1 183 ? 11.055 -14.07 8.195 1 97.12 183 GLN A N 1
ATOM 1443 C CA . GLN A 1 183 ? 9.625 -14.109 7.93 1 97.12 183 GLN A CA 1
ATOM 1444 C C . GLN A 1 183 ? 9.312 -13.648 6.508 1 97.12 183 GLN A C 1
ATOM 1446 O O . GLN A 1 183 ? 10.211 -13.234 5.777 1 97.12 183 GLN A O 1
ATOM 1451 N N . TYR A 1 184 ? 8.039 -13.75 6.117 1 98.25 184 TYR A N 1
ATOM 1452 C CA . TYR A 1 184 ? 7.582 -13.477 4.758 1 98.25 184 TYR A CA 1
ATOM 1453 C C . TYR A 1 184 ? 7.926 -12.047 4.352 1 98.25 184 TYR A C 1
ATOM 1455 O O . TYR A 1 184 ? 8.352 -11.805 3.219 1 98.25 184 TYR A O 1
ATOM 1463 N N . LEU A 1 185 ? 7.754 -11.078 5.25 1 98.62 185 LEU A N 1
ATOM 1464 C CA . LEU A 1 185 ? 7.984 -9.672 4.918 1 98.62 185 LEU A CA 1
ATOM 1465 C C . LEU A 1 185 ? 9.469 -9.414 4.652 1 98.62 185 LEU A C 1
ATOM 1467 O O . LEU A 1 185 ? 9.812 -8.57 3.824 1 98.62 185 LEU A O 1
ATOM 1471 N N . ASP A 1 186 ? 10.352 -10.148 5.34 1 98.69 186 ASP A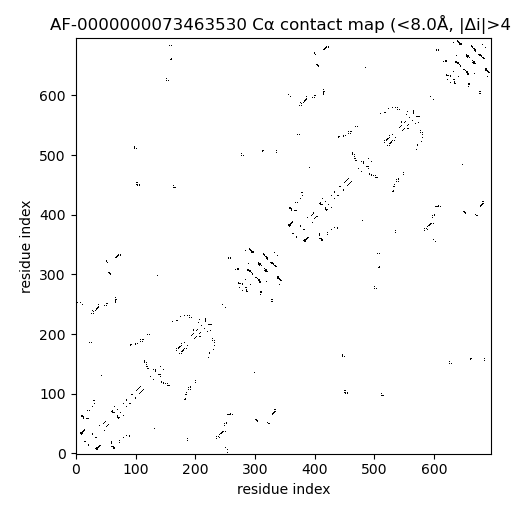 N 1
ATOM 1472 C CA . ASP A 1 186 ? 11.781 -10.039 5.051 1 98.69 186 ASP A CA 1
ATOM 1473 C C . ASP A 1 186 ? 12.07 -10.312 3.576 1 98.69 186 ASP A C 1
ATOM 1475 O O . ASP A 1 186 ? 12.766 -9.539 2.918 1 98.69 186 ASP A O 1
ATOM 1479 N N . LEU A 1 187 ? 11.492 -11.383 3.107 1 98.75 187 LEU A N 1
ATOM 1480 C CA . LEU A 1 187 ? 11.758 -11.789 1.731 1 98.75 187 LEU A CA 1
ATOM 1481 C C . LEU A 1 187 ? 11.086 -10.844 0.744 1 98.75 187 LEU A C 1
ATOM 1483 O O . LEU A 1 187 ? 11.641 -10.547 -0.315 1 98.75 187 LEU A O 1
ATOM 1487 N N . SER A 1 188 ? 9.922 -10.375 1.112 1 98.75 188 SER A N 1
ATOM 1488 C CA . SER A 1 188 ? 9.172 -9.484 0.23 1 98.75 188 SER A CA 1
ATOM 1489 C C . SER A 1 188 ? 9.898 -8.156 0.049 1 98.75 188 SER A C 1
ATOM 1491 O O . SER A 1 188 ? 9.992 -7.641 -1.067 1 98.75 188 SER A O 1
ATOM 1493 N N . LEU A 1 189 ? 10.391 -7.57 1.143 1 98.88 189 LEU A N 1
ATOM 1494 C CA . LEU A 1 189 ? 11.102 -6.297 1.069 1 98.88 189 LEU A CA 1
ATOM 1495 C C . LEU A 1 189 ? 12.492 -6.48 0.466 1 98.88 189 LEU A C 1
ATOM 1497 O O . LEU A 1 189 ? 13 -5.59 -0.216 1 98.88 189 LEU A O 1
ATOM 1501 N N . TYR A 1 190 ? 13.055 -7.629 0.668 1 98.81 190 TYR A N 1
ATOM 1502 C CA . TYR A 1 190 ? 14.391 -7.941 0.17 1 98.81 190 TYR A CA 1
ATOM 1503 C C . TYR A 1 190 ? 14.43 -7.895 -1.354 1 98.81 190 TYR A C 1
ATOM 1505 O O . TYR A 1 190 ? 15.406 -7.438 -1.942 1 98.81 190 TYR A O 1
ATOM 1513 N N . VAL A 1 191 ? 13.406 -8.289 -2.041 1 98.62 191 VAL A N 1
ATOM 1514 C CA . VAL A 1 191 ? 13.375 -8.508 -3.484 1 98.62 191 VAL A CA 1
ATOM 1515 C C . VAL A 1 191 ? 13.672 -7.199 -4.211 1 98.62 191 VAL A C 1
ATOM 1517 O O . VAL A 1 191 ? 14.672 -7.094 -4.926 1 98.62 191 VAL A O 1
ATOM 1520 N N . PRO A 1 192 ? 12.883 -6.16 -4.035 1 98.25 192 PRO A N 1
ATOM 1521 C CA . PRO A 1 192 ? 13.172 -4.938 -4.793 1 98.25 192 PRO A CA 1
ATOM 1522 C C . PRO A 1 192 ? 14.461 -4.258 -4.348 1 98.25 192 PRO A C 1
ATOM 1524 O O . PRO A 1 192 ? 15.164 -3.666 -5.168 1 98.25 192 PRO A O 1
ATOM 1527 N N . LEU A 1 193 ? 14.789 -4.363 -3.072 1 98.62 193 LEU A N 1
ATOM 1528 C CA . LEU A 1 193 ? 15.984 -3.686 -2.572 1 98.62 193 LEU A CA 1
ATOM 1529 C C . LEU A 1 193 ? 17.25 -4.375 -3.07 1 98.62 193 LEU A C 1
ATOM 1531 O O . LEU A 1 193 ? 18.203 -3.709 -3.492 1 98.62 193 LEU A O 1
ATOM 1535 N N . ASN A 1 194 ? 17.219 -5.688 -2.992 1 97.81 194 ASN A N 1
ATOM 1536 C CA . ASN A 1 194 ? 18.359 -6.441 -3.506 1 97.81 194 ASN A CA 1
ATOM 1537 C C . ASN A 1 194 ? 18.516 -6.273 -5.016 1 97.81 194 ASN A C 1
ATOM 1539 O O . ASN A 1 194 ? 19.625 -6.254 -5.535 1 97.81 194 ASN A O 1
ATOM 1543 N N . TRP A 1 195 ? 17.375 -6.234 -5.746 1 97.44 195 TRP A N 1
ATOM 1544 C CA . TRP A 1 195 ? 17.391 -5.973 -7.18 1 97.44 195 TRP A CA 1
ATOM 1545 C C . TRP A 1 195 ? 18.172 -4.695 -7.492 1 97.44 195 TRP A C 1
ATOM 1547 O O . TRP A 1 195 ? 19.109 -4.711 -8.297 1 97.44 195 TRP A O 1
ATOM 1557 N N . VAL A 1 196 ? 17.922 -3.598 -6.801 1 97.06 196 VAL A N 1
ATOM 1558 C CA . VAL A 1 196 ? 18.594 -2.312 -6.996 1 97.06 196 VAL A CA 1
ATOM 1559 C C . VAL A 1 196 ? 20.047 -2.408 -6.555 1 97.06 196 VAL A C 1
ATOM 1561 O O . VAL A 1 196 ? 20.938 -1.888 -7.223 1 97.06 196 VAL A O 1
ATOM 1564 N N . GLN A 1 197 ? 20.25 -3.072 -5.449 1 97.19 197 GLN A N 1
ATOM 1565 C CA . GLN A 1 197 ? 21.562 -3.084 -4.809 1 97.19 197 GLN A CA 1
ATOM 1566 C C . GLN A 1 197 ? 22.562 -3.936 -5.598 1 97.19 197 GLN A C 1
ATOM 1568 O O . GLN A 1 197 ? 23.672 -3.5 -5.871 1 97.19 197 GLN A O 1
ATOM 1573 N N . THR A 1 198 ? 22.125 -5.16 -6.047 1 95.31 198 THR A N 1
ATOM 1574 C CA . THR A 1 198 ? 23.141 -6.113 -6.5 1 95.31 198 THR A CA 1
ATOM 1575 C C . THR A 1 198 ? 22.969 -6.406 -7.988 1 95.31 198 THR A C 1
ATOM 1577 O O . THR A 1 198 ? 23.922 -6.828 -8.656 1 95.31 198 THR A O 1
ATOM 1580 N N . GLN A 1 199 ? 21.828 -6.262 -8.508 1 93.75 199 GLN A N 1
ATOM 1581 C CA . GLN A 1 199 ? 21.641 -6.578 -9.914 1 93.75 199 GLN A CA 1
ATOM 1582 C C . GLN A 1 199 ? 21.734 -5.328 -10.781 1 93.75 199 GLN A C 1
ATOM 1584 O O . GLN A 1 199 ? 22.453 -5.309 -11.773 1 93.75 199 GLN A O 1
ATOM 1589 N N . LEU A 1 200 ? 21.016 -4.32 -10.383 1 93.75 200 LEU A N 1
ATOM 1590 C CA . LEU A 1 200 ? 21.047 -3.078 -11.148 1 93.75 200 LEU A CA 1
ATOM 1591 C C . LEU A 1 200 ? 22.266 -2.246 -10.758 1 93.75 200 LEU A C 1
ATOM 1593 O O . LEU A 1 200 ? 22.844 -1.553 -11.602 1 93.75 200 LEU A O 1
ATOM 1597 N N . ARG A 1 201 ? 22.656 -2.287 -9.43 1 94.44 201 ARG A N 1
ATOM 1598 C CA . ARG A 1 201 ? 23.844 -1.639 -8.883 1 94.44 201 ARG A CA 1
ATOM 1599 C C . ARG A 1 201 ? 23.781 -0.129 -9.094 1 94.44 201 ARG A C 1
ATOM 1601 O O . ARG A 1 201 ? 24.781 0.488 -9.477 1 94.44 201 ARG A O 1
ATOM 1608 N N . THR A 1 202 ? 22.594 0.436 -8.938 1 91.5 202 THR A N 1
ATOM 1609 C CA . THR A 1 202 ? 22.359 1.862 -9.141 1 91.5 202 THR A CA 1
ATOM 1610 C C . THR A 1 202 ? 21.938 2.535 -7.84 1 91.5 202 THR A C 1
ATOM 1612 O O . THR A 1 202 ? 21.438 3.662 -7.852 1 91.5 202 THR A O 1
ATOM 1615 N N . GLY A 1 203 ? 22.016 1.854 -6.758 1 88.19 203 GLY A N 1
ATOM 1616 C CA . GLY A 1 203 ? 21.562 2.369 -5.477 1 88.19 203 GLY A CA 1
ATOM 1617 C C . GLY A 1 203 ? 22.5 3.416 -4.891 1 88.19 203 GLY A C 1
ATOM 1618 O O . GLY A 1 203 ? 22.078 4.234 -4.07 1 88.19 203 GLY A O 1
ATOM 1619 N N . HIS A 1 204 ? 23.797 3.385 -5.289 1 86.94 204 HIS A N 1
ATOM 1620 C CA . HIS A 1 204 ? 24.797 4.336 -4.812 1 86.94 204 HIS A CA 1
ATOM 1621 C C . HIS A 1 204 ? 24.938 4.273 -3.295 1 86.94 204 HIS A C 1
ATOM 1623 O O . HIS A 1 204 ? 25.047 3.186 -2.723 1 86.94 204 HIS A O 1
ATOM 1629 N N . ASP A 1 205 ? 24.953 5.395 -2.574 1 90.06 205 ASP A N 1
ATOM 1630 C CA . ASP A 1 205 ? 25.203 5.465 -1.14 1 90.06 205 ASP A CA 1
ATOM 1631 C C . ASP A 1 205 ? 24.016 4.938 -0.344 1 90.06 205 ASP A C 1
ATOM 1633 O O . ASP A 1 205 ? 24.156 4.59 0.831 1 90.06 205 ASP A O 1
ATOM 1637 N N . LEU A 1 206 ? 22.891 4.871 -0.976 1 95.88 206 LEU A N 1
ATOM 1638 C CA . LEU A 1 206 ? 21.703 4.391 -0.281 1 95.88 206 LEU A CA 1
ATOM 1639 C C . LEU A 1 206 ? 21.734 2.869 -0.155 1 95.88 206 LEU A C 1
ATOM 1641 O O . LEU A 1 206 ? 21.375 2.324 0.894 1 95.88 206 LEU A O 1
ATOM 1645 N N . LEU A 1 207 ? 22.125 2.197 -1.196 1 96.94 207 LEU A N 1
ATOM 1646 C CA . LEU A 1 207 ? 22.219 0.745 -1.279 1 96.94 207 LEU A CA 1
ATOM 1647 C C . LEU A 1 207 ? 23.547 0.331 -1.928 1 96.94 207 LEU A C 1
ATOM 1649 O O . LEU A 1 207 ? 23.547 -0.229 -3.027 1 96.94 207 LEU A O 1
ATOM 1653 N N . PRO A 1 208 ? 24.594 0.565 -1.207 1 95.88 208 PRO A N 1
ATOM 1654 C CA . PRO A 1 208 ? 25.906 0.223 -1.779 1 95.88 208 PRO A CA 1
ATOM 1655 C C . PRO A 1 208 ? 26.062 -1.275 -2.023 1 95.88 208 PRO A C 1
ATOM 1657 O O . PRO A 1 208 ? 25.594 -2.09 -1.226 1 95.88 208 PRO A O 1
ATOM 1660 N N . VAL A 1 209 ? 26.734 -1.614 -3.086 1 95 209 VAL A N 1
ATOM 1661 C CA . VAL A 1 209 ? 27 -3.008 -3.43 1 95 209 VAL A CA 1
ATOM 1662 C C . VAL A 1 209 ? 27.906 -3.641 -2.371 1 95 209 VAL A C 1
ATOM 1664 O O . VAL A 1 209 ? 28.922 -3.064 -1.99 1 95 209 VAL A O 1
ATOM 1667 N N . PRO A 1 210 ? 27.484 -4.77 -1.893 1 92.31 210 PRO A N 1
ATOM 1668 C CA . PRO A 1 210 ? 28.344 -5.434 -0.91 1 92.31 210 PRO A CA 1
ATOM 1669 C C . PRO A 1 210 ? 29.688 -5.859 -1.495 1 92.31 210 PRO A C 1
ATOM 1671 O O . PRO A 1 210 ? 29.766 -6.27 -2.656 1 92.31 210 PRO A O 1
ATOM 1674 N N . SER A 1 211 ? 30.688 -5.629 -0.718 1 85.19 211 SER A N 1
ATOM 1675 C CA . SER A 1 211 ? 32 -6.117 -1.082 1 85.19 211 SER A CA 1
ATOM 1676 C C . SER A 1 211 ? 32.25 -7.52 -0.538 1 85.19 211 SER A C 1
ATOM 1678 O O . SER A 1 211 ? 31.469 -8.016 0.276 1 85.19 211 SER A O 1
ATOM 1680 N N . LYS A 1 212 ? 33.406 -8.016 -1.104 1 76.25 212 LYS A N 1
ATOM 1681 C CA . LYS A 1 212 ? 33.812 -9.328 -0.616 1 76.25 212 LYS A CA 1
ATOM 1682 C C . LYS A 1 212 ? 34.312 -9.258 0.824 1 76.25 212 LYS A C 1
ATOM 1684 O O . LYS A 1 212 ? 35.062 -8.359 1.175 1 76.25 212 LYS A O 1
ATOM 1689 N N . GLY A 1 213 ? 33.719 -9.867 1.811 1 68 213 GLY A N 1
ATOM 1690 C CA . GLY A 1 213 ? 34.125 -9.891 3.205 1 68 213 GLY A CA 1
ATOM 1691 C C . GLY A 1 213 ? 33.188 -9.172 4.129 1 68 213 GLY A C 1
ATOM 1692 O O . GLY A 1 213 ? 32.031 -8.883 3.746 1 68 213 GLY A O 1
ATOM 1693 N N . GLN A 1 214 ? 33.688 -8.93 5.32 1 69.19 214 GLN A N 1
ATOM 1694 C CA . GLN A 1 214 ? 32.906 -8.227 6.324 1 69.19 214 GLN A CA 1
ATOM 1695 C C . GLN A 1 214 ? 32.844 -6.73 6.047 1 69.19 214 GLN A C 1
ATOM 1697 O O . GLN A 1 214 ? 33.875 -6.059 6.047 1 69.19 214 GLN A O 1
ATOM 1702 N N . GLN A 1 215 ? 31.75 -6.277 5.602 1 83.56 215 GLN A N 1
ATOM 1703 C CA . GLN A 1 215 ? 31.578 -4.863 5.289 1 83.56 215 GLN A CA 1
ATOM 1704 C C . GLN A 1 215 ? 31.078 -4.086 6.5 1 83.56 215 GLN A C 1
ATOM 1706 O O . GLN A 1 215 ? 30.203 -4.559 7.23 1 83.56 215 GLN A O 1
ATOM 1711 N N . ASP A 1 216 ? 31.688 -2.951 6.816 1 89.81 216 ASP A N 1
ATOM 1712 C CA . ASP A 1 216 ? 31.219 -2.025 7.84 1 89.81 216 ASP A CA 1
ATOM 1713 C C . ASP A 1 216 ? 30.141 -1.091 7.285 1 89.81 216 ASP A C 1
ATOM 1715 O O . ASP A 1 216 ? 30.453 -0.152 6.547 1 89.81 216 ASP A O 1
ATOM 1719 N N . TRP A 1 217 ? 28.891 -1.362 7.664 1 93.25 217 TRP A N 1
ATOM 1720 C CA . TRP A 1 217 ? 27.766 -0.626 7.113 1 93.25 217 TRP A CA 1
ATOM 1721 C C . TRP A 1 217 ? 27.562 0.691 7.852 1 93.25 217 TRP A C 1
ATOM 1723 O O . TRP A 1 217 ? 26.766 1.535 7.422 1 93.25 217 TRP A O 1
ATOM 1733 N N . ARG A 1 218 ? 28.375 0.936 8.961 1 92.81 218 ARG A N 1
ATOM 1734 C CA . ARG A 1 218 ? 28.172 2.088 9.836 1 92.81 218 ARG A CA 1
ATOM 1735 C C . ARG A 1 218 ? 28.547 3.385 9.125 1 92.81 218 ARG A C 1
ATOM 1737 O O . ARG A 1 218 ? 28.125 4.469 9.539 1 92.81 218 ARG A O 1
ATOM 1744 N N . GLN A 1 219 ? 29.141 3.326 8.062 1 90.38 219 GLN A N 1
ATOM 1745 C CA . GLN A 1 219 ? 29.562 4.52 7.34 1 90.38 219 GLN A CA 1
ATOM 1746 C C . GLN A 1 219 ? 28.469 5.02 6.402 1 90.38 219 GLN A C 1
ATOM 1748 O O . GLN A 1 219 ? 28.562 6.129 5.867 1 90.38 219 GLN A O 1
ATOM 1753 N N . TYR A 1 220 ? 27.484 4.238 6.211 1 93.12 220 TYR A N 1
ATOM 1754 C CA . TYR A 1 220 ? 26.406 4.586 5.297 1 93.12 220 TYR A CA 1
ATOM 1755 C C . TYR A 1 220 ? 25.172 5.07 6.062 1 93.12 220 TYR A C 1
ATOM 1757 O O . TYR A 1 220 ? 25.062 4.859 7.273 1 93.12 220 TYR A O 1
ATOM 1765 N N . PRO A 1 221 ? 24.266 5.684 5.391 1 93.88 221 PRO A N 1
ATOM 1766 C CA . PRO A 1 221 ? 23.141 6.328 6.074 1 93.88 221 PRO A CA 1
ATOM 1767 C C . PRO A 1 221 ? 22.172 5.324 6.703 1 93.88 221 PRO A C 1
ATOM 1769 O O . PRO A 1 221 ? 21.469 5.652 7.664 1 93.88 221 PRO A O 1
ATOM 1772 N N . PHE A 1 222 ? 22.172 4.082 6.195 1 96.56 222 PHE A N 1
ATOM 1773 C CA . PHE A 1 222 ? 21.203 3.111 6.691 1 96.56 222 PHE A CA 1
ATOM 1774 C C . PHE A 1 222 ? 21.891 1.81 7.078 1 96.56 222 PHE A C 1
ATOM 1776 O O . PHE A 1 222 ? 21.609 0.756 6.504 1 96.56 222 PHE A O 1
ATOM 1783 N N . PRO A 1 223 ? 22.656 1.844 8.109 1 96.56 223 PRO A N 1
ATOM 1784 C CA . PRO A 1 223 ? 23.484 0.687 8.438 1 96.56 223 PRO A CA 1
ATOM 1785 C C . PRO A 1 223 ? 22.656 -0.523 8.883 1 96.56 223 PRO A C 1
ATOM 1787 O O . PRO A 1 223 ? 23.031 -1.664 8.594 1 96.56 223 PRO A O 1
ATOM 1790 N N . ARG A 1 224 ? 21.578 -0.317 9.586 1 97.31 224 ARG A N 1
ATOM 1791 C CA . ARG A 1 224 ? 20.781 -1.448 10.039 1 97.31 224 ARG A CA 1
ATOM 1792 C C . ARG A 1 224 ? 20.062 -2.115 8.867 1 97.31 224 ARG A C 1
ATOM 1794 O O . ARG A 1 224 ? 19.984 -3.344 8.805 1 97.31 224 ARG A O 1
ATOM 1801 N N . THR A 1 225 ? 19.578 -1.316 7.957 1 97.69 225 THR A N 1
ATOM 1802 C CA . THR A 1 225 ? 18.938 -1.844 6.758 1 97.69 225 THR A CA 1
ATOM 1803 C C . THR A 1 225 ? 19.922 -2.65 5.922 1 97.69 225 THR A C 1
ATOM 1805 O O . THR A 1 225 ? 19.594 -3.736 5.438 1 97.69 225 THR A O 1
ATOM 1808 N N . LEU A 1 226 ? 21.109 -2.113 5.777 1 97.38 226 LEU A N 1
ATOM 1809 C CA . LEU A 1 226 ? 22.141 -2.785 5 1 97.38 226 LEU A CA 1
ATOM 1810 C C . LEU A 1 226 ? 22.578 -4.086 5.672 1 97.38 226 LEU A C 1
ATOM 1812 O O . LEU A 1 226 ? 22.797 -5.094 4.996 1 97.38 226 LEU A O 1
ATOM 1816 N N . SER A 1 227 ? 22.672 -4.055 6.98 1 96.62 227 SER A N 1
ATOM 1817 C CA . SER A 1 227 ? 22.984 -5.273 7.723 1 96.62 227 SER A CA 1
ATOM 1818 C C . SER A 1 227 ? 21.875 -6.309 7.57 1 96.62 227 SER A C 1
ATOM 1820 O O . SER A 1 227 ? 22.141 -7.5 7.426 1 96.62 227 SER A O 1
ATOM 1822 N N . TRP A 1 228 ? 20.656 -5.871 7.648 1 97.69 228 TRP A N 1
ATOM 1823 C CA . TRP A 1 228 ? 19.5 -6.742 7.449 1 97.69 228 TRP A CA 1
ATOM 1824 C C . TRP A 1 228 ? 19.531 -7.371 6.059 1 97.69 228 TRP A C 1
ATOM 1826 O O . TRP A 1 228 ? 19.344 -8.578 5.914 1 97.69 228 TRP A O 1
ATOM 1836 N N . LEU A 1 229 ? 19.766 -6.586 5.004 1 97.56 229 LEU A N 1
ATOM 1837 C CA . LEU A 1 229 ? 19.859 -7.098 3.641 1 97.56 229 LEU A CA 1
ATOM 1838 C C . LEU A 1 229 ? 20.953 -8.164 3.535 1 97.56 229 LEU A C 1
ATOM 1840 O O . LEU A 1 229 ? 20.734 -9.203 2.91 1 97.56 229 LEU A O 1
ATOM 1844 N N . ALA A 1 230 ? 22.062 -7.891 4.148 1 96.62 230 ALA A N 1
ATOM 1845 C CA . ALA A 1 230 ? 23.172 -8.844 4.152 1 96.62 230 ALA A CA 1
ATOM 1846 C C . ALA A 1 230 ? 22.781 -10.141 4.852 1 96.62 230 ALA A C 1
ATOM 1848 O O . ALA A 1 230 ? 23.141 -11.234 4.406 1 96.62 230 ALA A O 1
ATOM 1849 N N . SER A 1 231 ? 22.078 -10.016 5.91 1 96.75 231 SER A N 1
ATOM 1850 C CA . SER A 1 231 ? 21.625 -11.188 6.66 1 96.75 231 SER A CA 1
ATOM 1851 C C . SER A 1 231 ? 20.656 -12.039 5.844 1 96.75 231 SER A C 1
ATOM 1853 O O . SER A 1 231 ? 20.75 -13.266 5.859 1 96.75 231 SER A O 1
ATOM 1855 N N . VAL A 1 232 ? 19.719 -11.391 5.191 1 98.12 232 VAL A N 1
ATOM 1856 C CA . VAL A 1 232 ? 18.766 -12.125 4.352 1 98.12 232 VAL A CA 1
ATOM 1857 C C . VAL A 1 232 ? 19.531 -12.82 3.219 1 98.12 232 VAL A C 1
ATOM 1859 O O . VAL A 1 232 ? 19.266 -13.992 2.928 1 98.12 232 VAL A O 1
ATOM 1862 N N . ARG A 1 233 ? 20.453 -12.117 2.633 1 97 233 ARG A N 1
ATOM 1863 C CA . ARG A 1 233 ? 21.25 -12.688 1.554 1 97 233 ARG A CA 1
ATOM 1864 C C . ARG A 1 233 ? 22.016 -13.914 2.031 1 97 233 ARG A C 1
ATOM 1866 O O . ARG A 1 233 ? 22.062 -14.93 1.334 1 97 233 ARG A O 1
ATOM 1873 N N . GLU A 1 234 ? 22.625 -13.758 3.162 1 96.25 234 GLU A N 1
ATOM 1874 C CA . GLU A 1 234 ? 23.375 -14.875 3.734 1 96.25 234 GLU A CA 1
ATOM 1875 C C . GLU A 1 234 ? 22.453 -16.062 4.008 1 96.25 234 GLU A C 1
ATOM 1877 O O . GLU A 1 234 ? 22.812 -17.203 3.719 1 96.25 234 GLU A O 1
ATOM 1882 N N . TYR A 1 235 ? 21.359 -15.797 4.574 1 97.62 235 TYR A N 1
ATOM 1883 C CA . TYR A 1 235 ? 20.391 -16.844 4.863 1 97.62 235 TYR A CA 1
ATOM 1884 C C . TYR A 1 235 ? 20 -17.594 3.596 1 97.62 235 TYR A C 1
ATOM 1886 O O . TYR A 1 235 ? 20.016 -18.828 3.57 1 97.62 235 TYR A O 1
ATOM 1894 N N . LEU A 1 236 ? 19.672 -16.875 2.557 1 97.88 236 LEU A N 1
ATOM 1895 C CA . LEU A 1 236 ? 19.234 -17.469 1.298 1 97.88 236 LEU A CA 1
ATOM 1896 C C . LEU A 1 236 ? 20.375 -18.25 0.649 1 97.88 236 LEU A C 1
ATOM 1898 O O . LEU A 1 236 ? 20.141 -19.297 0.039 1 97.88 236 LEU A O 1
ATOM 1902 N N . GLY A 1 237 ? 21.594 -17.734 0.794 1 96.94 237 GLY A N 1
ATOM 1903 C CA . GLY A 1 237 ? 22.766 -18.453 0.295 1 96.94 237 GLY A CA 1
ATOM 1904 C C . GLY A 1 237 ? 22.938 -19.812 0.942 1 96.94 237 GLY A C 1
ATOM 1905 O O . GLY A 1 237 ? 23.281 -20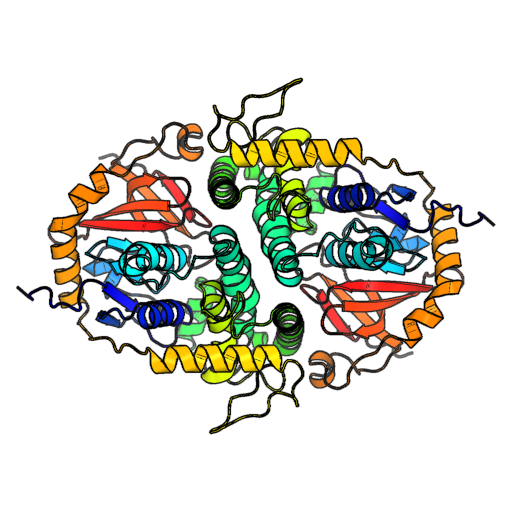.781 0.267 1 96.94 237 GLY A O 1
ATOM 1906 N N . LYS A 1 238 ? 22.703 -19.891 2.205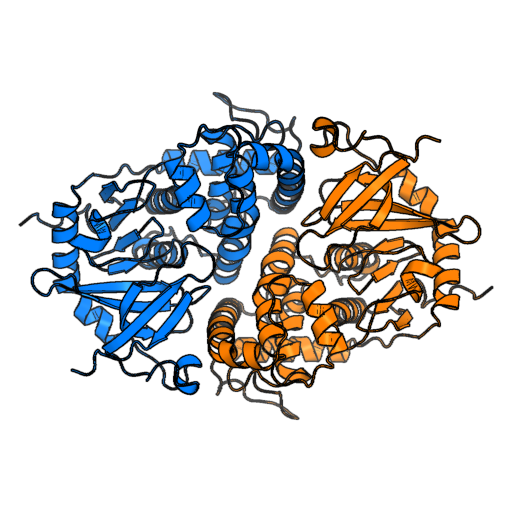 1 97.5 238 LYS A N 1
ATOM 1907 C CA . LYS A 1 238 ? 22.875 -21.125 2.971 1 97.5 238 LYS A CA 1
ATOM 1908 C C . LYS A 1 238 ? 21.781 -22.125 2.666 1 97.5 238 LYS A C 1
ATOM 1910 O O . LYS A 1 238 ? 21.922 -23.312 2.922 1 97.5 238 LYS A O 1
ATOM 1915 N N . HIS A 1 239 ? 20.688 -21.656 2.102 1 97.06 239 HIS A N 1
ATOM 1916 C CA . HIS A 1 239 ? 19.531 -22.531 1.913 1 97.06 239 HIS A CA 1
ATOM 1917 C C . HIS A 1 239 ? 19.219 -22.703 0.433 1 97.06 239 HIS A C 1
ATOM 1919 O O . HIS A 1 239 ? 18.156 -23.219 0.081 1 97.06 239 HIS A O 1
ATOM 1925 N N . LYS A 1 240 ? 20.078 -22.359 -0.417 1 97.69 240 LYS A N 1
ATOM 1926 C CA . LYS A 1 240 ? 19.859 -22.328 -1.86 1 97.69 240 LYS A CA 1
ATOM 1927 C C . LYS A 1 240 ? 19.484 -23.719 -2.389 1 97.69 240 LYS A C 1
ATOM 1929 O O . LYS A 1 240 ? 20.125 -24.703 -2.045 1 97.69 240 LYS A O 1
ATOM 1934 N N . VAL A 1 241 ? 18.422 -23.766 -3.158 1 96 241 VAL A N 1
ATOM 1935 C CA . VAL A 1 241 ? 18.016 -24.969 -3.875 1 96 241 VAL A CA 1
ATOM 1936 C C . VAL A 1 241 ? 18.078 -24.734 -5.379 1 96 241 VAL A C 1
ATOM 1938 O O . VAL A 1 241 ? 17.422 -23.828 -5.898 1 96 241 VAL A O 1
ATOM 1941 N N . ASN A 1 242 ? 18.844 -25.484 -6.102 1 95.06 242 ASN A N 1
ATOM 1942 C CA . ASN A 1 242 ? 18.938 -25.344 -7.551 1 95.06 242 ASN A CA 1
ATOM 1943 C C . ASN A 1 242 ? 17.844 -26.141 -8.258 1 95.06 242 ASN A C 1
ATOM 1945 O O . ASN A 1 242 ? 17.594 -27.312 -7.926 1 95.06 242 ASN A O 1
ATOM 1949 N N . PRO A 1 243 ? 17.25 -25.5 -9.195 1 95.38 243 PRO A N 1
ATOM 1950 C CA . PRO A 1 243 ? 16.172 -26.219 -9.891 1 95.38 243 PRO A CA 1
ATOM 1951 C C . PRO A 1 243 ? 16.688 -27.203 -10.938 1 95.38 243 PRO A C 1
ATOM 1953 O O . PRO A 1 243 ? 17.812 -27.078 -11.406 1 95.38 243 PRO A O 1
ATOM 1956 N N . THR A 1 244 ? 15.867 -28.156 -11.203 1 94.5 244 THR A N 1
ATOM 1957 C CA . THR A 1 244 ? 16 -28.891 -12.453 1 94.5 244 THR A CA 1
ATOM 1958 C C . THR A 1 244 ? 15.234 -28.203 -13.578 1 94.5 244 THR A C 1
ATOM 1960 O O . THR A 1 244 ? 14.336 -27.406 -13.32 1 94.5 244 THR A O 1
ATOM 1963 N N . LYS A 1 245 ? 15.641 -28.5 -14.781 1 94.62 245 LYS A N 1
ATOM 1964 C CA . LYS A 1 245 ? 14.977 -27.891 -15.922 1 94.62 245 LYS A CA 1
ATOM 1965 C C . LYS A 1 245 ? 14.219 -28.922 -16.75 1 94.62 245 LYS A C 1
ATOM 1967 O O . LYS A 1 245 ? 14.688 -30.062 -16.906 1 94.62 245 LYS A O 1
ATOM 1972 N N . LEU A 1 246 ? 13.109 -28.562 -17.188 1 95.12 246 LEU A N 1
ATOM 1973 C CA . LEU A 1 246 ? 12.344 -29.344 -18.156 1 95.12 246 LEU A CA 1
ATOM 1974 C C . LEU A 1 246 ? 11.945 -28.484 -19.344 1 95.12 246 LEU A C 1
ATOM 1976 O O . LEU A 1 246 ? 11.828 -27.266 -19.219 1 95.12 246 LEU A O 1
ATOM 1980 N N . SER A 1 247 ? 11.812 -29.172 -20.484 1 95.75 247 SER A N 1
ATOM 1981 C CA . SER A 1 247 ? 11.195 -28.484 -21.609 1 95.75 247 SER A CA 1
ATOM 1982 C C . SER A 1 247 ? 9.742 -28.141 -21.312 1 95.75 247 SER A C 1
ATOM 1984 O O . SER A 1 247 ? 9.102 -28.766 -20.469 1 95.75 247 SER A O 1
ATOM 1986 N N . ALA A 1 248 ? 9.297 -27.172 -21.984 1 96.44 248 ALA A N 1
ATOM 1987 C CA . ALA A 1 248 ? 7.898 -26.781 -21.797 1 96.44 248 ALA A CA 1
ATOM 1988 C C . ALA A 1 248 ? 6.957 -27.953 -22.078 1 96.44 248 ALA A C 1
ATOM 1990 O O . ALA A 1 248 ? 5.973 -28.141 -21.359 1 96.44 248 ALA A O 1
ATOM 1991 N N . GLN A 1 249 ? 7.234 -28.719 -23.062 1 95.31 249 GLN A N 1
ATOM 1992 C CA . GLN A 1 249 ? 6.398 -29.859 -23.438 1 95.31 249 GLN A CA 1
ATOM 1993 C C . GLN A 1 249 ? 6.387 -30.906 -22.344 1 95.31 249 GLN A C 1
ATOM 1995 O O . GLN A 1 249 ? 5.324 -31.406 -21.953 1 95.31 249 GLN A O 1
ATOM 2000 N N . ASP A 1 250 ? 7.547 -31.281 -21.844 1 95.5 250 ASP A N 1
ATOM 2001 C CA . ASP A 1 250 ? 7.645 -32.281 -20.781 1 95.5 250 ASP A CA 1
ATOM 2002 C C . ASP A 1 250 ? 6.945 -31.812 -19.516 1 95.5 250 ASP A C 1
ATOM 2004 O O . ASP A 1 250 ? 6.262 -32.594 -18.844 1 95.5 250 ASP A O 1
ATOM 2008 N N . ALA A 1 251 ? 7.145 -30.562 -19.188 1 96.56 251 ALA A N 1
ATOM 2009 C CA . ALA A 1 251 ? 6.523 -30 -18 1 96.56 251 ALA A CA 1
ATOM 2010 C C . ALA A 1 251 ? 5 -30.031 -18.109 1 96.56 251 ALA A C 1
ATOM 2012 O O . ALA A 1 251 ? 4.309 -30.344 -17.141 1 96.56 251 ALA A O 1
ATOM 2013 N N . ALA A 1 252 ? 4.496 -29.672 -19.281 1 95.94 252 ALA A N 1
ATOM 2014 C CA . ALA A 1 252 ? 3.053 -29.688 -19.5 1 95.94 252 ALA A CA 1
ATOM 2015 C C . ALA A 1 252 ? 2.48 -31.078 -19.266 1 95.94 252 ALA A C 1
ATOM 2017 O O . ALA A 1 252 ? 1.403 -31.234 -18.688 1 95.94 252 ALA A O 1
ATOM 2018 N N . GLU A 1 253 ? 3.188 -32.062 -19.719 1 93.94 253 GLU A N 1
ATOM 2019 C CA . GLU A 1 253 ? 2.738 -33.438 -19.531 1 93.94 253 GLU A CA 1
ATOM 2020 C C . GLU A 1 253 ? 2.668 -33.812 -18.062 1 93.94 253 GLU A C 1
ATOM 2022 O O . GLU A 1 253 ? 1.694 -34.406 -17.609 1 93.94 253 GLU A O 1
ATOM 2027 N N . VAL A 1 254 ? 3.699 -33.406 -17.359 1 94.56 254 VAL A N 1
ATOM 2028 C CA . VAL A 1 254 ? 3.734 -33.688 -15.922 1 94.56 254 VAL A CA 1
ATOM 2029 C C . VAL A 1 254 ? 2.576 -32.969 -15.227 1 94.56 254 VAL A C 1
ATOM 2031 O O . VAL A 1 254 ? 1.881 -33.562 -14.398 1 94.56 254 VAL A O 1
ATOM 2034 N N . ILE A 1 255 ? 2.34 -31.719 -15.547 1 96.38 255 ILE A N 1
ATOM 2035 C CA . ILE A 1 255 ? 1.305 -30.891 -14.938 1 96.38 255 ILE A CA 1
ATOM 2036 C C . ILE A 1 255 ? -0.067 -31.516 -15.18 1 96.38 255 ILE A C 1
ATOM 2038 O O . ILE A 1 255 ? -0.873 -31.641 -14.258 1 96.38 255 ILE A O 1
ATOM 2042 N N . PHE A 1 256 ? -0.321 -31.984 -16.391 1 95.38 256 PHE A N 1
ATOM 2043 C CA . PHE A 1 256 ? -1.627 -32.531 -16.703 1 95.38 256 PHE A CA 1
ATOM 2044 C C . PHE A 1 256 ? -1.823 -33.875 -16.016 1 95.38 256 PHE A C 1
ATOM 2046 O O . PHE A 1 256 ? -2.939 -34.219 -15.625 1 95.38 256 PHE A O 1
ATOM 2053 N N . GLU A 1 257 ? -0.776 -34.625 -15.961 1 93.62 257 GLU A N 1
ATOM 2054 C CA . GLU A 1 257 ? -0.872 -35.906 -15.227 1 93.62 257 GLU A CA 1
ATOM 2055 C C . GLU A 1 257 ? -1.231 -35.656 -13.766 1 93.62 257 GLU A C 1
ATOM 2057 O O . GLU A 1 257 ? -2.104 -36.344 -13.219 1 93.62 257 GLU A O 1
ATOM 2062 N N . GLN A 1 258 ? -0.564 -34.688 -13.188 1 95 258 GLN A N 1
ATOM 2063 C CA . GLN A 1 258 ? -0.84 -34.344 -11.797 1 95 258 GLN A CA 1
ATOM 2064 C C . GLN A 1 258 ? -2.25 -33.781 -11.641 1 95 258 GLN A C 1
ATOM 2066 O O . GLN A 1 258 ? -2.949 -34.125 -10.68 1 95 258 GLN A O 1
ATOM 2071 N N . SER A 1 259 ? -2.59 -32.906 -12.539 1 95.5 259 SER A N 1
ATOM 2072 C CA . SER A 1 259 ? -3.92 -32.312 -12.5 1 95.5 259 SER A CA 1
ATOM 2073 C C . SER A 1 259 ? -5.008 -33.375 -12.594 1 95.5 259 SER A C 1
ATOM 2075 O O . SER A 1 259 ? -6.016 -33.312 -11.891 1 95.5 259 SER A O 1
ATOM 2077 N N . ALA A 1 260 ? -4.844 -34.344 -13.492 1 92.94 260 ALA A N 1
ATOM 2078 C CA . ALA A 1 260 ? -5.82 -35.406 -13.68 1 92.94 260 ALA A CA 1
ATOM 2079 C C . ALA A 1 260 ? -6.023 -36.188 -12.383 1 92.94 260 ALA A C 1
ATOM 2081 O O . ALA A 1 260 ? -7.129 -36.656 -12.094 1 92.94 260 ALA A O 1
ATOM 2082 N N . THR A 1 261 ? -5 -36.219 -11.617 1 91.88 261 THR A N 1
ATOM 2083 C CA . THR A 1 261 ? -5.031 -37 -10.383 1 91.88 261 THR A CA 1
ATOM 2084 C C . THR A 1 261 ? -5.641 -36.188 -9.25 1 91.88 261 THR A C 1
ATOM 2086 O O . THR A 1 261 ? -6.383 -36.719 -8.414 1 91.88 261 THR A O 1
ATOM 2089 N N . ASN A 1 262 ? -5.383 -34.875 -9.281 1 92.81 262 ASN A N 1
ATOM 2090 C CA . ASN A 1 262 ? -5.625 -34.125 -8.062 1 92.81 262 ASN A CA 1
ATOM 2091 C C . ASN A 1 262 ? -6.805 -33.156 -8.234 1 92.81 262 ASN A C 1
ATOM 2093 O O . ASN A 1 262 ? -7.379 -32.688 -7.246 1 92.81 262 ASN A O 1
ATOM 2097 N N . SER A 1 263 ? -7.195 -32.812 -9.398 1 91.81 263 SER A N 1
ATOM 2098 C CA . SER A 1 263 ? -8.078 -31.672 -9.656 1 91.81 263 SER A CA 1
ATOM 2099 C C . SER A 1 263 ? -9.484 -31.953 -9.141 1 91.81 263 SER A C 1
ATOM 2101 O O . SER A 1 263 ? -10.156 -31.047 -8.633 1 91.81 263 SER A O 1
ATOM 2103 N N . SER A 1 264 ? -9.922 -33.188 -9.32 1 92.56 264 SER A N 1
ATOM 2104 C CA . SER A 1 264 ? -11.289 -33.5 -8.93 1 92.56 264 SER A CA 1
ATOM 2105 C C . SER A 1 264 ? -11.5 -33.281 -7.434 1 92.56 264 SER A C 1
ATOM 2107 O O . SER A 1 264 ? -12.523 -32.75 -7.023 1 92.56 264 SER A O 1
ATOM 2109 N N . LYS A 1 265 ? -10.617 -33.781 -6.707 1 94.25 265 LYS A N 1
ATOM 2110 C CA . LYS A 1 265 ? -10.711 -33.625 -5.258 1 94.25 265 LYS A CA 1
ATOM 2111 C C . LYS A 1 265 ? -10.703 -32.125 -4.863 1 94.25 265 LYS A C 1
ATOM 2113 O O . LYS A 1 265 ? -11.508 -31.703 -4.035 1 94.25 265 LYS A O 1
ATOM 2118 N N . VAL A 1 266 ? -9.859 -31.391 -5.422 1 94.81 266 VAL A N 1
ATOM 2119 C CA . VAL A 1 266 ? -9.742 -29.969 -5.121 1 94.81 266 VAL A CA 1
ATOM 2120 C C . VAL A 1 266 ? -11.023 -29.234 -5.539 1 94.81 266 VAL A C 1
ATOM 2122 O O . VAL A 1 266 ? -11.578 -28.453 -4.77 1 94.81 266 VAL A O 1
ATOM 2125 N N . GLU A 1 267 ? -11.438 -29.484 -6.727 1 95.56 267 GLU A N 1
ATOM 2126 C CA . GLU A 1 267 ? -12.617 -28.828 -7.273 1 95.56 267 GLU A CA 1
ATOM 2127 C C . GLU A 1 267 ? -13.844 -29.078 -6.398 1 95.56 267 GLU A C 1
ATOM 2129 O O . GLU A 1 267 ? -14.672 -28.188 -6.207 1 95.56 267 GLU A O 1
ATOM 2134 N N . SER A 1 268 ? -13.953 -30.297 -5.871 1 95.88 268 SER A N 1
ATOM 2135 C CA . SER A 1 268 ? -15.117 -30.656 -5.066 1 95.88 268 SER A CA 1
ATOM 2136 C C . SER A 1 268 ? -15.172 -29.859 -3.775 1 95.88 268 SER A C 1
ATOM 2138 O O . SER A 1 268 ? -16.25 -29.641 -3.221 1 95.88 268 SER A O 1
ATOM 2140 N N . GLN A 1 269 ? -14.039 -29.375 -3.34 1 95.44 269 GLN A N 1
ATOM 2141 C CA . GLN A 1 269 ? -13.969 -28.656 -2.078 1 95.44 269 GLN A CA 1
ATOM 2142 C C . GLN A 1 269 ? -14.195 -27.156 -2.287 1 95.44 269 GLN A C 1
ATOM 2144 O O . GLN A 1 269 ? -14.438 -26.422 -1.329 1 95.44 269 GLN A O 1
ATOM 2149 N N . LEU A 1 270 ? -14.125 -26.688 -3.51 1 96.88 270 LEU A N 1
ATOM 2150 C CA . LEU A 1 270 ? -14.312 -25.266 -3.824 1 96.88 270 LEU A CA 1
ATOM 2151 C C . LEU A 1 270 ? -15.789 -24.906 -3.887 1 96.88 270 LEU A C 1
ATOM 2153 O O . LEU A 1 270 ? -16.625 -25.766 -4.168 1 96.88 270 LEU A O 1
ATOM 2157 N N . GLN A 1 271 ? -16.078 -23.672 -3.562 1 96.75 271 GLN A N 1
ATOM 2158 C CA . GLN A 1 271 ? -17.453 -23.188 -3.553 1 96.75 271 GLN A CA 1
ATOM 2159 C C . GLN A 1 271 ? -17.547 -21.75 -4.031 1 96.75 271 GLN A C 1
ATOM 2161 O O . GLN A 1 271 ? -16.531 -21.031 -4.062 1 96.75 271 GLN A O 1
ATOM 2166 N N . ILE A 1 272 ? -18.641 -21.406 -4.422 1 97.75 272 ILE A N 1
ATOM 2167 C CA . ILE A 1 272 ? -19.016 -20.031 -4.719 1 97.75 272 ILE A CA 1
ATOM 2168 C C . ILE A 1 272 ? -20.266 -19.656 -3.914 1 97.75 272 ILE A C 1
ATOM 2170 O O . ILE A 1 272 ? -21.328 -20.266 -4.082 1 97.75 272 ILE A O 1
ATOM 2174 N N . SER A 1 273 ? -20.156 -18.75 -3.102 1 95.88 273 SER A N 1
ATOM 2175 C CA . SER A 1 273 ? -21.266 -18.359 -2.248 1 95.88 273 SER A CA 1
ATOM 2176 C C . SER A 1 273 ? -22.281 -17.531 -3.018 1 95.88 273 SER A C 1
ATOM 2178 O O . SER A 1 273 ? -21.922 -16.609 -3.748 1 95.88 273 SER A O 1
ATOM 2180 N N . LYS A 1 274 ? -23.547 -17.797 -2.797 1 94.88 274 LYS A N 1
ATOM 2181 C CA . LYS A 1 274 ? -24.609 -17 -3.389 1 94.88 274 LYS A CA 1
ATOM 2182 C C . LYS A 1 274 ? -24.641 -15.586 -2.803 1 94.88 274 LYS A C 1
ATOM 2184 O O . LYS A 1 274 ? -25.203 -14.672 -3.395 1 94.88 274 LYS A O 1
ATOM 2189 N N . GLU A 1 275 ? -23.984 -15.445 -1.697 1 94 275 GLU A N 1
ATOM 2190 C CA . GLU A 1 275 ? -23.969 -14.164 -1.004 1 94 275 GLU A CA 1
ATOM 2191 C C . GLU A 1 275 ? -22.812 -13.289 -1.469 1 94 275 GLU A C 1
ATOM 2193 O O . GLU A 1 275 ? -22.688 -12.141 -1.039 1 94 275 GLU A O 1
ATOM 2198 N N . ASP A 1 276 ? -22.016 -13.859 -2.342 1 96.69 276 ASP A N 1
ATOM 2199 C CA . ASP A 1 276 ? -20.875 -13.094 -2.84 1 96.69 276 ASP A CA 1
ATOM 2200 C C . ASP A 1 276 ? -21.344 -11.828 -3.557 1 96.69 276 ASP A C 1
ATOM 2202 O O . ASP A 1 276 ? -22.328 -11.859 -4.309 1 96.69 276 ASP A O 1
ATOM 2206 N N . PRO A 1 277 ? -20.641 -10.734 -3.363 1 95.69 277 PRO A N 1
ATOM 2207 C CA . PRO A 1 277 ? -21.047 -9.469 -3.971 1 95.69 277 PRO A CA 1
ATOM 2208 C C . PRO A 1 277 ? -21.172 -9.555 -5.492 1 95.69 277 PRO A C 1
ATOM 2210 O O . PRO A 1 277 ? -22.031 -8.906 -6.082 1 95.69 277 PRO A O 1
ATOM 2213 N N . LEU A 1 278 ? -20.344 -10.273 -6.137 1 97.5 278 LEU A N 1
ATOM 2214 C CA . LEU A 1 278 ? -20.391 -10.391 -7.59 1 97.5 278 LEU A CA 1
ATOM 2215 C C . LEU A 1 278 ? -21.625 -11.164 -8.039 1 97.5 278 LEU A C 1
ATOM 2217 O O . LEU A 1 278 ? -22.203 -10.875 -9.086 1 97.5 278 LEU A O 1
ATOM 2221 N N . VAL A 1 279 ? -21.969 -12.18 -7.254 1 97.25 279 VAL A N 1
ATOM 2222 C CA . VAL A 1 279 ? -23.172 -12.953 -7.547 1 97.25 279 VAL A CA 1
ATOM 2223 C C . VAL A 1 279 ? -24.406 -12.102 -7.316 1 97.25 279 VAL A C 1
ATOM 2225 O O . VAL A 1 279 ? -25.297 -12.023 -8.18 1 97.25 279 VAL A O 1
ATOM 2228 N N . LYS A 1 280 ? -24.469 -11.438 -6.219 1 95.25 280 LYS A N 1
ATOM 2229 C CA . LYS A 1 280 ? -25.594 -10.594 -5.879 1 95.25 280 LYS A CA 1
ATOM 2230 C C . LYS A 1 280 ? -25.797 -9.492 -6.914 1 95.25 280 LYS A C 1
ATOM 2232 O O . LYS A 1 280 ? -26.938 -9.086 -7.191 1 95.25 280 LYS A O 1
ATOM 2237 N N . ALA A 1 281 ? -24.734 -9.047 -7.5 1 94.81 281 ALA A N 1
ATOM 2238 C CA . ALA A 1 281 ? -24.781 -7.977 -8.5 1 94.81 281 ALA A CA 1
ATOM 2239 C C . ALA A 1 281 ? -25.125 -8.531 -9.875 1 94.81 281 ALA A C 1
ATOM 2241 O O . ALA A 1 281 ? -25.359 -7.773 -10.82 1 94.81 281 ALA A O 1
ATOM 2242 N N . GLY A 1 282 ? -25.078 -9.828 -10.055 1 95.81 282 GLY A N 1
ATOM 2243 C CA . GLY A 1 282 ? -25.391 -10.461 -11.328 1 95.81 282 GLY A CA 1
ATOM 2244 C C . GLY A 1 282 ? -24.219 -10.477 -12.289 1 95.81 282 GLY A C 1
ATOM 2245 O O . GLY A 1 282 ? -24.391 -10.688 -13.492 1 95.81 282 GLY A O 1
ATOM 2246 N N . TRP A 1 283 ? -23.062 -10.156 -11.82 1 96.5 283 TRP A N 1
ATOM 2247 C CA . TRP A 1 283 ? -21.891 -10.18 -12.672 1 96.5 283 TRP A CA 1
ATOM 2248 C C . TRP A 1 283 ? -21.484 -11.617 -13.008 1 96.5 283 TRP A C 1
ATOM 2250 O O . TRP A 1 283 ? -20.891 -11.875 -14.062 1 96.5 283 TRP A O 1
ATOM 2260 N N . ILE A 1 284 ? -21.734 -12.523 -12.008 1 97.25 284 ILE A N 1
ATOM 2261 C CA . ILE A 1 284 ? -21.594 -13.961 -12.211 1 97.25 284 ILE A CA 1
ATOM 2262 C C . ILE A 1 284 ? -22.797 -14.688 -11.625 1 97.25 284 ILE A C 1
ATOM 2264 O O . ILE A 1 284 ? -23.531 -14.133 -10.812 1 97.25 284 ILE A O 1
ATOM 2268 N N . SER A 1 285 ? -23.062 -15.93 -11.969 1 96 285 SER A N 1
ATOM 2269 C CA . SER A 1 285 ? -24.281 -16.641 -11.609 1 96 285 SER A CA 1
ATOM 2270 C C . SER A 1 285 ? -24.172 -17.266 -10.219 1 96 285 SER A C 1
ATOM 2272 O O . SER A 1 285 ? -25.188 -17.516 -9.57 1 96 285 SER A O 1
ATOM 2274 N N . GLY A 1 286 ? -22.953 -17.547 -9.805 1 94.81 286 GLY A N 1
ATOM 2275 C CA . GLY A 1 286 ? -22.75 -18.281 -8.562 1 94.81 286 GLY A CA 1
ATOM 2276 C C . GLY A 1 286 ? -22.719 -19.781 -8.75 1 94.81 286 GLY A C 1
ATOM 2277 O O . GLY A 1 286 ? -22.516 -20.531 -7.793 1 94.81 286 GLY A O 1
ATOM 2278 N N . GLU A 1 287 ? -22.906 -20.188 -9.898 1 95.62 287 GLU A N 1
ATOM 2279 C CA . GLU A 1 287 ? -22.859 -21.609 -10.211 1 95.62 287 GLU A CA 1
ATOM 2280 C C . GLU A 1 287 ? -21.469 -22.031 -10.695 1 95.62 287 GLU A C 1
ATOM 2282 O O . GLU A 1 287 ? -20.875 -21.344 -11.523 1 95.62 287 GLU A O 1
ATOM 2287 N N . LYS A 1 288 ? -21.094 -23.141 -10.133 1 96.38 288 LYS A N 1
ATOM 2288 C CA . LYS A 1 288 ? -19.828 -23.703 -10.602 1 96.38 288 LYS A CA 1
ATOM 2289 C C . LYS A 1 288 ? -19.906 -24.078 -12.078 1 96.38 288 LYS A C 1
ATOM 2291 O O . LYS A 1 288 ? -20.906 -24.625 -12.531 1 96.38 288 LYS A O 1
ATOM 2296 N N . GLY A 1 289 ? -18.812 -23.734 -12.789 1 96.19 289 GLY A N 1
ATOM 2297 C CA . GLY A 1 289 ? -18.734 -24.156 -14.172 1 96.19 289 GLY A CA 1
ATOM 2298 C C . GLY A 1 289 ? -19.094 -23.062 -15.156 1 96.19 289 GLY A C 1
ATOM 2299 O O . GLY A 1 289 ? -18.891 -23.203 -16.359 1 96.19 289 GLY A O 1
ATOM 2300 N N . GLN A 1 290 ? -19.547 -21.969 -14.648 1 96.94 290 GLN A N 1
ATOM 2301 C CA . GLN A 1 290 ? -19.844 -20.844 -15.531 1 96.94 290 GLN A CA 1
ATOM 2302 C C . GLN A 1 290 ? -18.578 -20.344 -16.219 1 96.94 290 GLN A C 1
ATOM 2304 O O . GLN A 1 290 ? -17.531 -20.203 -15.586 1 96.94 290 GLN A O 1
ATOM 2309 N N . LYS A 1 291 ? -18.688 -20.062 -17.531 1 97.69 291 LYS A N 1
ATOM 2310 C CA . LYS A 1 291 ? -17.578 -19.438 -18.234 1 97.69 291 LYS A CA 1
ATOM 2311 C C . LYS A 1 291 ? -17.344 -18.016 -17.75 1 97.69 291 LYS A C 1
ATOM 2313 O O . LYS A 1 291 ? -18.281 -17.219 -17.656 1 97.69 291 LYS A O 1
ATOM 2318 N N . ALA A 1 292 ? -16.125 -17.734 -17.375 1 98.19 292 ALA A N 1
ATOM 2319 C CA . ALA A 1 292 ? -15.789 -16.422 -16.844 1 98.19 292 ALA A CA 1
ATOM 2320 C C . ALA A 1 292 ? -14.375 -16.016 -17.25 1 98.19 292 ALA A C 1
ATOM 2322 O O . ALA A 1 292 ? -13.594 -16.844 -17.734 1 98.19 292 ALA A O 1
ATOM 2323 N N . SER A 1 293 ? -14.094 -14.773 -17.172 1 98.06 293 SER A N 1
ATOM 2324 C CA . SER A 1 293 ? -12.75 -14.227 -17.328 1 98.06 293 SER A CA 1
ATOM 2325 C C . SER A 1 293 ? -12.258 -13.594 -16.016 1 98.06 293 SER A C 1
ATOM 2327 O O . SER A 1 293 ? -13.031 -12.992 -15.281 1 98.06 293 SER A O 1
ATOM 2329 N N . VAL A 1 294 ? -11.047 -13.836 -15.695 1 98.31 294 VAL A N 1
ATOM 2330 C CA . VAL A 1 294 ? -10.344 -13.18 -14.594 1 98.31 294 VAL A CA 1
ATOM 2331 C C . VAL A 1 294 ? -9.219 -12.312 -15.141 1 98.31 294 VAL A C 1
ATOM 2333 O O . VAL A 1 294 ? -8.336 -12.805 -15.859 1 98.31 294 VAL A O 1
ATOM 2336 N N . THR A 1 295 ? -9.227 -10.992 -14.836 1 97.94 295 THR A N 1
ATOM 2337 C CA . THR A 1 295 ? -8.289 -10.031 -15.414 1 97.94 295 THR A CA 1
ATOM 2338 C C . THR A 1 295 ? -7.629 -9.195 -14.32 1 97.94 295 THR A C 1
ATOM 2340 O O . THR A 1 295 ? -8.312 -8.602 -13.484 1 97.94 295 THR A O 1
ATOM 2343 N N . PRO A 1 296 ? -6.246 -9.25 -14.258 1 96.5 296 PRO A N 1
ATOM 2344 C CA . PRO A 1 296 ? -5.633 -8.273 -13.359 1 96.5 296 PRO A CA 1
ATOM 2345 C C . PRO A 1 296 ? -5.996 -6.832 -13.703 1 96.5 296 PRO A C 1
ATOM 2347 O O . PRO A 1 296 ? -6.109 -6.488 -14.883 1 96.5 296 PRO A O 1
ATOM 2350 N N . VAL A 1 297 ? -6.062 -5.957 -12.734 1 93.69 297 VAL A N 1
ATOM 2351 C CA . VAL A 1 297 ? -6.555 -4.613 -13.016 1 93.69 297 VAL A CA 1
ATOM 2352 C C . VAL A 1 297 ? -5.422 -3.602 -12.859 1 93.69 297 VAL A C 1
ATOM 2354 O O . VAL A 1 297 ? -5.582 -2.422 -13.188 1 93.69 297 VAL A O 1
ATOM 2357 N N . ASP A 1 298 ? -4.297 -3.988 -12.383 1 89.38 298 ASP A N 1
ATOM 2358 C CA . ASP A 1 298 ? -3.178 -3.076 -12.164 1 89.38 298 ASP A CA 1
ATOM 2359 C C . ASP A 1 298 ? -2.213 -3.094 -13.352 1 89.38 298 ASP A C 1
ATOM 2361 O O . ASP A 1 298 ? -1.997 -2.066 -14 1 89.38 298 ASP A O 1
ATOM 2365 N N . THR A 1 299 ? -1.605 -4.227 -13.641 1 90.25 299 THR A N 1
ATOM 2366 C CA . THR A 1 299 ? -0.692 -4.363 -14.773 1 90.25 299 THR A CA 1
ATOM 2367 C C . THR A 1 299 ? -0.981 -5.648 -15.547 1 90.25 299 THR A C 1
ATOM 2369 O O . THR A 1 299 ? -1.698 -6.523 -15.062 1 90.25 299 THR A O 1
ATOM 2372 N N . GLY A 1 300 ? -0.469 -5.672 -16.781 1 92.12 300 GLY A N 1
ATOM 2373 C CA . GLY A 1 300 ? -0.64 -6.875 -17.578 1 92.12 300 GLY A CA 1
ATOM 2374 C C . GLY A 1 300 ? -2.092 -7.289 -17.734 1 92.12 300 GLY A C 1
ATOM 2375 O O . GLY A 1 300 ? -2.436 -8.453 -17.516 1 92.12 300 GLY A O 1
ATOM 2376 N N . ARG A 1 301 ? -2.932 -6.434 -18.078 1 93.88 301 ARG A N 1
ATOM 2377 C CA . ARG A 1 301 ? -4.383 -6.59 -18.062 1 93.88 301 ARG A CA 1
ATOM 2378 C C . ARG A 1 301 ? -4.855 -7.473 -19.203 1 93.88 301 ARG A C 1
ATOM 2380 O O . ARG A 1 301 ? -5.688 -7.051 -20.016 1 93.88 301 ARG A O 1
ATOM 2387 N N . VAL A 1 302 ? -4.383 -8.688 -19.234 1 95.88 302 VAL A N 1
ATOM 2388 C CA . VAL A 1 302 ? -4.805 -9.703 -20.188 1 95.88 302 VAL A CA 1
ATOM 2389 C C . VAL A 1 302 ? -5.691 -10.734 -19.484 1 95.88 302 VAL A C 1
ATOM 2391 O O . VAL A 1 302 ? -5.281 -11.352 -18.5 1 95.88 302 VAL A O 1
ATOM 2394 N N . PRO A 1 303 ? -6.844 -10.961 -19.953 1 96.88 303 PRO A N 1
ATOM 2395 C CA . PRO A 1 303 ? -7.785 -11.867 -19.297 1 96.88 303 PRO A CA 1
ATOM 2396 C C . PRO A 1 303 ? -7.391 -13.336 -19.438 1 96.88 303 PRO A C 1
ATOM 2398 O O . PRO A 1 303 ? -6.848 -13.734 -20.469 1 96.88 303 PRO A O 1
ATOM 2401 N N . GLN A 1 304 ? -7.629 -14.055 -18.422 1 98 304 GLN A N 1
ATOM 2402 C CA . GLN A 1 304 ? -7.648 -15.516 -18.453 1 98 304 GLN A CA 1
ATOM 2403 C C . GLN A 1 304 ? -9.078 -16.047 -18.438 1 98 304 GLN A C 1
ATOM 2405 O O . GLN A 1 304 ? -9.836 -15.781 -17.5 1 98 304 GLN A O 1
ATOM 2410 N N . GLU A 1 305 ? -9.438 -16.797 -19.453 1 97.12 305 GLU A N 1
ATOM 2411 C CA . GLU A 1 305 ? -10.773 -17.375 -19.516 1 97.12 305 GLU A CA 1
ATOM 2412 C C . GLU A 1 305 ? -10.781 -18.812 -19.016 1 97.12 305 GLU A C 1
ATOM 2414 O O . GLU A 1 305 ? -9.758 -19.5 -19.078 1 97.12 305 GLU A O 1
ATOM 2419 N N . GLY A 1 306 ? -11.867 -19.219 -18.5 1 97.44 306 GLY A N 1
ATOM 2420 C CA . GLY A 1 306 ? -12.102 -20.578 -18.016 1 97.44 306 GLY A CA 1
ATOM 2421 C C . GLY A 1 306 ? -13.461 -20.734 -17.359 1 97.44 306 GLY A C 1
ATOM 2422 O O . GLY A 1 306 ? -14.328 -19.859 -17.469 1 97.44 306 GLY A O 1
ATOM 2423 N N . LYS A 1 307 ? -13.648 -21.875 -16.781 1 97.5 307 LYS A N 1
ATOM 2424 C CA . LYS A 1 307 ? -14.859 -22.141 -16 1 97.5 307 LYS A CA 1
ATOM 2425 C C . LYS A 1 307 ? -14.641 -21.797 -14.523 1 97.5 307 LYS A C 1
ATOM 2427 O O . LYS A 1 307 ? -13.727 -22.328 -13.891 1 97.5 307 LYS A O 1
ATOM 2432 N N . LEU A 1 308 ? -15.477 -20.906 -13.992 1 98.31 308 LEU A N 1
ATOM 2433 C CA . LEU A 1 308 ? -15.359 -20.516 -12.586 1 98.31 308 LEU A CA 1
ATOM 2434 C C . LEU A 1 308 ? -15.781 -21.656 -11.672 1 98.31 308 LEU A C 1
ATOM 2436 O O . LEU A 1 308 ? -16.938 -22.109 -11.719 1 98.31 308 LEU A O 1
ATOM 2440 N N . VAL A 1 309 ? -14.867 -22.141 -10.789 1 98.31 309 VAL A N 1
ATOM 2441 C CA . VAL A 1 309 ? -15.203 -23.312 -9.977 1 98.31 309 VAL A CA 1
ATOM 2442 C C . VAL A 1 309 ? -15.039 -22.969 -8.492 1 98.31 309 VAL A C 1
ATOM 2444 O O . VAL A 1 309 ? -15.477 -23.719 -7.625 1 98.31 309 VAL A O 1
ATOM 2447 N N . GLY A 1 310 ? -14.43 -21.875 -8.203 1 98.5 310 GLY A N 1
ATOM 2448 C CA . GLY A 1 310 ? -14.266 -21.438 -6.828 1 98.5 310 GLY A CA 1
ATOM 2449 C C . GLY A 1 310 ? -14.141 -19.938 -6.688 1 98.5 310 GLY A C 1
ATOM 2450 O O . GLY A 1 310 ? -13.508 -19.281 -7.52 1 98.5 310 GLY A O 1
ATOM 2451 N N . LEU A 1 311 ? -14.711 -19.375 -5.699 1 98.25 311 LEU A N 1
ATOM 2452 C CA . LEU A 1 311 ? -14.617 -17.969 -5.328 1 98.25 311 LEU A CA 1
ATOM 2453 C C . LEU A 1 311 ? -14.812 -17.781 -3.826 1 98.25 311 LEU A C 1
ATOM 2455 O O . LEU A 1 311 ? -15.883 -18.094 -3.295 1 98.25 311 LEU A O 1
ATOM 2459 N N . ASP A 1 312 ? -13.773 -17.391 -3.16 1 96.25 312 ASP A N 1
ATOM 2460 C CA . ASP A 1 312 ? -13.898 -17.109 -1.732 1 96.25 312 ASP A CA 1
ATOM 2461 C C . ASP A 1 312 ? -13.336 -15.734 -1.39 1 96.25 312 ASP A C 1
ATOM 2463 O O . ASP A 1 312 ? -13.211 -14.875 -2.266 1 96.25 312 ASP A O 1
ATOM 2467 N N . GLY A 1 313 ? -13.164 -15.453 -0.157 1 94.81 313 GLY A N 1
ATOM 2468 C CA . GLY A 1 313 ? -12.773 -14.125 0.273 1 94.81 313 GLY A CA 1
ATOM 2469 C C . GLY A 1 313 ? -11.414 -13.703 -0.244 1 94.81 313 GLY A C 1
ATOM 2470 O O . GLY A 1 313 ? -11.117 -12.508 -0.334 1 94.81 313 GLY A O 1
ATOM 2471 N N . ASN A 1 314 ? -10.617 -14.648 -0.728 1 95.19 314 ASN A N 1
ATOM 2472 C CA . ASN A 1 314 ? -9.227 -14.312 -1.029 1 95.19 314 ASN A CA 1
ATOM 2473 C C . ASN A 1 314 ? -8.82 -14.797 -2.418 1 95.19 314 ASN A C 1
ATOM 2475 O O . ASN A 1 314 ? -7.809 -14.352 -2.963 1 95.19 314 ASN A O 1
ATOM 2479 N N . SER A 1 315 ? -9.633 -15.719 -2.973 1 97.62 315 SER A N 1
ATOM 2480 C CA . SER A 1 315 ? -9.109 -16.3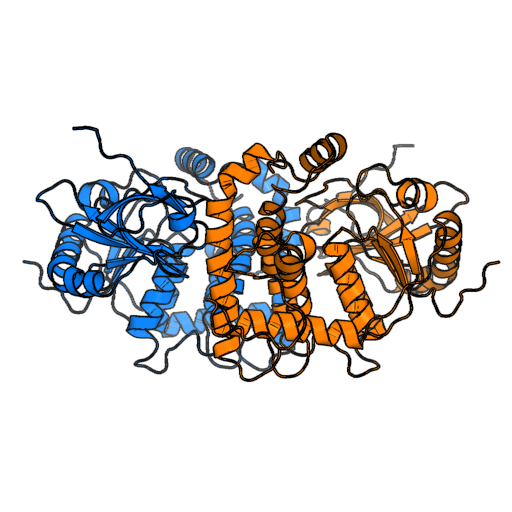59 -4.176 1 97.62 315 SER A CA 1
ATOM 2481 C C . SER A 1 315 ? -10.211 -16.625 -5.188 1 97.62 315 SER A C 1
ATOM 2483 O O . SER A 1 315 ? -11.391 -16.703 -4.824 1 97.62 315 SER A O 1
ATOM 2485 N N . ILE A 1 316 ? -9.82 -16.703 -6.395 1 98.62 316 ILE A N 1
ATOM 2486 C CA . ILE A 1 316 ? -10.609 -17.094 -7.559 1 98.62 316 ILE A CA 1
ATOM 2487 C C . ILE A 1 316 ? -9.992 -18.328 -8.219 1 98.62 316 ILE A C 1
ATOM 2489 O O . ILE A 1 316 ? -8.781 -18.375 -8.445 1 98.62 316 ILE A O 1
ATOM 2493 N N . THR A 1 317 ? -10.789 -19.312 -8.508 1 98.75 317 THR A N 1
ATOM 2494 C CA . THR A 1 317 ? -10.234 -20.484 -9.18 1 98.75 317 THR A CA 1
ATOM 2495 C C . THR A 1 317 ? -11 -20.781 -10.469 1 98.75 317 THR A C 1
ATOM 2497 O O . THR A 1 317 ? -12.227 -20.875 -10.461 1 98.75 317 THR A O 1
ATOM 2500 N N . LEU A 1 318 ? -10.289 -20.891 -11.555 1 98.5 318 LEU A N 1
ATOM 2501 C CA . LEU A 1 318 ? -10.812 -21.281 -12.859 1 98.5 318 LEU A CA 1
ATOM 2502 C C . LEU A 1 318 ? -10.352 -22.688 -13.234 1 98.5 318 LEU A C 1
ATOM 2504 O O . LEU A 1 318 ? -9.211 -23.078 -12.938 1 98.5 318 LEU A O 1
ATOM 2508 N N . LYS A 1 319 ? -11.195 -23.406 -13.812 1 97.75 319 LYS A N 1
ATOM 2509 C CA . LYS A 1 319 ? -10.789 -24.594 -14.586 1 97.75 319 LYS A CA 1
ATOM 2510 C C . LYS A 1 319 ? -10.469 -24.219 -16.031 1 97.75 319 LYS A C 1
ATOM 2512 O O . LYS A 1 319 ? -11.344 -23.75 -16.766 1 97.75 319 LYS A O 1
ATOM 2517 N N . ILE A 1 320 ? -9.289 -24.406 -16.422 1 97.44 320 ILE A N 1
ATOM 2518 C CA . ILE A 1 320 ? -8.805 -24.016 -17.75 1 97.44 320 ILE A CA 1
ATOM 2519 C C . ILE A 1 320 ? -8.664 -25.25 -18.625 1 97.44 320 ILE A C 1
ATOM 2521 O O . ILE A 1 320 ? -8.07 -26.25 -18.219 1 97.44 320 ILE A O 1
ATOM 2525 N N . GLU A 1 321 ? -9.18 -25.156 -19.75 1 93 321 GLU A N 1
ATOM 2526 C CA . GLU A 1 321 ? -9.047 -26.234 -20.734 1 93 321 GLU A CA 1
ATOM 2527 C C . GLU A 1 321 ? -7.969 -25.906 -21.75 1 93 321 GLU A C 1
ATOM 2529 O O . GLU A 1 321 ? -7.93 -24.812 -22.297 1 93 321 GLU A O 1
ATOM 2534 N N . ALA A 1 322 ? -7.102 -26.938 -21.812 1 86.88 322 ALA A N 1
ATOM 2535 C CA . ALA A 1 322 ? -6.027 -26.766 -22.781 1 86.88 322 ALA A CA 1
ATOM 2536 C C . ALA A 1 322 ? -6.418 -27.328 -24.156 1 86.88 322 ALA A C 1
ATOM 2538 O O . ALA A 1 322 ? -7.27 -28.219 -24.234 1 86.88 322 ALA A O 1
ATOM 2539 N N . GLY A 1 323 ? -6.613 -26.531 -25.266 1 67.5 323 GLY A N 1
ATOM 2540 C CA . GLY A 1 323 ? -7.012 -26.844 -26.641 1 67.5 323 GLY A CA 1
ATOM 2541 C C . GLY A 1 323 ? -6.832 -28.297 -26.984 1 67.5 323 GLY A C 1
ATOM 2542 O O . GLY A 1 323 ? -7.746 -28.938 -27.516 1 67.5 323 GLY A O 1
ATOM 2543 N N . GLN A 1 324 ? -5.602 -28.922 -26.797 1 59.31 324 GLN A N 1
ATOM 2544 C CA . GLN A 1 324 ? -5.371 -30.234 -27.359 1 59.31 324 GLN A CA 1
ATOM 2545 C C . GLN A 1 324 ? -5.75 -31.328 -26.359 1 59.31 324 GLN A C 1
ATOM 2547 O O . GLN A 1 324 ? -5.25 -31.344 -25.234 1 59.31 324 GLN A O 1
ATOM 2552 N N . GLY A 1 325 ? -6.777 -32.25 -26.656 1 63.44 325 GLY A N 1
ATOM 2553 C CA . GLY A 1 325 ? -7.012 -33.562 -26.062 1 63.44 325 GLY A CA 1
ATOM 2554 C C . GLY A 1 325 ? -7.953 -33.531 -24.875 1 63.44 325 GLY A C 1
ATOM 2555 O O . GLY A 1 325 ? -8.117 -34.531 -24.172 1 63.44 325 GLY A O 1
ATOM 2556 N N . GLY A 1 326 ? -8.438 -32.281 -24.625 1 80.25 326 GLY A N 1
ATOM 2557 C CA . GLY A 1 326 ? -9.438 -32.25 -23.578 1 80.25 326 GLY A CA 1
ATOM 2558 C C . GLY A 1 326 ? -8.844 -32.156 -22.188 1 80.25 326 GLY A C 1
ATOM 2559 O O . GLY A 1 326 ? -9.516 -32.438 -21.188 1 80.25 326 GLY A O 1
ATOM 2560 N N . LYS A 1 327 ? -7.578 -31.922 -21.969 1 92.88 327 LYS A N 1
ATOM 2561 C CA . LYS A 1 327 ? -6.934 -31.781 -20.656 1 92.88 327 LYS A CA 1
ATOM 2562 C C . LYS A 1 327 ? -7.266 -30.438 -20.016 1 92.88 327 LYS A C 1
ATOM 2564 O O . LYS A 1 327 ? -7.488 -29.453 -20.719 1 92.88 327 LYS A O 1
ATOM 2569 N N . SER A 1 328 ? -7.359 -30.516 -18.734 1 96.12 328 SER A N 1
ATOM 2570 C CA . SER A 1 328 ? -7.691 -29.297 -18 1 96.12 328 SER A CA 1
ATOM 2571 C C . SER A 1 328 ? -6.883 -29.188 -16.703 1 96.12 328 SER A C 1
ATOM 2573 O O . SER A 1 328 ? -6.305 -30.172 -16.25 1 96.12 328 SER A O 1
ATOM 2575 N N . LEU A 1 329 ? -6.77 -28.031 -16.25 1 97.38 329 LEU A N 1
ATOM 2576 C CA . LEU A 1 329 ? -6.117 -27.781 -14.969 1 97.38 329 LEU A CA 1
ATOM 2577 C C . LEU A 1 329 ? -6.828 -26.656 -14.211 1 97.38 329 LEU A C 1
ATOM 2579 O O . LEU A 1 329 ? -7.605 -25.906 -14.797 1 97.38 329 LEU A O 1
ATOM 2583 N N . LEU A 1 330 ? -6.633 -26.609 -12.922 1 98.31 330 LEU A N 1
ATOM 2584 C CA . LEU A 1 330 ? -7.16 -25.531 -12.094 1 98.31 330 LEU A CA 1
ATOM 2585 C C . LEU A 1 330 ? -6.137 -24.406 -11.953 1 98.31 330 LEU A C 1
ATOM 2587 O O . LEU A 1 330 ? -4.941 -24.672 -11.797 1 98.31 330 LEU A O 1
ATOM 2591 N N . ALA A 1 331 ? -6.57 -23.203 -12.094 1 98.56 331 ALA A N 1
ATOM 2592 C CA . ALA A 1 331 ? -5.742 -22.031 -11.867 1 98.56 331 ALA A CA 1
ATOM 2593 C C . ALA A 1 331 ? -6.359 -21.125 -10.805 1 98.56 331 ALA A C 1
ATOM 2595 O O . ALA A 1 331 ? -7.516 -20.703 -10.922 1 98.56 331 ALA A O 1
ATOM 2596 N N . THR A 1 332 ? -5.59 -20.812 -9.797 1 98.62 332 THR A N 1
ATOM 2597 C CA . THR A 1 332 ? -6.051 -19.984 -8.688 1 98.62 332 THR A CA 1
ATOM 2598 C C . THR A 1 332 ? -5.41 -18.609 -8.734 1 98.62 332 THR A C 1
ATOM 2600 O O . THR A 1 332 ? -4.195 -18.484 -8.898 1 98.62 332 THR A O 1
ATOM 2603 N N . PHE A 1 333 ? -6.238 -17.562 -8.617 1 98.5 333 PHE A N 1
ATOM 2604 C CA . PHE A 1 333 ? -5.859 -16.156 -8.602 1 98.5 333 PHE A CA 1
ATOM 2605 C C . PHE A 1 333 ? -6.211 -15.516 -7.262 1 98.5 333 PHE A C 1
ATOM 2607 O O . PHE A 1 333 ? -7.164 -15.938 -6.602 1 98.5 333 PHE A O 1
ATOM 2614 N N . PRO A 1 334 ? -5.43 -14.492 -6.859 1 97.75 334 PRO A N 1
ATOM 2615 C CA . PRO A 1 334 ? -5.961 -13.688 -5.762 1 97.75 334 PRO A CA 1
ATOM 2616 C C . PRO A 1 334 ? -7.23 -12.93 -6.145 1 97.75 334 PRO A C 1
ATOM 2618 O O . PRO A 1 334 ? -7.434 -12.617 -7.32 1 97.75 334 PRO A O 1
ATOM 2621 N N . ARG A 1 335 ? -8.023 -12.734 -5.211 1 97.62 335 ARG A N 1
ATOM 2622 C CA . ARG A 1 335 ? -9.18 -11.875 -5.457 1 97.62 335 ARG A CA 1
ATOM 2623 C C . ARG A 1 335 ? -8.766 -10.414 -5.574 1 97.62 335 ARG A C 1
ATOM 2625 O O . ARG A 1 335 ? -9.289 -9.68 -6.414 1 97.62 335 ARG A O 1
ATOM 2632 N N . VAL A 1 336 ? -7.816 -9.969 -4.691 1 97.06 336 VAL A N 1
ATOM 2633 C CA . VAL A 1 336 ? -7.344 -8.594 -4.68 1 97.06 336 VAL A CA 1
ATOM 2634 C C . VAL A 1 336 ? -6.695 -8.258 -6.023 1 97.06 336 VAL A C 1
ATOM 2636 O O . VAL A 1 336 ? -5.875 -9.023 -6.527 1 97.06 336 VAL A O 1
ATOM 2639 N N . ASN A 1 337 ? -7.164 -7.207 -6.645 1 96.25 337 ASN A N 1
ATOM 2640 C CA . ASN A 1 337 ? -6.629 -6.629 -7.871 1 96.25 337 ASN A CA 1
ATOM 2641 C C . ASN A 1 337 ? -6.996 -7.469 -9.094 1 96.25 337 ASN A C 1
ATOM 2643 O O . ASN A 1 337 ? -6.34 -7.379 -10.133 1 96.25 337 ASN A O 1
ATOM 2647 N N . PHE A 1 338 ? -8 -8.344 -8.984 1 98 338 PHE A N 1
ATOM 2648 C CA . PHE A 1 338 ? -8.477 -9.102 -10.133 1 98 338 PHE A CA 1
ATOM 2649 C C . PHE A 1 338 ? -9.977 -8.898 -10.32 1 98 338 PHE A C 1
ATOM 2651 O O . PHE A 1 338 ? -10.734 -8.875 -9.352 1 98 338 PHE A O 1
ATOM 2658 N N . ASP A 1 339 ? -10.32 -8.695 -11.539 1 97.75 339 ASP A N 1
ATOM 2659 C CA . ASP A 1 339 ? -11.711 -8.539 -11.945 1 97.75 339 ASP A CA 1
ATOM 2660 C C . ASP A 1 339 ? -12.273 -9.844 -12.516 1 97.75 339 ASP A C 1
ATOM 2662 O O . ASP A 1 339 ? -11.578 -10.555 -13.242 1 97.75 339 ASP A O 1
ATOM 2666 N N . VAL A 1 340 ? -13.469 -10.18 -12.125 1 98.25 340 VAL A N 1
ATOM 2667 C CA . VAL A 1 340 ? -14.141 -11.391 -12.594 1 98.25 340 VAL A CA 1
ATOM 2668 C C . VAL A 1 340 ? -15.398 -11.016 -13.367 1 98.25 340 VAL A C 1
ATOM 2670 O O . VAL A 1 340 ? -16.25 -10.281 -12.859 1 98.25 340 VAL A O 1
ATOM 2673 N N . ARG A 1 341 ? -15.539 -11.555 -14.555 1 97.56 341 ARG A N 1
ATOM 2674 C CA . ARG A 1 341 ? -16.703 -11.297 -15.391 1 97.56 341 ARG A CA 1
ATOM 2675 C C . ARG A 1 341 ? -17.219 -12.586 -16.031 1 97.56 341 ARG A C 1
ATOM 2677 O O . ARG A 1 341 ? -16.438 -13.438 -16.438 1 97.56 341 ARG A O 1
ATOM 2684 N N . ALA A 1 342 ? -18.516 -12.617 -16.047 1 97.5 342 ALA A N 1
ATOM 2685 C CA . ALA A 1 342 ? -19.125 -13.711 -16.797 1 97.5 342 ALA A CA 1
ATOM 2686 C C . ALA A 1 342 ? -18.844 -13.562 -18.297 1 97.5 342 ALA A C 1
ATOM 2688 O O . ALA A 1 342 ? -18.766 -12.445 -18.812 1 97.5 342 ALA A O 1
ATOM 2689 N N . LYS A 1 343 ? -18.594 -14.641 -18.844 1 92.88 343 LYS A N 1
ATOM 2690 C CA . LYS A 1 343 ? -18.469 -14.688 -20.297 1 92.88 343 LYS A CA 1
ATOM 2691 C C . LYS A 1 343 ? -19.641 -15.43 -20.922 1 92.88 343 LYS A C 1
ATOM 2693 O O . LYS A 1 343 ? -20.062 -16.484 -20.422 1 92.88 343 LYS A O 1
ATOM 2698 N N . GLU A 1 344 ? -20.625 -14.648 -21.625 1 73.94 344 GLU A N 1
ATOM 2699 C CA . GLU A 1 344 ? -21.734 -15.281 -22.312 1 73.94 344 GLU A CA 1
ATOM 2700 C C . GLU A 1 344 ? -21.25 -16.328 -23.328 1 73.94 344 GLU A C 1
ATOM 2702 O O . GLU A 1 344 ? -20.188 -16.156 -23.922 1 73.94 344 GLU A O 1
ATOM 2707 N N . GLY A 1 345 ? -21.5 -17.609 -23.109 1 53.41 345 GLY A N 1
ATOM 2708 C CA . GLY A 1 345 ? -21.219 -18.641 -24.094 1 53.41 345 GLY A CA 1
ATOM 2709 C C . GLY A 1 345 ? -21.594 -18.219 -25.516 1 53.41 345 GLY A C 1
ATOM 2710 O O . GLY A 1 345 ? -22.438 -17.344 -25.703 1 53.41 345 GLY A O 1
ATOM 2711 N N . ALA A 1 346 ? -20.75 -18.469 -26.469 1 37.75 346 ALA A N 1
ATOM 2712 C CA . ALA A 1 346 ? -21.234 -18.359 -27.844 1 37.75 346 ALA A CA 1
ATOM 2713 C C . ALA A 1 346 ? -22.641 -18.922 -27.984 1 37.75 346 ALA A C 1
ATOM 2715 O O . ALA A 1 346 ? -22.906 -20.031 -27.531 1 37.75 346 ALA A O 1
ATOM 2716 N N . LYS A 1 347 ? -23.703 -18.078 -27.969 1 35.78 347 LYS A N 1
ATOM 2717 C CA . LYS A 1 347 ? -24.922 -18.703 -28.484 1 35.78 347 LYS A CA 1
ATOM 2718 C C . LYS A 1 347 ? -24.609 -19.734 -29.562 1 35.78 347 LYS A C 1
ATOM 2720 O O . LYS A 1 347 ? -23.969 -19.406 -30.578 1 35.78 347 LYS A O 1
ATOM 2725 N N . LEU A 1 348 ? -24.375 -20.891 -29.031 1 20.34 348 LEU A N 1
ATOM 2726 C CA . LEU A 1 348 ? -24.5 -21.859 -30.109 1 20.34 348 LEU A CA 1
ATOM 2727 C C . LEU A 1 348 ? -25.812 -21.672 -30.859 1 20.34 348 LEU A C 1
ATOM 2729 O O . LEU A 1 348 ? -26.859 -21.406 -30.25 1 20.34 348 LEU A O 1
ATOM 2733 N N . MET B 1 1 ? -5.613 41.875 20.594 1 30.44 1 MET B N 1
ATOM 2734 C CA . MET B 1 1 ? -4.672 40.75 20.453 1 30.44 1 MET B CA 1
ATOM 2735 C C . MET B 1 1 ? -5.285 39.438 20.953 1 30.44 1 MET B C 1
ATOM 2737 O O . MET B 1 1 ? -5.695 39.375 22.125 1 30.44 1 MET B O 1
ATOM 2741 N N . VAL B 1 2 ? -5.949 38.688 20.156 1 38.56 2 VAL B N 1
ATOM 2742 C CA . VAL B 1 2 ? -6.664 37.5 20.641 1 38.56 2 VAL B CA 1
ATOM 2743 C C . VAL B 1 2 ? -5.699 36.594 21.391 1 38.56 2 VAL B C 1
ATOM 2745 O O . VAL B 1 2 ? -4.656 36.219 20.859 1 38.56 2 VAL B O 1
ATOM 2748 N N . SER B 1 3 ? -5.703 36.688 22.641 1 38.91 3 SER B N 1
ATOM 2749 C CA . SER B 1 3 ? -4.879 35.844 23.516 1 38.91 3 SER B CA 1
ATOM 2750 C C . SER B 1 3 ? -4.969 34.375 23.125 1 38.91 3 SER B C 1
ATOM 2752 O O . SER B 1 3 ? -6.047 33.875 22.781 1 38.91 3 SER B O 1
ATOM 2754 N N . PRO B 1 4 ? -3.797 33.781 22.766 1 45.19 4 PRO B N 1
ATOM 2755 C CA . PRO B 1 4 ? -3.84 32.344 22.641 1 45.19 4 PRO B CA 1
ATOM 2756 C C . PRO B 1 4 ? -4.727 31.672 23.688 1 45.19 4 PRO B C 1
ATOM 2758 O O . PRO B 1 4 ? -4.641 32 24.875 1 45.19 4 PRO B O 1
ATOM 2761 N N . GLN B 1 5 ? -5.828 31.516 23.531 1 50 5 GLN B N 1
ATOM 2762 C CA . GLN B 1 5 ? -6.59 30.703 24.469 1 50 5 GLN B CA 1
ATOM 2763 C C . GLN B 1 5 ? -6.129 29.25 24.453 1 50 5 GLN B C 1
ATOM 2765 O O . GLN B 1 5 ? -5.555 28.797 23.453 1 50 5 GLN B O 1
ATOM 2770 N N . PRO B 1 6 ? -6.008 28.594 25.609 1 53.47 6 PRO B N 1
ATOM 2771 C CA . PRO B 1 6 ? -5.551 27.219 25.766 1 53.47 6 PRO B CA 1
ATOM 2772 C C . PRO B 1 6 ? -5.93 26.328 24.578 1 53.47 6 PRO B C 1
ATOM 2774 O O . PRO B 1 6 ? -5.223 25.375 24.281 1 53.47 6 PRO B O 1
ATOM 2777 N N . ASN B 1 7 ? -6.875 26.766 23.766 1 63.16 7 ASN B N 1
ATOM 2778 C CA . ASN B 1 7 ? -7.438 25.891 22.734 1 63.16 7 ASN B CA 1
ATOM 2779 C C . ASN B 1 7 ? -6.906 26.234 21.344 1 63.16 7 ASN B C 1
ATOM 2781 O O . ASN B 1 7 ? -7.453 25.781 20.344 1 63.16 7 ASN B O 1
ATOM 2785 N N . ASN B 1 8 ? -5.617 26.891 21.422 1 82.75 8 ASN B N 1
ATOM 2786 C CA . ASN B 1 8 ? -5.266 27.312 20.078 1 82.75 8 ASN B CA 1
ATOM 2787 C C . ASN B 1 8 ? -3.893 26.781 19.656 1 82.75 8 ASN B C 1
ATOM 2789 O O . ASN B 1 8 ? -3.314 27.25 18.672 1 82.75 8 ASN B O 1
ATOM 2793 N N . ARG B 1 9 ? -3.479 25.875 20.438 1 92.19 9 ARG B N 1
ATOM 2794 C CA . ARG B 1 9 ? -2.213 25.266 20.031 1 92.19 9 ARG B CA 1
ATOM 2795 C C . ARG B 1 9 ? -2.373 24.484 18.75 1 92.19 9 ARG B C 1
ATOM 2797 O O . ARG B 1 9 ? -1.442 24.406 17.938 1 92.19 9 ARG B O 1
ATOM 2804 N N . VAL B 1 10 ? -3.547 23.859 18.656 1 97.69 10 VAL B N 1
ATOM 2805 C CA . VAL B 1 10 ? -3.83 23.078 17.453 1 97.69 10 VAL B CA 1
ATOM 2806 C C . VAL B 1 10 ? -4.984 23.719 16.688 1 97.69 10 VAL B C 1
ATOM 2808 O O . VAL B 1 10 ? -6.074 23.906 17.234 1 97.69 10 VAL B O 1
ATOM 2811 N N . ILE B 1 11 ? -4.777 24.125 15.484 1 98.12 11 ILE B N 1
ATOM 2812 C CA . ILE B 1 11 ? -5.781 24.688 14.586 1 98.12 11 ILE B CA 1
ATOM 2813 C C . ILE B 1 11 ? -5.883 23.828 13.328 1 98.12 11 ILE B C 1
ATOM 2815 O O . ILE B 1 11 ? -4.875 23.547 12.672 1 98.12 11 ILE B O 1
ATOM 2819 N N . VAL B 1 12 ? -7.062 23.359 12.984 1 98.44 12 VAL B N 1
ATOM 2820 C CA . VAL B 1 12 ? -7.297 22.484 11.844 1 98.44 12 VAL B CA 1
ATOM 2821 C C . VAL B 1 12 ? -8.164 23.188 10.812 1 98.44 12 VAL B C 1
ATOM 2823 O O . VAL B 1 12 ? -9.266 23.656 11.125 1 98.44 12 VAL B O 1
ATOM 2826 N N . TYR B 1 13 ? -7.664 23.391 9.617 1 98.75 13 TYR B N 1
ATOM 2827 C CA . TYR B 1 13 ? -8.461 23.812 8.477 1 98.75 13 TYR B CA 1
ATOM 2828 C C . TYR B 1 13 ? -9.07 22.625 7.754 1 98.75 13 TYR B C 1
ATOM 2830 O O . TYR B 1 13 ? -8.352 21.766 7.234 1 98.75 13 TYR B O 1
ATOM 2838 N N . GLY B 1 14 ? -10.289 22.5 7.758 1 98.12 14 GLY B N 1
ATOM 2839 C CA . GLY B 1 14 ? -10.93 21.344 7.145 1 98.12 14 GLY B CA 1
ATOM 2840 C C . GLY B 1 14 ? -12.438 21.453 7.078 1 98.12 14 GLY B C 1
ATOM 2841 O O . GLY B 1 14 ? -13 22.5 7.402 1 98.12 14 GLY B O 1
ATOM 2842 N N . TYR B 1 15 ? -13.094 20.484 6.543 1 95.81 15 TYR B N 1
ATOM 2843 C CA . TYR B 1 15 ? -14.547 20.359 6.496 1 95.81 15 TYR B CA 1
ATOM 2844 C C . TYR B 1 15 ? -14.977 18.953 6.914 1 95.81 15 TYR B C 1
ATOM 2846 O O . TYR B 1 15 ? -14.289 17.969 6.625 1 95.81 15 TYR B O 1
ATOM 2854 N N . PRO B 1 16 ? -16.062 18.781 7.496 1 94 16 PRO B N 1
ATOM 2855 C CA . PRO B 1 16 ? -16.438 17.578 8.219 1 94 16 PRO B CA 1
ATOM 2856 C C . PRO B 1 16 ? -16.594 16.359 7.301 1 94 16 PRO B C 1
ATOM 2858 O O . PRO B 1 16 ? -16.344 15.234 7.723 1 94 16 PRO B O 1
ATOM 2861 N N . ALA B 1 17 ? -16.984 16.531 6.09 1 92.12 17 ALA B N 1
ATOM 2862 C CA . ALA B 1 17 ? -17.281 15.398 5.207 1 92.12 17 ALA B CA 1
ATOM 2863 C C . ALA B 1 17 ? -16 14.75 4.699 1 92.12 17 ALA B C 1
ATOM 2865 O O . ALA B 1 17 ? -16.031 13.656 4.133 1 92.12 17 ALA B O 1
ATOM 2866 N N . SER B 1 18 ? -14.852 15.336 4.926 1 94.62 18 SER B N 1
ATOM 2867 C CA . SER B 1 18 ? -13.578 14.789 4.469 1 94.62 18 SER B CA 1
ATOM 2868 C C . SER B 1 18 ? -13.109 13.648 5.367 1 94.62 18 SER B C 1
ATOM 2870 O O . SER B 1 18 ? -12.875 13.852 6.559 1 94.62 18 SER B O 1
ATOM 2872 N N . PRO B 1 19 ? -12.898 12.461 4.828 1 96.19 19 PRO B N 1
ATOM 2873 C CA . PRO B 1 19 ? -12.383 11.352 5.637 1 96.19 19 PRO B CA 1
ATOM 2874 C C . PRO B 1 19 ? -11.016 11.648 6.246 1 96.19 19 PRO B C 1
ATOM 2876 O O . PRO B 1 19 ? -10.727 11.219 7.363 1 96.19 19 PRO B O 1
ATOM 2879 N N . PHE B 1 20 ? -10.211 12.383 5.562 1 97.69 20 PHE B N 1
ATOM 2880 C CA . PHE B 1 20 ? -8.875 12.688 6.078 1 97.69 20 PHE B CA 1
ATOM 2881 C C . PHE B 1 20 ? -8.961 13.719 7.195 1 97.69 20 PHE B C 1
ATOM 2883 O O . PHE B 1 20 ? -8.156 13.695 8.133 1 97.69 20 PHE B O 1
ATOM 2890 N N . TYR B 1 21 ? -9.891 14.664 7.062 1 98 21 TYR B N 1
ATOM 2891 C CA . TYR B 1 21 ? -10.188 15.539 8.188 1 98 21 TYR B CA 1
ATOM 2892 C C . TYR B 1 21 ? -10.633 14.734 9.406 1 98 21 TYR B C 1
ATOM 2894 O O . TYR B 1 21 ? -10.164 14.969 10.516 1 98 21 TYR B O 1
ATOM 2902 N N . GLN B 1 22 ? -11.477 13.766 9.211 1 98.25 22 GLN B N 1
ATOM 2903 C CA . GLN B 1 22 ? -11.969 12.93 10.297 1 98.25 22 GLN B CA 1
ATOM 2904 C C . GLN B 1 22 ? -10.828 12.164 10.961 1 98.25 22 GLN B C 1
ATOM 2906 O O . GLN B 1 22 ? -10.805 12.023 12.188 1 98.25 22 GLN B O 1
ATOM 2911 N N . LYS B 1 23 ? -9.953 11.656 10.164 1 98.56 23 LYS B N 1
ATOM 2912 C CA . LYS B 1 23 ? -8.797 10.969 10.734 1 98.56 23 LYS B CA 1
ATOM 2913 C C . LYS B 1 23 ? -8.094 11.844 11.766 1 98.56 23 LYS B C 1
ATOM 2915 O O . LYS B 1 23 ? -7.766 11.375 12.859 1 98.56 23 LYS B O 1
ATOM 2920 N N . ILE B 1 24 ? -7.84 13.117 11.422 1 98.69 24 ILE B N 1
ATOM 2921 C CA . ILE B 1 24 ? -7.156 14.039 12.32 1 98.69 24 ILE B CA 1
ATOM 2922 C C . ILE B 1 24 ? -7.996 14.258 13.57 1 98.69 24 ILE B C 1
ATOM 2924 O O . ILE B 1 24 ? -7.465 14.289 14.688 1 98.69 24 ILE B O 1
ATOM 2928 N N . THR B 1 25 ? -9.305 14.375 13.406 1 98.44 25 THR B N 1
ATOM 2929 C CA . THR B 1 25 ? -10.156 14.594 14.57 1 98.44 25 THR B CA 1
ATOM 2930 C C . THR B 1 25 ? -10.148 13.375 15.484 1 98.44 25 THR B C 1
ATOM 2932 O O . THR B 1 25 ? -10.211 13.508 16.703 1 98.44 25 THR B O 1
ATOM 2935 N N . PHE B 1 26 ? -10.109 12.141 14.938 1 98.56 26 PHE B N 1
ATOM 2936 C CA . PHE B 1 26 ? -10.008 10.93 15.75 1 98.56 26 PHE B CA 1
ATOM 2937 C C . PHE B 1 26 ? -8.719 10.93 16.562 1 98.56 26 PHE B C 1
ATOM 2939 O O . PHE B 1 26 ? -8.703 10.5 17.719 1 98.56 26 PHE B O 1
ATOM 2946 N N . LEU B 1 27 ? -7.633 11.391 15.93 1 98.31 27 LEU B N 1
ATOM 2947 C CA . LEU B 1 27 ? -6.371 11.5 16.656 1 98.31 27 LEU B CA 1
ATOM 2948 C C . LEU B 1 27 ? -6.48 12.5 17.797 1 98.31 27 LEU B C 1
ATOM 2950 O O . LEU B 1 27 ? -6.027 12.234 18.906 1 98.31 27 LEU B O 1
ATOM 2954 N N . LEU B 1 28 ? -7.07 13.625 17.484 1 97.44 28 LEU B N 1
ATOM 2955 C CA . LEU B 1 28 ? -7.234 14.656 18.5 1 97.44 28 LEU B CA 1
ATOM 2956 C C . LEU B 1 28 ? -8.117 14.164 19.641 1 97.44 28 LEU B C 1
ATOM 2958 O O . LEU B 1 28 ? -7.855 14.461 20.812 1 97.44 28 LEU B O 1
ATOM 2962 N N . ASP B 1 29 ? -9.195 13.414 19.312 1 97.56 29 ASP B N 1
ATOM 2963 C CA . ASP B 1 29 ? -10.023 12.773 20.328 1 97.56 29 ASP B CA 1
ATOM 2964 C C . ASP B 1 29 ? -9.195 11.859 21.219 1 97.56 29 ASP B C 1
ATOM 2966 O O . ASP B 1 29 ? -9.305 11.914 22.453 1 97.56 29 ASP B O 1
ATOM 2970 N N . HIS B 1 30 ? -8.383 11.07 20.625 1 97.25 30 HIS B N 1
ATOM 2971 C CA . HIS B 1 30 ? -7.551 10.141 21.391 1 97.25 30 HIS B CA 1
ATOM 2972 C C . HIS B 1 30 ? -6.625 10.883 22.344 1 97.25 30 HIS B C 1
ATOM 2974 O O . HIS B 1 30 ? -6.504 10.508 23.516 1 97.25 30 HIS B O 1
ATOM 2980 N N . TYR B 1 31 ? -6.008 11.953 21.859 1 95.81 31 TYR B N 1
ATOM 2981 C CA . TYR B 1 31 ? -5.027 12.672 22.656 1 95.81 31 TYR B CA 1
ATOM 2982 C C . TYR B 1 31 ? -5.715 13.586 23.672 1 95.81 31 TYR B C 1
ATOM 2984 O O . TYR B 1 31 ? -5.074 14.094 24.594 1 95.81 31 TYR B O 1
ATOM 2992 N N . GLY B 1 32 ? -6.949 13.797 23.484 1 93.94 32 GLY B N 1
ATOM 2993 C CA . GLY B 1 32 ? -7.68 14.672 24.391 1 93.94 32 GLY B CA 1
ATOM 2994 C C . GLY B 1 32 ? -7.242 16.125 24.281 1 93.94 32 GLY B C 1
ATOM 2995 O O . GLY B 1 32 ? -7.156 16.828 25.297 1 93.94 32 GLY B O 1
ATOM 2996 N N . VAL B 1 33 ? -7 16.547 23.141 1 93.31 33 VAL B N 1
ATOM 2997 C CA . VAL B 1 33 ? -6.438 17.875 22.922 1 93.31 33 VAL B CA 1
ATOM 2998 C C . VAL B 1 33 ? -7.547 18.828 22.5 1 93.31 33 VAL B C 1
ATOM 3000 O O . VAL B 1 33 ? -8.289 18.562 21.562 1 93.31 33 VAL B O 1
ATOM 3003 N N . SER B 1 34 ? -7.629 19.922 23.188 1 94.62 34 SER B N 1
ATOM 3004 C CA . SER B 1 34 ? -8.477 21.016 22.703 1 94.62 34 SER B CA 1
ATOM 3005 C C . SER B 1 34 ? -7.918 21.609 21.422 1 94.62 34 SER B C 1
ATOM 3007 O O . SER B 1 34 ? -6.707 21.797 21.281 1 94.62 34 SER B O 1
ATOM 3009 N N . TRP B 1 35 ? -8.805 21.875 20.5 1 96.25 35 TRP B N 1
ATOM 3010 C CA . TRP B 1 35 ? -8.328 22.359 19.203 1 96.25 35 TRP B CA 1
ATOM 3011 C C . TRP B 1 35 ? -9.352 23.281 18.547 1 96.25 35 TRP B C 1
ATOM 3013 O O . TRP B 1 35 ? -10.477 23.406 19.031 1 96.25 35 TRP B O 1
ATOM 3023 N N . THR B 1 36 ? -8.93 24 17.531 1 96.81 36 THR B N 1
ATOM 3024 C CA . THR B 1 36 ? -9.742 25 16.844 1 96.81 36 THR B CA 1
ATOM 3025 C C . THR B 1 36 ? -9.977 24.578 15.391 1 96.81 36 THR B C 1
ATOM 3027 O O . THR B 1 36 ? -9.055 24.141 14.703 1 96.81 36 THR B O 1
ATOM 3030 N N . LEU B 1 37 ? -11.227 24.688 14.953 1 96.88 37 LEU B N 1
ATOM 3031 C CA . LEU B 1 37 ? -11.594 24.391 13.578 1 96.88 37 LEU B CA 1
ATOM 3032 C C . LEU B 1 37 ? -11.758 25.688 12.773 1 96.88 37 LEU B C 1
ATOM 3034 O O . LEU B 1 37 ? -12.359 26.641 13.258 1 96.88 37 LEU B O 1
ATOM 3038 N N . VAL B 1 38 ? -11.18 25.766 11.68 1 97.75 38 VAL B N 1
ATOM 3039 C CA . VAL B 1 38 ? -11.469 26.766 10.656 1 97.75 38 VAL B CA 1
ATOM 3040 C C . VAL B 1 38 ? -12.117 26.094 9.453 1 97.75 38 VAL B C 1
ATOM 3042 O O . VAL B 1 38 ? -11.492 25.281 8.773 1 97.75 38 VAL B O 1
ATOM 3045 N N . ASP B 1 39 ? -13.297 26.453 9.125 1 97.56 39 ASP B N 1
ATOM 3046 C CA . ASP B 1 39 ? -14.031 25.844 8.023 1 97.56 39 ASP B CA 1
ATOM 3047 C C . ASP B 1 39 ? -13.469 26.266 6.672 1 97.56 39 ASP B C 1
ATOM 3049 O O . ASP B 1 39 ? -13.18 27.453 6.461 1 97.56 39 ASP B O 1
ATOM 3053 N N . VAL B 1 40 ? -13.258 25.359 5.84 1 97.62 40 VAL B N 1
ATOM 3054 C CA . VAL B 1 40 ? -12.938 25.609 4.441 1 97.62 40 VAL B CA 1
ATOM 3055 C C . VAL B 1 40 ? -13.883 24.812 3.535 1 97.62 40 VAL B C 1
ATOM 3057 O O . VAL B 1 40 ? -14.453 23.812 3.957 1 97.62 40 VAL B O 1
ATOM 3060 N N . PRO B 1 41 ? -14.133 25.328 2.314 1 95.75 41 PRO B N 1
ATOM 3061 C CA . PRO B 1 41 ? -15.023 24.594 1.409 1 95.75 41 PRO B CA 1
ATOM 3062 C C . PRO B 1 41 ? -14.414 23.281 0.921 1 95.75 41 PRO B C 1
ATOM 3064 O O . PRO B 1 41 ? -13.188 23.141 0.878 1 95.75 41 PRO B O 1
ATOM 3067 N N . PRO B 1 42 ? -15.273 22.375 0.493 1 93.62 42 PRO B N 1
ATOM 3068 C CA . PRO B 1 42 ? -14.805 21.094 -0.019 1 93.62 42 PRO B CA 1
ATOM 3069 C C . PRO B 1 42 ? -14.086 21.219 -1.36 1 93.62 42 PRO B C 1
ATOM 3071 O O . PRO B 1 42 ? -13.328 20.312 -1.748 1 93.62 42 PRO B O 1
ATOM 3074 N N . ILE B 1 43 ? -14.281 22.344 -2.086 1 93.75 43 ILE B N 1
ATOM 3075 C CA . ILE B 1 43 ? -13.68 22.516 -3.4 1 93.75 43 ILE B CA 1
ATOM 3076 C C . ILE B 1 43 ? -12.891 23.828 -3.428 1 93.75 43 ILE B C 1
ATOM 3078 O O . ILE B 1 43 ? -13.102 24.703 -2.59 1 93.75 43 ILE B O 1
ATOM 3082 N N . MET B 1 44 ? -11.938 23.922 -4.344 1 92.88 44 MET B N 1
ATOM 3083 C CA . MET B 1 44 ? -11.18 25.156 -4.547 1 92.88 44 MET B CA 1
ATOM 3084 C C . MET B 1 44 ? -12.078 26.266 -5.074 1 92.88 44 MET B C 1
ATOM 3086 O O . MET B 1 44 ? -13.086 26 -5.734 1 92.88 44 MET B O 1
ATOM 3090 N N . PRO B 1 45 ? -11.797 27.453 -4.785 1 95.25 45 PRO B N 1
ATOM 3091 C CA . PRO B 1 45 ? -10.617 28 -4.109 1 95.25 45 PRO B CA 1
ATOM 3092 C C . PRO B 1 45 ? -10.773 28.047 -2.59 1 95.25 45 PRO B C 1
ATOM 3094 O O . PRO B 1 45 ? -11.891 27.906 -2.076 1 95.25 45 PRO B O 1
ATOM 3097 N N . ARG B 1 46 ? -9.664 28.156 -1.933 1 96.44 46 ARG B N 1
ATOM 3098 C CA . ARG B 1 46 ? -9.625 28.297 -0.481 1 96.44 46 ARG B CA 1
ATOM 3099 C C . ARG B 1 46 ? -8.75 29.469 -0.065 1 96.44 46 ARG B C 1
ATOM 3101 O O . ARG B 1 46 ? -7.68 29.266 0.522 1 96.44 46 ARG B O 1
ATOM 3108 N N . PRO B 1 47 ? -9.266 30.641 -0.263 1 96.06 47 PRO B N 1
ATOM 3109 C CA . PRO B 1 47 ? -8.5 31.844 0.077 1 96.06 47 PRO B CA 1
ATOM 3110 C C . PRO B 1 47 ? -8.141 31.922 1.56 1 96.06 47 PRO B C 1
ATOM 3112 O O . PRO B 1 47 ? -7.176 32.594 1.934 1 96.06 47 PRO B O 1
ATOM 3115 N N . GLN B 1 48 ? -8.914 31.203 2.453 1 95.88 48 GLN B N 1
ATOM 3116 C CA . GLN B 1 48 ? -8.617 31.109 3.879 1 95.88 48 GLN B CA 1
ATOM 3117 C C . GLN B 1 48 ? -7.188 30.625 4.113 1 95.88 48 GLN B C 1
ATOM 3119 O O . GLN B 1 48 ? -6.578 30.953 5.133 1 95.88 48 GLN B O 1
ATOM 3124 N N . LEU B 1 49 ? -6.703 29.891 3.107 1 97.25 49 LEU B N 1
ATOM 3125 C CA . LEU B 1 49 ? -5.352 29.344 3.193 1 97.25 49 LEU B CA 1
ATOM 3126 C C . LEU B 1 49 ? -4.41 30.078 2.242 1 97.25 49 LEU B C 1
ATOM 3128 O O . LEU B 1 49 ? -3.398 30.641 2.674 1 97.25 49 LEU B O 1
ATOM 3132 N N . SER B 1 50 ? -4.781 30.188 1.003 1 95.94 50 SER B N 1
ATOM 3133 C CA . SER B 1 50 ? -3.895 30.719 -0.026 1 95.94 50 SER B CA 1
ATOM 3134 C C . SER B 1 50 ? -3.662 32.219 0.167 1 95.94 50 SER B C 1
ATOM 3136 O O . SER B 1 50 ? -2.52 32.688 0.162 1 95.94 50 SER B O 1
ATOM 3138 N N . GLN B 1 51 ? -4.656 32.969 0.419 1 95 51 GLN B N 1
ATOM 3139 C CA . GLN B 1 51 ? -4.531 34.406 0.512 1 95 51 GLN B CA 1
ATOM 3140 C C . GLN B 1 51 ? -4.066 34.844 1.901 1 95 51 GLN B C 1
ATOM 3142 O O . GLN B 1 51 ? -3.23 35.75 2.033 1 95 51 GLN B O 1
ATOM 3147 N N . LEU B 1 52 ? -4.559 34.156 2.912 1 95.88 52 LEU B N 1
ATOM 3148 C CA . LEU B 1 52 ? -4.289 34.594 4.27 1 95.88 52 LEU B CA 1
ATOM 3149 C C . LEU B 1 52 ? -2.961 34.062 4.777 1 95.88 52 LEU B C 1
ATOM 3151 O O . LEU B 1 52 ? -2.273 34.688 5.566 1 95.88 52 LEU B O 1
ATOM 3155 N N . LEU B 1 53 ? -2.625 32.812 4.344 1 97.06 53 LEU B N 1
ATOM 3156 C CA . LEU B 1 53 ? -1.483 32.156 4.965 1 97.06 53 LEU B CA 1
ATOM 3157 C C . LEU B 1 53 ? -0.419 31.797 3.926 1 97.06 53 LEU B C 1
ATOM 3159 O O . LEU B 1 53 ? 0.674 31.344 4.273 1 97.06 53 LEU B O 1
ATOM 3163 N N . GLY B 1 54 ? -0.731 31.984 2.645 1 96.38 54 GLY B N 1
ATOM 3164 C CA . GLY B 1 54 ? 0.209 31.672 1.58 1 96.38 54 GLY B CA 1
ATOM 3165 C C . GLY B 1 54 ? 0.265 30.203 1.25 1 96.38 54 GLY B C 1
ATOM 3166 O O . GLY B 1 54 ? 1.181 29.75 0.561 1 96.38 54 GLY B O 1
ATOM 3167 N N . ILE B 1 55 ? -0.645 29.391 1.755 1 97.44 55 ILE B N 1
ATOM 3168 C CA . ILE B 1 55 ? -0.679 27.953 1.507 1 97.44 55 ILE B CA 1
ATOM 3169 C C . ILE B 1 55 ? -1.485 27.672 0.242 1 97.44 55 ILE B C 1
ATOM 3171 O O . ILE B 1 55 ? -2.715 27.766 0.249 1 97.44 55 ILE B O 1
ATOM 3175 N N . THR B 1 56 ? -0.779 27.266 -0.802 1 96.56 56 THR B N 1
ATOM 3176 C CA . THR B 1 56 ? -1.411 26.984 -2.086 1 96.56 56 THR B CA 1
ATOM 3177 C C . THR B 1 56 ? -1.696 25.5 -2.23 1 96.56 56 THR B C 1
ATOM 3179 O O . THR B 1 56 ? -2.449 25.078 -3.117 1 96.56 56 THR B O 1
ATOM 3182 N N . TYR B 1 57 ? -1.029 24.703 -1.381 1 95.88 57 TYR B N 1
ATOM 3183 C CA . TYR B 1 57 ? -1.318 23.266 -1.323 1 95.88 57 TYR B CA 1
ATOM 3184 C C . TYR B 1 57 ? -2.82 23.016 -1.311 1 95.88 57 TYR B C 1
ATOM 3186 O O . TYR B 1 57 ? -3.564 23.703 -0.597 1 95.88 57 TYR B O 1
ATOM 3194 N N . ARG B 1 58 ? -3.258 22.062 -2.084 1 95.44 58 ARG B N 1
ATOM 3195 C CA . ARG B 1 58 ? -4.695 22.031 -2.334 1 95.44 58 ARG B CA 1
ATOM 3196 C C . ARG B 1 58 ? -5.391 21.031 -1.427 1 95.44 58 ARG B C 1
ATOM 3198 O O . ARG B 1 58 ? -6.609 21.078 -1.245 1 95.44 58 ARG B O 1
ATOM 3205 N N . ARG B 1 59 ? -4.711 20.016 -0.911 1 95.69 59 ARG B N 1
ATOM 3206 C CA . ARG B 1 59 ? -5.402 18.984 -0.131 1 95.69 59 ARG B CA 1
ATOM 3207 C C . ARG B 1 59 ? -5.746 19.5 1.264 1 95.69 59 ARG B C 1
ATOM 3209 O O . ARG B 1 59 ? -5.102 20.422 1.767 1 95.69 59 ARG B O 1
ATOM 3216 N N . ILE B 1 60 ? -6.707 18.969 1.888 1 96.06 60 ILE B N 1
ATOM 3217 C CA . ILE B 1 60 ? -7.184 19.25 3.238 1 96.06 60 ILE B CA 1
ATOM 3218 C C . ILE B 1 60 ? -7.254 17.953 4.043 1 96.06 60 ILE B C 1
ATOM 3220 O O . ILE B 1 60 ? -7.441 16.875 3.475 1 96.06 60 ILE B O 1
ATOM 3224 N N . PRO B 1 61 ? -7.031 17.938 5.273 1 98.12 61 PRO B N 1
ATOM 3225 C CA . PRO B 1 61 ? -6.871 19.109 6.129 1 98.12 61 PRO B CA 1
ATOM 3226 C C . PRO B 1 61 ? -5.441 19.641 6.145 1 98.12 61 PRO B C 1
ATOM 3228 O O . PRO B 1 61 ? -4.516 18.938 5.719 1 98.12 61 PRO B O 1
ATOM 3231 N N . VAL B 1 62 ? -5.309 20.844 6.523 1 98.62 62 VAL B N 1
ATOM 3232 C CA . VAL B 1 62 ? -4.039 21.422 6.953 1 98.62 62 VAL B CA 1
ATOM 3233 C C . VAL B 1 62 ? -4.062 21.656 8.461 1 98.62 62 VAL B C 1
ATOM 3235 O O . VAL B 1 62 ? -4.988 22.266 8.984 1 98.62 62 VAL B O 1
ATOM 3238 N N . VAL B 1 63 ? -3.082 21.156 9.148 1 98.75 63 VAL B N 1
ATOM 3239 C CA . VAL B 1 63 ? -3.061 21.203 10.609 1 98.75 63 VAL B CA 1
ATOM 3240 C C . VAL B 1 63 ? -1.92 22.094 11.078 1 98.75 63 VAL B C 1
ATOM 3242 O O . VAL B 1 63 ? -0.788 21.969 10.602 1 98.75 63 VAL B O 1
ATOM 3245 N N . PHE B 1 64 ? -2.256 23 11.953 1 98.25 64 PHE B N 1
ATOM 3246 C CA . PHE B 1 64 ? -1.246 23.844 12.578 1 98.25 64 PHE B CA 1
ATOM 3247 C C . PHE B 1 64 ? -1.051 23.453 14.039 1 98.25 64 PHE B C 1
ATOM 3249 O O . PHE B 1 64 ? -2.023 23.234 14.76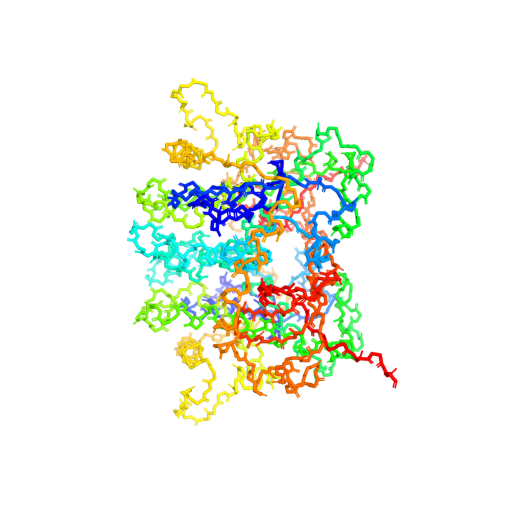6 1 98.25 64 PHE B O 1
ATOM 3256 N N . ILE B 1 65 ? 0.166 23.297 14.438 1 97.44 65 ILE B N 1
ATOM 3257 C CA . ILE B 1 65 ? 0.539 23.094 15.828 1 97.44 65 ILE B CA 1
ATOM 3258 C C . ILE B 1 65 ? 1.551 24.156 16.25 1 97.44 65 ILE B C 1
ATOM 3260 O O . ILE B 1 65 ? 2.668 24.203 15.727 1 97.44 65 ILE B O 1
ATOM 3264 N N . ASP B 1 66 ? 1.186 25.031 17.141 1 96.19 66 ASP B N 1
ATOM 3265 C CA . ASP B 1 66 ? 2.037 26.094 17.641 1 96.19 66 ASP B CA 1
ATOM 3266 C C . ASP B 1 66 ? 2.576 26.969 16.516 1 96.19 66 ASP B C 1
ATOM 3268 O O . ASP B 1 66 ? 3.766 27.281 16.469 1 96.19 66 ASP B O 1
ATOM 3272 N N . GLY B 1 67 ? 1.738 27.188 15.5 1 96.44 67 GLY B N 1
ATOM 3273 C CA . GLY B 1 67 ? 2.057 28.125 14.438 1 96.44 67 GLY B CA 1
ATOM 3274 C C . GLY B 1 67 ? 2.75 27.469 13.258 1 96.44 67 GLY B C 1
ATOM 3275 O O . GLY B 1 67 ? 3.039 28.125 12.258 1 96.44 67 GLY B O 1
ATOM 3276 N N . ARG B 1 68 ? 3.064 26.203 13.344 1 97.62 68 ARG B N 1
ATOM 3277 C CA . ARG B 1 68 ? 3.691 25.453 12.266 1 97.62 68 ARG B CA 1
ATOM 3278 C C . ARG B 1 68 ? 2.666 24.609 11.516 1 97.62 68 ARG B C 1
ATOM 3280 O O . ARG B 1 68 ? 1.844 23.922 12.133 1 97.62 68 ARG B O 1
ATOM 3287 N N . ALA B 1 69 ? 2.719 24.688 10.195 1 98.38 69 ALA B N 1
ATOM 3288 C CA . ALA B 1 69 ? 1.794 23.922 9.367 1 98.38 69 ALA B CA 1
ATOM 3289 C C . ALA B 1 69 ? 2.328 22.516 9.117 1 98.38 69 ALA B C 1
ATOM 3291 O O . ALA B 1 69 ? 3.518 22.328 8.844 1 98.38 69 ALA B O 1
ATOM 3292 N N . TYR B 1 70 ? 1.553 21.594 9.25 1 98.5 70 TYR B N 1
ATOM 3293 C CA . TYR B 1 70 ? 1.781 20.219 8.82 1 98.5 70 TYR B CA 1
ATOM 3294 C C . TYR B 1 70 ? 0.809 19.828 7.711 1 98.5 70 TYR B C 1
ATOM 3296 O O . TYR B 1 70 ? -0.392 19.688 7.953 1 98.5 70 TYR B O 1
ATOM 3304 N N . ILE B 1 71 ? 1.477 19.688 6.527 1 95.56 71 ILE B N 1
ATOM 3305 C CA . ILE B 1 71 ? 0.758 19.438 5.281 1 95.56 71 ILE B CA 1
ATOM 3306 C C . ILE B 1 71 ? 0.687 17.938 5.012 1 95.56 71 ILE B C 1
ATOM 3308 O O . ILE B 1 71 ? 1.711 17.25 5.012 1 95.56 71 ILE B O 1
ATOM 3312 N N . ASP B 1 72 ? -0.555 17.375 4.812 1 95.19 72 ASP B N 1
ATOM 3313 C CA . ASP B 1 72 ? -0.822 15.945 4.652 1 95.19 72 ASP B CA 1
ATOM 3314 C C . ASP B 1 72 ? -1.064 15.281 6.004 1 95.19 72 ASP B C 1
ATOM 3316 O O . ASP B 1 72 ? -0.439 15.641 7 1 95.19 72 ASP B O 1
ATOM 3320 N N . THR B 1 73 ? -1.92 14.297 6.023 1 96.94 73 THR B N 1
ATOM 3321 C CA . THR B 1 73 ? -2.355 13.719 7.293 1 96.94 73 THR B CA 1
ATOM 3322 C C . THR B 1 73 ? -1.241 12.891 7.922 1 96.94 73 THR B C 1
ATOM 3324 O O . THR B 1 73 ? -1.218 12.695 9.141 1 96.94 73 THR B O 1
ATOM 3327 N N . THR B 1 74 ? -0.282 12.422 7.117 1 96.44 74 THR B N 1
ATOM 3328 C CA . THR B 1 74 ? 0.841 11.695 7.695 1 96.44 74 THR B CA 1
ATOM 3329 C C . THR B 1 74 ? 1.717 12.625 8.531 1 96.44 74 THR B C 1
ATOM 3331 O O . THR B 1 74 ? 2.045 12.312 9.68 1 96.44 74 THR B O 1
ATOM 3334 N N . ALA B 1 75 ? 2.094 13.797 8 1 97.56 75 ALA B N 1
ATOM 3335 C CA . ALA B 1 75 ? 2.893 14.773 8.742 1 97.56 75 ALA B CA 1
ATOM 3336 C C . ALA B 1 75 ? 2.154 15.266 9.984 1 97.56 75 ALA B C 1
ATOM 3338 O O . ALA B 1 75 ? 2.748 15.391 11.055 1 97.56 75 ALA B O 1
ATOM 3339 N N . ALA B 1 76 ? 0.868 15.516 9.805 1 98.38 76 ALA B N 1
ATOM 3340 C CA . ALA B 1 76 ? 0.066 16 10.922 1 98.38 76 ALA B CA 1
ATOM 3341 C C . ALA B 1 76 ? -0.013 14.953 12.031 1 98.38 76 ALA B C 1
ATOM 3343 O O . ALA B 1 76 ? 0.134 15.281 13.211 1 98.38 76 ALA B O 1
ATOM 3344 N N . ALA B 1 77 ? -0.259 13.719 11.656 1 97.94 77 ALA B N 1
ATOM 3345 C CA . ALA B 1 77 ? -0.377 12.641 12.633 1 97.94 77 ALA B CA 1
ATOM 3346 C C . ALA B 1 77 ? 0.919 12.469 13.422 1 97.94 77 ALA B C 1
ATOM 3348 O O . ALA B 1 77 ? 0.893 12.297 14.641 1 97.94 77 ALA B O 1
ATOM 3349 N N . LEU B 1 78 ? 2.041 12.5 12.75 1 96.75 78 LEU B N 1
ATOM 3350 C CA . LEU B 1 78 ? 3.334 12.336 13.414 1 96.75 78 LEU B CA 1
ATOM 3351 C C . LEU B 1 78 ? 3.615 13.508 14.344 1 96.75 78 LEU B C 1
ATOM 3353 O O . LEU B 1 78 ? 4.172 13.328 15.43 1 96.75 78 LEU B O 1
ATOM 3357 N N . ALA B 1 79 ? 3.248 14.688 13.914 1 96.94 79 ALA B N 1
ATOM 3358 C CA . ALA B 1 79 ? 3.439 15.875 14.75 1 96.94 79 ALA B CA 1
ATOM 3359 C C . ALA B 1 79 ? 2.572 15.805 16 1 96.94 79 ALA B C 1
ATOM 3361 O O . ALA B 1 79 ? 3.021 16.156 17.094 1 96.94 79 ALA B O 1
ATOM 3362 N N . LEU B 1 80 ? 1.321 15.391 15.828 1 97.12 80 LEU B N 1
ATOM 3363 C CA . LEU B 1 80 ? 0.429 15.242 16.969 1 97.12 80 LEU B CA 1
ATOM 3364 C C . LEU B 1 80 ? 0.966 14.195 17.953 1 97.12 80 LEU B C 1
ATOM 3366 O O . LEU B 1 80 ? 0.922 14.398 19.172 1 97.12 80 LEU B O 1
ATOM 3370 N N . GLU B 1 81 ? 1.448 13.07 17.391 1 96.69 81 GLU B N 1
ATOM 3371 C CA . GLU B 1 81 ? 2.047 12.039 18.219 1 96.69 81 GLU B CA 1
ATOM 3372 C C . GLU B 1 81 ? 3.223 12.586 19.031 1 96.69 81 GLU B C 1
ATOM 3374 O O . GLU B 1 81 ? 3.352 12.297 20.219 1 96.69 81 GLU B O 1
ATOM 3379 N N . ALA B 1 82 ? 4.066 13.352 18.406 1 93.94 82 ALA B N 1
ATOM 3380 C CA . ALA B 1 82 ? 5.246 13.914 19.062 1 93.94 82 ALA B CA 1
ATOM 3381 C C . ALA B 1 82 ? 4.852 14.914 20.141 1 93.94 82 ALA B C 1
ATOM 3383 O O . ALA B 1 82 ? 5.473 14.969 21.203 1 93.94 82 ALA B O 1
ATOM 3384 N N . ALA B 1 83 ? 3.854 15.656 19.859 1 93.69 83 ALA B N 1
ATOM 3385 C CA . ALA B 1 83 ? 3.465 16.734 20.75 1 93.69 83 ALA B CA 1
ATOM 3386 C C . ALA B 1 83 ? 2.654 16.219 21.938 1 93.69 83 ALA B C 1
ATOM 3388 O O . ALA B 1 83 ? 2.775 16.719 23.047 1 93.69 83 ALA B O 1
ATOM 3389 N N . PHE B 1 84 ? 1.834 15.148 21.688 1 93.75 84 PHE B N 1
ATOM 3390 C CA . PHE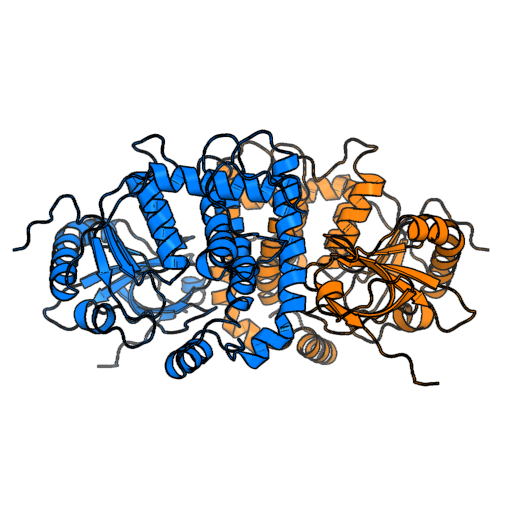 B 1 84 ? 0.832 14.852 22.703 1 93.75 84 PHE B CA 1
ATOM 3391 C C . PHE B 1 84 ? 0.856 13.375 23.062 1 93.75 84 PHE B C 1
ATOM 3393 O O . PHE B 1 84 ? 0.2 12.953 24.031 1 93.75 84 PHE B O 1
ATOM 3400 N N . GLY B 1 85 ? 1.543 12.516 22.312 1 90.56 85 GLY B N 1
ATOM 3401 C CA . GLY B 1 85 ? 1.536 11.078 22.531 1 90.56 85 GLY B CA 1
ATOM 3402 C C . GLY B 1 85 ? 2.297 10.6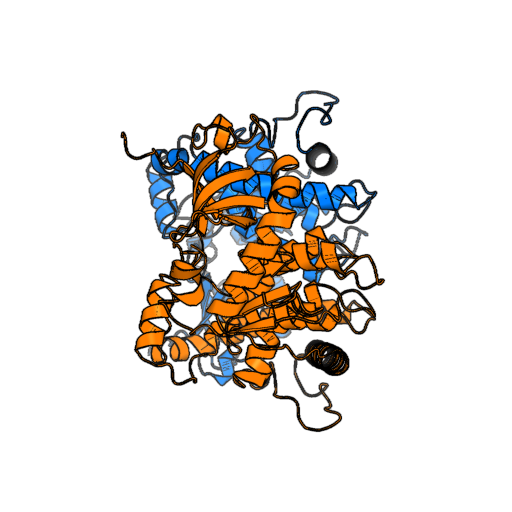56 23.766 1 90.56 85 GLY B C 1
ATOM 3403 O O . GLY B 1 85 ? 1.837 9.797 24.516 1 90.56 85 GLY B O 1
ATOM 3404 N N . ARG B 1 86 ? 3.484 11.117 24.047 1 75.31 86 ARG B N 1
ATOM 3405 C CA . ARG B 1 86 ? 4.398 10.633 25.078 1 75.31 86 ARG B CA 1
ATOM 3406 C C . ARG B 1 86 ? 3.959 11.094 26.453 1 75.31 86 ARG B C 1
ATOM 3408 O O . ARG B 1 86 ? 4.07 10.352 27.438 1 75.31 86 ARG B O 1
ATOM 3415 N N . SER B 1 87 ? 3.521 12.172 26.516 1 63.12 87 SER B N 1
ATOM 3416 C CA . SER B 1 87 ? 3.299 12.742 27.844 1 63.12 87 SER B CA 1
ATOM 3417 C C . SER B 1 87 ? 2.219 11.977 28.594 1 63.12 87 SER B C 1
ATOM 3419 O O . SER B 1 87 ? 2.256 11.891 29.828 1 63.12 87 SER B O 1
ATOM 3421 N N . SER B 1 88 ? 1.345 11.242 27.891 1 61.91 88 SER B N 1
ATOM 3422 C CA . SER B 1 88 ? 0.18 10.75 28.609 1 61.91 88 SER B CA 1
ATOM 3423 C C . SER B 1 88 ? -0.088 9.281 28.297 1 61.91 88 SER B C 1
ATOM 3425 O O . SER B 1 88 ? -1.24 8.844 28.281 1 61.91 88 SER B O 1
ATOM 3427 N N . ASN B 1 89 ? 1.03 8.578 28.188 1 80.19 89 ASN B N 1
ATOM 3428 C CA . ASN B 1 89 ? 0.818 7.164 27.891 1 80.19 89 ASN B CA 1
ATOM 3429 C C . ASN B 1 89 ? -0.231 6.969 26.797 1 80.19 89 ASN B C 1
ATOM 3431 O O . ASN B 1 89 ? -1.065 6.066 26.891 1 80.19 89 ASN B O 1
ATOM 3435 N N . LYS B 1 90 ? -0.346 7.957 25.953 1 91.38 90 LYS B N 1
ATOM 3436 C CA . LYS B 1 90 ? -1.349 7.898 24.891 1 91.38 90 LYS B CA 1
ATOM 3437 C C . LYS B 1 90 ? -0.698 7.648 23.531 1 91.38 90 LYS B C 1
ATOM 3439 O O . LYS B 1 90 ? -1.306 7.906 22.5 1 91.38 90 LYS B O 1
ATOM 3444 N N . ALA B 1 91 ? 0.519 7.203 23.625 1 94.81 91 ALA B N 1
ATOM 3445 C CA . ALA B 1 91 ? 1.216 6.953 22.375 1 94.81 91 ALA B CA 1
ATOM 3446 C C . ALA B 1 91 ? 0.469 5.93 21.516 1 94.81 91 ALA B C 1
ATOM 3448 O O . ALA B 1 91 ? 0.038 4.891 22.031 1 94.81 91 ALA B O 1
ATOM 3449 N N . LEU B 1 92 ? 0.327 6.262 20.25 1 96.75 92 LEU B N 1
ATOM 3450 C CA . LEU B 1 92 ? -0.388 5.387 19.328 1 96.75 92 LEU B CA 1
ATOM 3451 C C . LEU B 1 92 ? 0.583 4.508 18.547 1 96.75 92 LEU B C 1
ATOM 3453 O O . LEU B 1 92 ? 0.175 3.521 17.922 1 96.75 92 LEU B O 1
ATOM 3457 N N . LEU B 1 93 ? 1.813 4.875 18.562 1 94.75 93 LEU B N 1
ATOM 3458 C CA . LEU B 1 93 ? 2.832 4.152 17.797 1 94.75 93 LEU B CA 1
ATOM 3459 C C . LEU B 1 93 ? 3.787 3.42 18.734 1 94.75 93 LEU B C 1
ATOM 3461 O O . LEU B 1 93 ? 5.008 3.549 18.609 1 94.75 93 LEU B O 1
ATOM 3465 N N . ARG B 1 94 ? 3.186 2.627 19.562 1 91.69 94 ARG B N 1
ATOM 3466 C CA . ARG B 1 94 ? 3.938 1.92 20.594 1 91.69 94 ARG B CA 1
ATOM 3467 C C . ARG B 1 94 ? 4.508 0.613 20.062 1 91.69 94 ARG B C 1
ATOM 3469 O O . ARG B 1 94 ? 5.555 0.15 20.516 1 91.69 94 ARG B O 1
ATOM 3476 N N . GLN B 1 95 ? 3.787 0.052 19.172 1 90.56 95 GLN B N 1
ATOM 3477 C CA . GLN B 1 95 ? 4.207 -1.221 18.609 1 90.56 95 GLN B CA 1
ATOM 3478 C C . GLN B 1 95 ? 4.41 -1.102 17.094 1 90.56 95 GLN B C 1
ATOM 3480 O O . GLN B 1 95 ? 3.547 -0.586 16.391 1 90.56 95 GLN B O 1
ATOM 3485 N N . PHE B 1 96 ? 5.57 -1.607 16.672 1 94.06 96 PHE B N 1
ATOM 3486 C CA . PHE B 1 96 ? 5.867 -1.659 15.242 1 94.06 96 PHE B CA 1
ATOM 3487 C C . PHE B 1 96 ? 5.508 -0.341 14.57 1 94.06 96 PHE B C 1
ATOM 3489 O O . PHE B 1 96 ? 4.801 -0.327 13.562 1 94.06 96 PHE B O 1
ATOM 3496 N N . ALA B 1 97 ? 5.988 0.727 15.125 1 95.44 97 ALA B N 1
ATOM 3497 C CA . ALA B 1 97 ? 5.605 2.074 14.711 1 95.44 97 ALA B CA 1
ATOM 3498 C C . ALA B 1 97 ? 5.793 2.264 13.211 1 95.44 97 ALA B C 1
ATOM 3500 O O . ALA B 1 97 ? 4.859 2.66 12.508 1 95.44 97 ALA B O 1
ATOM 3501 N N . ALA B 1 98 ? 6.934 1.931 12.68 1 96.56 98 ALA B N 1
ATOM 3502 C CA . ALA B 1 98 ? 7.25 2.158 11.273 1 96.56 98 ALA B CA 1
ATOM 3503 C C . ALA B 1 98 ? 6.367 1.306 10.367 1 96.56 98 ALA B C 1
ATOM 3505 O O . ALA B 1 98 ? 5.93 1.762 9.305 1 96.56 98 ALA B O 1
ATOM 3506 N N . LEU B 1 99 ? 6.078 0.064 10.781 1 97.56 99 LEU B N 1
ATOM 3507 C CA . LEU B 1 99 ? 5.242 -0.813 9.969 1 97.56 99 LEU B CA 1
ATOM 3508 C C . LEU B 1 99 ? 3.789 -0.351 9.984 1 97.56 99 LEU B C 1
ATOM 3510 O O . LEU B 1 99 ? 3.092 -0.448 8.969 1 97.56 99 LEU B O 1
ATOM 3514 N N . GLN B 1 100 ? 3.285 0.144 11.148 1 97.94 100 GLN B N 1
ATOM 3515 C CA . GLN B 1 100 ? 1.945 0.719 11.195 1 97.94 100 GLN B CA 1
ATOM 3516 C C . GLN B 1 100 ? 1.814 1.89 10.227 1 97.94 100 GLN B C 1
ATOM 3518 O O . GLN B 1 100 ? 0.799 2.023 9.539 1 97.94 100 GLN B O 1
ATOM 3523 N N . LEU B 1 101 ? 2.84 2.703 10.195 1 97.81 101 LEU B N 1
ATOM 3524 C CA . LEU B 1 101 ? 2.807 3.859 9.305 1 97.81 101 LEU B CA 1
ATOM 3525 C C . LEU B 1 101 ? 2.748 3.424 7.848 1 97.81 101 LEU B C 1
ATOM 3527 O O . LEU B 1 101 ? 2.014 4.008 7.047 1 97.81 101 LEU B O 1
ATOM 3531 N N . GLN B 1 102 ? 3.492 2.365 7.48 1 98.25 102 GLN B N 1
ATOM 3532 C CA . GLN B 1 102 ? 3.479 1.897 6.102 1 98.25 102 GLN B CA 1
ATOM 3533 C C . GLN B 1 102 ? 2.137 1.265 5.746 1 98.25 102 GLN B C 1
ATOM 3535 O O . GLN B 1 102 ? 1.662 1.395 4.617 1 98.25 102 GLN B O 1
ATOM 3540 N N . LEU B 1 103 ? 1.514 0.561 6.684 1 98.69 103 LEU B N 1
ATOM 3541 C CA . LEU B 1 103 ? 0.173 0.026 6.473 1 98.69 103 LEU B CA 1
ATOM 3542 C C . LEU B 1 103 ? -0.843 1.152 6.312 1 98.69 103 LEU B C 1
ATOM 3544 O O . LEU B 1 103 ? -1.738 1.071 5.469 1 98.69 103 LEU B O 1
ATOM 3548 N N . ALA B 1 104 ? -0.669 2.197 7.09 1 98.38 104 ALA B N 1
ATOM 3549 C CA . ALA B 1 104 ? -1.572 3.342 6.988 1 98.38 104 ALA B CA 1
ATOM 3550 C C . ALA B 1 104 ? -1.449 4.016 5.625 1 98.38 104 ALA B C 1
ATOM 3552 O O . ALA B 1 104 ? -2.451 4.238 4.941 1 98.38 104 ALA B O 1
ATOM 3553 N N . ILE B 1 105 ? -0.243 4.258 5.199 1 97.44 105 ILE B N 1
ATOM 3554 C CA . ILE B 1 105 ? 0.03 5.012 3.98 1 97.44 105 ILE B CA 1
ATOM 3555 C C . ILE B 1 105 ? -0.344 4.172 2.762 1 97.44 105 ILE B C 1
ATOM 3557 O O . ILE B 1 105 ? -1.074 4.633 1.882 1 97.44 105 ILE B O 1
ATOM 3561 N N . ASN B 1 106 ? 0.029 2.92 2.758 1 97.81 106 ASN B N 1
ATOM 3562 C CA . ASN B 1 106 ? -0.021 2.129 1.534 1 97.81 106 ASN B CA 1
ATOM 3563 C C . ASN B 1 106 ? -1.308 1.313 1.445 1 97.81 106 ASN B C 1
ATOM 3565 O O . ASN B 1 106 ? -1.693 0.871 0.362 1 97.81 106 ASN B O 1
ATOM 3569 N N . TRP B 1 107 ? -1.965 1.076 2.553 1 98.5 107 TRP B N 1
ATOM 3570 C CA . TRP B 1 107 ? -3.148 0.221 2.57 1 98.5 107 TRP B CA 1
ATOM 3571 C C . TRP B 1 107 ? -4.391 1.017 2.959 1 98.5 107 TRP B C 1
ATOM 3573 O O . TRP B 1 107 ? -5.223 1.333 2.109 1 98.5 107 TRP B O 1
ATOM 3583 N N . ALA B 1 108 ? -4.473 1.586 4.152 1 98.5 108 ALA B N 1
ATOM 3584 C CA . ALA B 1 108 ? -5.656 2.275 4.656 1 98.5 108 ALA B CA 1
ATOM 3585 C C . ALA B 1 108 ? -5.977 3.506 3.812 1 98.5 108 ALA B C 1
ATOM 3587 O O . ALA B 1 108 ? -7.105 3.672 3.348 1 98.5 108 ALA B O 1
ATOM 3588 N N . GLU B 1 109 ? -4.953 4.32 3.539 1 96.94 109 GLU B N 1
ATOM 3589 C CA . GLU B 1 109 ? -5.16 5.629 2.93 1 96.94 109 GLU B CA 1
ATOM 3590 C C . GLU B 1 109 ? -5.062 5.551 1.408 1 96.94 109 GLU B C 1
ATOM 3592 O O . GLU B 1 109 ? -5.352 6.523 0.711 1 96.94 109 GLU B O 1
ATOM 3597 N N . SER B 1 110 ? -4.656 4.395 0.942 1 94.88 110 SER B N 1
ATOM 3598 C CA . SER B 1 110 ? -4.504 4.211 -0.498 1 94.88 110 SER B CA 1
ATOM 3599 C C . SER B 1 110 ? -5.531 3.219 -1.038 1 94.88 110 SER B C 1
ATOM 3601 O O . SER B 1 110 ? -6.637 3.605 -1.417 1 94.88 110 SER B O 1
ATOM 3603 N N . SER B 1 111 ? -5.336 1.911 -0.825 1 95.19 111 SER B N 1
ATOM 3604 C CA . SER B 1 111 ? -6.203 0.89 -1.401 1 95.19 111 SER B CA 1
ATOM 3605 C C . SER B 1 111 ? -7.602 0.945 -0.793 1 95.19 111 SER B C 1
ATOM 3607 O O . SER B 1 111 ? -8.594 0.998 -1.518 1 95.19 111 SER B O 1
ATOM 3609 N N . LEU B 1 112 ? -7.652 0.948 0.511 1 97.5 112 LEU B N 1
ATOM 3610 C CA . LEU B 1 112 ? -8.945 0.891 1.184 1 97.5 112 LEU B CA 1
ATOM 3611 C C . LEU B 1 112 ? -9.711 2.195 1 1 97.5 112 LEU B C 1
ATOM 3613 O O . LEU B 1 112 ? -10.938 2.186 0.841 1 97.5 112 LEU B O 1
ATOM 3617 N N . PHE B 1 113 ? -9.016 3.332 1.033 1 96.62 113 PHE B N 1
ATOM 3618 C CA . PHE B 1 113 ? -9.68 4.613 0.826 1 96.62 113 PHE B CA 1
ATOM 3619 C C . PHE B 1 113 ? -10.305 4.68 -0.563 1 96.62 113 PHE B C 1
ATOM 3621 O O . PHE B 1 113 ? -11.422 5.18 -0.725 1 96.62 113 PHE B O 1
ATOM 3628 N N . ARG B 1 114 ? -9.609 4.215 -1.565 1 93.19 114 ARG B N 1
ATOM 3629 C CA . ARG B 1 114 ? -10.133 4.227 -2.93 1 93.19 114 ARG B CA 1
ATOM 3630 C C . ARG B 1 114 ? -11.391 3.369 -3.043 1 93.19 114 ARG B C 1
ATOM 3632 O O . ARG B 1 114 ? -12.312 3.709 -3.787 1 93.19 114 ARG B O 1
ATOM 3639 N N . LEU B 1 115 ? -11.367 2.27 -2.371 1 95.38 115 LEU B N 1
ATOM 3640 C CA . LEU B 1 115 ? -12.57 1.445 -2.354 1 95.38 115 LEU B CA 1
ATOM 3641 C C . LEU B 1 115 ? -13.719 2.178 -1.673 1 95.38 115 LEU B C 1
ATOM 3643 O O . LEU B 1 115 ? -14.867 2.088 -2.117 1 95.38 115 LEU B O 1
ATOM 3647 N N . GLY B 1 116 ? -13.383 2.887 -0.568 1 94.81 116 GLY B N 1
ATOM 3648 C CA . GLY B 1 116 ? -14.391 3.73 0.055 1 94.81 116 GLY B CA 1
ATOM 3649 C C . GLY B 1 116 ? -14.938 4.793 -0.879 1 94.81 116 GLY B C 1
ATOM 3650 O O . GLY B 1 116 ? -16.156 4.992 -0.952 1 94.81 116 GLY B O 1
ATOM 3651 N N . ALA B 1 117 ? -14.07 5.449 -1.611 1 91.75 117 ALA B N 1
ATOM 3652 C CA . ALA B 1 117 ? -14.477 6.473 -2.566 1 91.75 117 ALA B CA 1
ATOM 3653 C C . ALA B 1 117 ? -15.375 5.883 -3.652 1 91.75 117 ALA B C 1
ATOM 3655 O O . ALA B 1 117 ? -16.281 6.559 -4.152 1 91.75 117 ALA B O 1
ATOM 3656 N N . GLY B 1 118 ? -15.156 4.613 -4.008 1 91.44 118 GLY B N 1
ATOM 3657 C CA . GLY B 1 118 ? -16 3.928 -4.969 1 91.44 118 GLY B CA 1
ATOM 3658 C C . GLY B 1 118 ? -17.438 3.797 -4.512 1 91.44 118 GLY B C 1
ATOM 3659 O O . GLY B 1 118 ? -18.328 3.516 -5.316 1 91.44 118 GLY B O 1
ATOM 3660 N N . HIS B 1 119 ? -17.688 3.99 -3.266 1 92.75 119 HIS B N 1
ATOM 3661 C CA . HIS B 1 119 ? -19.016 3.852 -2.691 1 92.75 119 HIS B CA 1
ATOM 3662 C C . HIS B 1 119 ? -19.75 5.188 -2.684 1 92.75 119 HIS B C 1
ATOM 3664 O O . HIS B 1 119 ? -20.859 5.289 -2.146 1 92.75 119 HIS B O 1
ATOM 3670 N N . LEU B 1 120 ? -19.172 6.227 -3.316 1 89.88 120 LEU B N 1
ATOM 3671 C CA . LEU B 1 120 ? -19.797 7.543 -3.404 1 89.88 120 LEU B CA 1
ATOM 3672 C C . LEU B 1 120 ? -20.875 7.562 -4.488 1 89.88 120 LEU B C 1
ATOM 3674 O O . LEU B 1 120 ? -21.531 8.586 -4.699 1 89.88 120 LEU B O 1
ATOM 3678 N N . TYR B 1 121 ? -21.109 6.496 -5.121 1 85.31 121 TYR B N 1
ATOM 3679 C CA . TYR B 1 121 ? -21.922 6.445 -6.328 1 85.31 121 TYR B CA 1
ATOM 3680 C C . TYR B 1 121 ? -23.359 6.898 -6.047 1 85.31 121 TYR B C 1
ATOM 3682 O O . TYR B 1 121 ? -24.062 7.344 -6.953 1 85.31 121 TYR B O 1
ATOM 3690 N N . ASN B 1 122 ? -23.781 6.836 -4.781 1 81.44 122 ASN B N 1
ATOM 3691 C CA . ASN B 1 122 ? -25.172 7.148 -4.484 1 81.44 122 ASN B CA 1
ATOM 3692 C C . ASN B 1 122 ? -25.312 8.539 -3.875 1 81.44 122 ASN B C 1
ATOM 3694 O O . ASN B 1 122 ? -26.406 8.93 -3.463 1 81.44 122 ASN B O 1
ATOM 3698 N N . ILE B 1 123 ? -24.281 9.227 -3.715 1 83 123 ILE B N 1
ATOM 3699 C CA . ILE B 1 123 ? -24.328 10.586 -3.176 1 83 123 ILE B CA 1
ATOM 3700 C C . ILE B 1 123 ? -24.5 11.586 -4.316 1 83 123 ILE B C 1
ATOM 3702 O O . ILE B 1 123 ? -23.766 11.531 -5.309 1 83 123 ILE B O 1
ATOM 3706 N N . PRO B 1 124 ? -25.562 12.344 -4.172 1 80.31 124 PRO B N 1
ATOM 3707 C CA . PRO B 1 124 ? -25.703 13.391 -5.184 1 80.31 124 PRO B CA 1
ATOM 3708 C C . PRO B 1 124 ? -24.594 14.422 -5.121 1 80.31 124 PRO B C 1
ATOM 3710 O O . PRO B 1 124 ? -24.594 15.289 -4.242 1 80.31 124 PRO B O 1
ATOM 3713 N N . LEU B 1 125 ? -23.672 14.266 -5.98 1 80.81 125 LEU B N 1
ATOM 3714 C CA . LEU B 1 125 ? -22.531 15.188 -6.023 1 80.81 125 LEU B CA 1
ATOM 3715 C C . LEU B 1 125 ? -22.797 16.328 -6.992 1 80.81 125 LEU B C 1
ATOM 3717 O O . LEU B 1 125 ? -23.25 16.109 -8.117 1 80.81 125 LEU B O 1
ATOM 3721 N N . ALA B 1 126 ? -22.625 17.484 -6.484 1 84.12 126 ALA B N 1
ATOM 3722 C CA . ALA B 1 126 ? -22.766 18.656 -7.34 1 84.12 126 ALA B CA 1
ATOM 3723 C C . ALA B 1 126 ? -21.781 18.594 -8.508 1 84.12 126 ALA B C 1
ATOM 3725 O O . ALA B 1 126 ? -20.703 18.016 -8.391 1 84.12 126 ALA B O 1
ATOM 3726 N N . LYS B 1 127 ? -22.266 19.109 -9.656 1 85.06 127 LYS B N 1
ATOM 3727 C CA . LYS B 1 127 ? -21.438 19.125 -10.859 1 85.06 127 LYS B CA 1
ATOM 3728 C C . LYS B 1 127 ? -20.078 19.75 -10.594 1 85.06 127 LYS B C 1
ATOM 3730 O O . LYS B 1 127 ? -19.062 19.281 -11.102 1 85.06 127 LYS B O 1
ATOM 3735 N N . GLU B 1 128 ? -20.094 20.766 -9.781 1 88.06 128 GLU B N 1
ATOM 3736 C CA . GLU B 1 128 ? -18.844 21.469 -9.477 1 88.06 128 GLU B CA 1
ATOM 3737 C C . GLU B 1 128 ? -17.891 20.578 -8.688 1 88.06 128 GLU B C 1
ATOM 3739 O O . GLU B 1 128 ? -16.672 20.641 -8.867 1 88.06 128 GLU B O 1
ATOM 3744 N N . PHE B 1 129 ? -18.5 19.875 -7.871 1 87.69 129 PHE B N 1
ATOM 3745 C CA . PHE B 1 129 ? -17.703 18.953 -7.07 1 87.69 129 PHE B CA 1
ATOM 3746 C C . PHE B 1 129 ? -17.078 17.859 -7.945 1 87.69 129 PHE B C 1
ATOM 3748 O O . PHE B 1 129 ? -15.898 17.547 -7.809 1 87.69 129 PHE B O 1
ATOM 3755 N N . VAL B 1 130 ? -17.859 17.375 -8.797 1 85.75 130 VAL B N 1
ATOM 3756 C CA . VAL B 1 130 ? -17.406 16.312 -9.703 1 85.75 130 VAL B CA 1
ATOM 3757 C C . VAL B 1 130 ? -16.266 16.844 -10.578 1 85.75 130 VAL B C 1
ATOM 3759 O O . VAL B 1 130 ? -15.258 16.156 -10.758 1 85.75 130 VAL B O 1
ATOM 3762 N N . GLN B 1 131 ? -16.438 18 -11.07 1 87.06 131 GLN B N 1
ATOM 3763 C CA . GLN B 1 131 ? -15.406 18.609 -11.906 1 87.06 131 GLN B CA 1
ATOM 3764 C C . GLN B 1 131 ? -14.125 18.844 -11.117 1 87.06 131 GLN B C 1
ATOM 3766 O O . GLN B 1 131 ? -13.023 18.641 -11.625 1 87.06 131 GLN B O 1
ATOM 3771 N N . ASP B 1 132 ? -14.266 19.297 -9.93 1 89.81 132 ASP B N 1
ATOM 3772 C CA . ASP B 1 132 ? -13.125 19.531 -9.055 1 89.81 132 ASP B CA 1
ATOM 3773 C C . ASP B 1 132 ? -12.359 18.234 -8.781 1 89.81 132 ASP B C 1
ATOM 3775 O O . ASP B 1 132 ? -11.133 18.219 -8.852 1 89.81 132 ASP B O 1
ATOM 3779 N N . ARG B 1 133 ? -13.133 17.141 -8.523 1 86.69 133 ARG B N 1
ATOM 3780 C CA . ARG B 1 133 ? -12.516 15.875 -8.164 1 86.69 133 ARG B CA 1
ATOM 3781 C C . ARG B 1 133 ? -11.844 15.234 -9.375 1 86.69 133 ARG B C 1
ATOM 3783 O O . ARG B 1 133 ? -10.82 14.555 -9.234 1 86.69 133 ARG B O 1
ATOM 3790 N N . LYS B 1 134 ? -12.359 15.461 -10.539 1 82.69 134 LYS B N 1
ATOM 3791 C CA . LYS B 1 134 ? -11.727 14.969 -11.758 1 82.69 134 LYS B CA 1
ATOM 3792 C C . LYS B 1 134 ? -10.352 15.594 -11.953 1 82.69 134 LYS B C 1
ATOM 3794 O O . LYS B 1 134 ? -9.422 14.922 -12.414 1 82.69 134 LYS B O 1
ATOM 3799 N N . SER B 1 135 ? -10.297 16.828 -11.594 1 83.31 135 SER B N 1
ATOM 3800 C CA . SER B 1 135 ? -9.008 17.516 -11.688 1 83.31 135 SER B CA 1
ATOM 3801 C C . SER B 1 135 ? -8.078 17.094 -10.555 1 83.31 135 SER B C 1
ATOM 3803 O O . SER B 1 135 ? -6.855 17.109 -10.711 1 83.31 135 SER B O 1
ATOM 3805 N N . PHE B 1 136 ? -8.617 16.766 -9.422 1 84.94 136 PHE B N 1
ATOM 3806 C CA . PHE B 1 136 ? -7.895 16.375 -8.219 1 84.94 136 PHE B CA 1
ATOM 3807 C C . PHE B 1 136 ? -7.246 15.008 -8.383 1 84.94 136 PHE B C 1
ATOM 3809 O O . PHE B 1 136 ? -6.125 14.781 -7.922 1 84.94 136 PHE B O 1
ATOM 3816 N N . MET B 1 137 ? -7.949 14.07 -8.961 1 81 137 MET B N 1
ATOM 3817 C CA . MET B 1 137 ? -7.508 12.695 -9.18 1 81 137 MET B CA 1
ATOM 3818 C C . MET B 1 137 ? -7.617 12.312 -10.648 1 81 137 MET B C 1
ATOM 3820 O O . MET B 1 137 ? -8.523 11.578 -11.039 1 81 137 MET B O 1
ATOM 3824 N N . PRO B 1 138 ? -6.617 12.758 -11.383 1 65.19 138 PRO B N 1
ATOM 3825 C CA . PRO B 1 138 ? -6.727 12.406 -12.805 1 65.19 138 PRO B CA 1
ATOM 3826 C C . PRO B 1 138 ? -6.844 10.906 -13.039 1 65.19 138 PRO B C 1
ATOM 3828 O O . PRO B 1 138 ? -6.129 10.117 -12.406 1 65.19 138 PRO B O 1
ATOM 3831 N N . GLY B 1 139 ? -7.891 10.5 -13.828 1 62.69 139 GLY B N 1
ATOM 3832 C CA . GLY B 1 139 ? -8.148 9.109 -14.148 1 62.69 139 GLY B CA 1
ATOM 3833 C C . GLY B 1 139 ? -9.25 8.492 -13.305 1 62.69 139 GLY B C 1
ATOM 3834 O O . GLY B 1 139 ? -9.758 7.414 -13.625 1 62.69 139 GLY B O 1
ATOM 3835 N N . GLY B 1 140 ? -9.492 9.227 -12.266 1 66 140 GLY B N 1
ATOM 3836 C CA . GLY B 1 140 ? -10.602 8.742 -11.453 1 66 140 GLY B CA 1
ATOM 3837 C C . GLY B 1 140 ? -11.961 9.117 -12.008 1 66 140 GLY B C 1
ATOM 3838 O O . GLY B 1 140 ? -12.102 10.141 -12.68 1 66 140 GLY B O 1
ATOM 3839 N N . SER B 1 141 ? -12.836 8.141 -11.969 1 67.31 141 SER B N 1
ATOM 3840 C CA . SER B 1 141 ? -14.203 8.461 -12.383 1 67.31 141 SER B CA 1
ATOM 3841 C C . SER B 1 141 ? -15.062 8.859 -11.188 1 67.31 141 SER B C 1
ATOM 3843 O O . SER B 1 141 ? -15.172 8.109 -10.219 1 67.31 141 SER B O 1
ATOM 3845 N N . PHE B 1 142 ? -15.445 10.07 -11.18 1 76.75 142 PHE B N 1
ATOM 3846 C CA . PHE B 1 142 ? -16.312 10.539 -10.102 1 76.75 142 PHE B CA 1
ATOM 3847 C C . PHE B 1 142 ? -17.734 10.742 -10.609 1 76.75 142 PHE B C 1
ATOM 3849 O O . PHE B 1 142 ? -18.594 11.25 -9.883 1 76.75 142 PHE B O 1
ATOM 3856 N N . ASP B 1 143 ? -17.844 10.25 -11.82 1 79 143 ASP B N 1
ATOM 3857 C CA . ASP B 1 143 ? -19.219 10.266 -12.32 1 79 143 ASP B CA 1
ATOM 3858 C C . ASP B 1 143 ? -20.031 9.117 -11.719 1 79 143 ASP B C 1
ATOM 3860 O O . ASP B 1 143 ? -19.547 7.984 -11.641 1 79 143 ASP B O 1
ATOM 3864 N N . SER B 1 144 ? -21.234 9.484 -11.383 1 78.94 144 SER B N 1
ATOM 3865 C CA . SER B 1 144 ? -22.094 8.562 -10.656 1 78.94 144 SER B CA 1
ATOM 3866 C C . SER B 1 144 ? -22.359 7.301 -11.469 1 78.94 144 SER B C 1
ATOM 3868 O O . SER B 1 144 ? -22.312 6.188 -10.938 1 78.94 144 SER B O 1
ATOM 3870 N N . GLU B 1 145 ? -22.609 7.457 -12.664 1 83 145 GLU B N 1
ATOM 3871 C CA . GLU B 1 145 ? -22.938 6.309 -13.5 1 83 145 GLU B CA 1
ATOM 3872 C C . GLU B 1 145 ? -21.75 5.371 -13.648 1 83 145 GLU B C 1
ATOM 3874 O O . GLU B 1 145 ? -21.891 4.152 -13.562 1 83 145 GLU B O 1
ATOM 3879 N N . SER B 1 146 ? -20.625 5.957 -13.844 1 84.5 146 SER B N 1
ATOM 3880 C CA . SER B 1 146 ? -19.422 5.156 -13.961 1 84.5 146 SER B CA 1
ATOM 3881 C C . SER B 1 146 ? -19.094 4.438 -12.648 1 84.5 146 SER B C 1
ATOM 3883 O O . SER B 1 146 ? -18.672 3.281 -12.664 1 84.5 146 SER B O 1
ATOM 3885 N N . MET B 1 147 ? -19.312 5.094 -11.609 1 87.62 147 MET B N 1
ATOM 3886 C CA . MET B 1 147 ? -19.062 4.5 -10.305 1 87.62 147 MET B CA 1
ATOM 3887 C C . MET B 1 147 ? -20.047 3.371 -10.016 1 87.62 147 MET B C 1
ATOM 3889 O O . MET B 1 147 ? -19.656 2.332 -9.469 1 87.62 147 MET B O 1
ATOM 3893 N N . LYS B 1 148 ? -21.234 3.561 -10.391 1 88.62 148 LYS B N 1
ATOM 3894 C CA . LYS B 1 148 ? -22.25 2.537 -10.18 1 88.62 148 LYS B CA 1
ATOM 3895 C C . LYS B 1 148 ? -21.938 1.278 -10.984 1 88.62 148 LYS B C 1
ATOM 3897 O O . LYS B 1 148 ? -22.172 0.163 -10.508 1 88.62 148 LYS B O 1
ATOM 3902 N N . GLN B 1 149 ? -21.422 1.494 -12.109 1 90.56 149 GLN B N 1
ATOM 3903 C CA . GLN B 1 149 ? -21.109 0.369 -12.984 1 90.56 149 GLN B CA 1
ATOM 3904 C C . GLN B 1 149 ? -19.969 -0.468 -12.414 1 90.56 149 GLN B C 1
ATOM 3906 O O . GLN B 1 149 ? -19.844 -1.654 -12.727 1 90.56 149 GLN B O 1
ATOM 3911 N N . ARG B 1 150 ? -19.234 0.089 -11.523 1 92.75 150 ARG B N 1
ATOM 3912 C CA . ARG B 1 150 ? -18.031 -0.588 -11.023 1 92.75 150 ARG B CA 1
ATOM 3913 C C . ARG B 1 150 ? -18.25 -1.068 -9.586 1 92.75 150 ARG B C 1
ATOM 3915 O O . ARG B 1 150 ? -17.359 -1.691 -9 1 92.75 150 ARG B O 1
ATOM 3922 N N . ILE B 1 151 ? -19.375 -0.892 -9.055 1 94.19 151 ILE B N 1
ATOM 3923 C CA . ILE B 1 151 ? -19.594 -1.056 -7.617 1 94.19 151 ILE B CA 1
ATOM 3924 C C . ILE B 1 151 ? -19.422 -2.525 -7.238 1 94.19 151 ILE B C 1
ATOM 3926 O O . ILE B 1 151 ? -18.922 -2.836 -6.152 1 94.19 151 ILE B O 1
ATOM 3930 N N . ALA B 1 152 ? -19.812 -3.475 -8.102 1 95.38 152 ALA B N 1
ATOM 3931 C CA . ALA B 1 152 ? -19.656 -4.898 -7.809 1 95.38 152 ALA B CA 1
ATOM 3932 C C . ALA B 1 152 ? -18.172 -5.258 -7.66 1 95.38 152 ALA B C 1
ATOM 3934 O O . ALA B 1 152 ? -17.812 -6.027 -6.77 1 95.38 152 ALA B O 1
ATOM 3935 N N . PHE B 1 153 ? -17.359 -4.707 -8.523 1 96.62 153 PHE B N 1
ATOM 3936 C CA . PHE B 1 153 ? -15.922 -4.906 -8.406 1 96.62 153 PHE B CA 1
ATOM 3937 C C . PHE B 1 153 ? -15.398 -4.309 -7.109 1 96.62 153 PHE B C 1
ATOM 3939 O O . PHE B 1 153 ? -14.617 -4.941 -6.395 1 96.62 153 PHE B O 1
ATOM 3946 N N . VAL B 1 154 ? -15.828 -3.072 -6.82 1 96.25 154 VAL B N 1
ATOM 3947 C CA . VAL B 1 154 ? -15.391 -2.375 -5.613 1 96.25 154 VAL B CA 1
ATOM 3948 C C . VAL B 1 154 ? -15.75 -3.201 -4.379 1 96.25 154 VAL B C 1
ATOM 3950 O O . VAL B 1 154 ? -14.922 -3.377 -3.482 1 96.25 154 VAL B O 1
ATOM 3953 N N . ARG B 1 155 ? -16.922 -3.74 -4.375 1 96.88 155 ARG B N 1
ATOM 3954 C CA . ARG B 1 155 ? -17.375 -4.547 -3.242 1 96.88 155 ARG B CA 1
ATOM 3955 C C . ARG B 1 155 ? -16.594 -5.859 -3.166 1 96.88 155 ARG B C 1
ATOM 3957 O O . ARG B 1 155 ? -16.312 -6.352 -2.072 1 96.88 155 ARG B O 1
ATOM 3964 N N . SER B 1 156 ? -16.312 -6.477 -4.285 1 97.62 156 SER B N 1
ATOM 3965 C CA . SER B 1 156 ? -15.484 -7.68 -4.316 1 97.62 156 SER B CA 1
ATOM 3966 C C . SER B 1 156 ? -14.109 -7.426 -3.703 1 97.62 156 SER B C 1
ATOM 3968 O O . SER B 1 156 ? -13.625 -8.227 -2.9 1 97.62 156 SER B O 1
ATOM 3970 N N . GLN B 1 157 ? -13.539 -6.281 -4.094 1 97.94 157 GLN B N 1
ATOM 3971 C CA . GLN B 1 157 ? -12.242 -5.918 -3.543 1 97.94 157 GLN B CA 1
ATOM 3972 C C . GLN B 1 157 ? -12.336 -5.621 -2.051 1 97.94 157 GLN B C 1
ATOM 3974 O O . GLN B 1 157 ? -11.445 -5.988 -1.281 1 97.94 157 GLN B O 1
ATOM 3979 N N . LEU B 1 158 ? -13.367 -4.91 -1.663 1 97.94 158 LEU B N 1
ATOM 3980 C CA . LEU B 1 158 ? -13.586 -4.621 -0.249 1 97.94 158 LEU B CA 1
ATOM 3981 C C . LEU B 1 158 ? -13.688 -5.91 0.558 1 97.94 158 LEU B C 1
ATOM 3983 O O . LEU B 1 158 ? -13.133 -6.008 1.654 1 97.94 158 LEU B O 1
ATOM 3987 N N . MET B 1 159 ? -14.398 -6.895 0.044 1 97.19 159 MET B N 1
ATOM 3988 C CA . MET B 1 159 ? -14.539 -8.188 0.7 1 97.19 159 MET B CA 1
ATOM 3989 C C . MET B 1 159 ? -13.172 -8.805 0.992 1 97.19 159 MET B C 1
ATOM 3991 O O . MET B 1 159 ? -12.93 -9.297 2.098 1 97.19 159 MET B O 1
ATOM 3995 N N . ALA B 1 160 ? -12.297 -8.781 0.041 1 97.38 160 ALA B N 1
ATOM 3996 C CA . ALA B 1 160 ? -10.961 -9.352 0.212 1 97.38 160 ALA B CA 1
ATOM 3997 C C . ALA B 1 160 ? -10.188 -8.625 1.306 1 97.38 160 ALA B C 1
ATOM 3999 O O . ALA B 1 160 ? -9.453 -9.242 2.08 1 97.38 160 ALA B O 1
ATOM 4000 N N . ASN B 1 161 ? -10.297 -7.297 1.381 1 98.38 161 ASN B N 1
ATOM 4001 C CA . ASN B 1 161 ? -9.617 -6.516 2.41 1 98.38 161 ASN B CA 1
ATOM 4002 C C . ASN B 1 161 ? -10.219 -6.77 3.791 1 98.38 161 ASN B C 1
ATOM 4004 O O . ASN B 1 161 ? -9.492 -6.832 4.785 1 98.38 161 ASN B O 1
ATOM 4008 N N . LEU B 1 162 ? -11.531 -6.91 3.844 1 98.25 162 LEU B N 1
ATOM 4009 C CA . LEU B 1 162 ? -12.188 -7.242 5.105 1 98.25 162 LEU B CA 1
ATOM 4010 C C . LEU B 1 162 ? -11.758 -8.625 5.59 1 98.25 162 LEU B C 1
ATOM 4012 O O . LEU B 1 162 ? -11.602 -8.836 6.793 1 98.25 162 LEU B O 1
ATOM 4016 N N . GLU B 1 163 ? -11.57 -9.547 4.668 1 97.38 163 GLU B N 1
ATOM 4017 C CA . GLU B 1 163 ? -11.078 -10.875 5.023 1 97.38 163 GLU B CA 1
ATOM 4018 C C . GLU B 1 163 ? -9.703 -10.789 5.688 1 97.38 163 GLU B C 1
ATOM 4020 O O . GLU B 1 163 ? -9.422 -11.523 6.641 1 97.38 163 GLU B O 1
ATOM 4025 N N . ALA B 1 164 ? -8.875 -9.914 5.203 1 97.38 164 ALA B N 1
ATOM 4026 C CA . ALA B 1 164 ? -7.555 -9.727 5.785 1 97.38 164 ALA B CA 1
ATOM 4027 C C . ALA B 1 164 ? -7.652 -9.219 7.223 1 97.38 164 ALA B C 1
ATOM 4029 O O . ALA B 1 164 ? -6.965 -9.727 8.117 1 97.38 164 ALA B O 1
ATOM 4030 N N . ILE B 1 165 ? -8.484 -8.234 7.449 1 98.31 165 ILE B N 1
ATOM 4031 C CA . ILE B 1 165 ? -8.656 -7.676 8.789 1 98.31 165 ILE B CA 1
ATOM 4032 C C . ILE B 1 165 ? -9.258 -8.734 9.711 1 98.31 165 ILE B C 1
ATOM 4034 O O . ILE B 1 165 ? -8.812 -8.914 10.844 1 98.31 165 ILE B O 1
ATOM 4038 N N . GLU B 1 166 ? -10.281 -9.484 9.18 1 97.62 166 GLU B N 1
ATOM 4039 C CA . GLU B 1 166 ? -10.938 -10.547 9.938 1 97.62 166 GLU B CA 1
ATOM 4040 C C . GLU B 1 166 ? -9.938 -11.609 10.383 1 97.62 166 GLU B C 1
ATOM 4042 O O . GLU B 1 166 ? -9.961 -12.047 11.539 1 97.62 166 GLU B O 1
ATOM 4047 N N . THR B 1 167 ? -9.078 -11.977 9.461 1 96.38 167 THR B N 1
ATOM 4048 C CA . THR B 1 167 ? -8.062 -12.992 9.734 1 96.38 167 THR B CA 1
ATOM 4049 C C . THR B 1 167 ? -7.082 -12.5 10.797 1 96.38 167 THR B C 1
ATOM 4051 O O . THR B 1 167 ? -6.707 -13.25 11.695 1 96.38 167 THR B O 1
ATOM 4054 N N . HIS B 1 168 ? -6.68 -11.25 10.734 1 97.38 168 HIS B N 1
ATOM 4055 C CA . HIS B 1 168 ? -5.766 -10.688 11.719 1 97.38 168 HIS B CA 1
ATOM 4056 C C . HIS B 1 168 ? -6.383 -10.688 13.109 1 97.38 168 HIS B C 1
ATOM 4058 O O . HIS B 1 168 ? -5.719 -11.047 14.086 1 97.38 168 HIS B O 1
ATOM 4064 N N . LEU B 1 169 ? -7.602 -10.297 13.133 1 97.44 169 LEU B N 1
ATOM 4065 C CA . LEU B 1 169 ? -8.289 -10.195 14.414 1 97.44 169 LEU B CA 1
ATOM 4066 C C . LEU B 1 169 ? -8.531 -11.578 15.008 1 97.44 169 LEU B C 1
ATOM 4068 O O . LEU B 1 169 ? -8.602 -11.734 16.234 1 97.44 169 LEU B O 1
ATOM 4072 N N . LYS B 1 170 ? -8.688 -12.531 14.141 1 95.06 170 LYS B N 1
ATOM 4073 C CA . LYS B 1 170 ? -8.867 -13.906 14.594 1 95.06 170 LYS B CA 1
ATOM 4074 C C . LYS B 1 170 ? -7.602 -14.422 15.289 1 95.06 170 LYS B C 1
ATOM 4076 O O . LYS B 1 170 ? -7.684 -15.18 16.25 1 95.06 170 LYS B O 1
ATOM 4081 N N . GLU B 1 171 ? -6.492 -14.008 14.805 1 91.06 171 GLU B N 1
ATOM 4082 C CA . GLU B 1 171 ? -5.207 -14.445 15.352 1 91.06 171 GLU B CA 1
ATOM 4083 C C . GLU B 1 171 ? -4.914 -13.766 16.688 1 91.06 171 GLU B C 1
ATOM 4085 O O . GLU B 1 171 ? -4.172 -14.305 17.516 1 91.06 171 GLU B O 1
ATOM 4090 N N . GLY B 1 172 ? -5.516 -12.562 16.75 1 83.12 172 GLY B N 1
ATOM 4091 C CA . GLY B 1 172 ? -5.242 -11.781 17.953 1 83.12 172 GLY B CA 1
ATOM 4092 C C . GLY B 1 172 ? -6.293 -11.961 19.031 1 83.12 172 GLY B C 1
ATOM 4093 O O . GLY B 1 172 ? -7.348 -12.547 18.797 1 83.12 172 GLY B O 1
ATOM 4094 N N . ASN B 1 173 ? -5.918 -11.656 20.203 1 74.88 173 ASN B N 1
ATOM 4095 C CA . ASN B 1 173 ? -6.848 -11.805 21.312 1 74.88 173 ASN B CA 1
ATOM 4096 C C . ASN B 1 173 ? -7.246 -10.453 21.906 1 74.88 173 ASN B C 1
ATOM 4098 O O . ASN B 1 173 ? -7.793 -10.383 23 1 74.88 173 ASN B O 1
ATOM 4102 N N . GLY B 1 174 ? -7.059 -9.484 21.188 1 88 174 GLY B N 1
ATOM 4103 C CA . GLY B 1 174 ? -7.371 -8.195 21.781 1 88 174 GLY B CA 1
ATOM 4104 C C . GLY B 1 174 ? -8.523 -7.484 21.094 1 88 174 GLY B C 1
ATOM 4105 O O . GLY B 1 174 ? -9.016 -7.938 20.062 1 88 174 GLY B O 1
ATOM 4106 N N . LYS B 1 175 ? -8.961 -6.457 21.734 1 94.06 175 LYS B N 1
ATOM 4107 C CA . LYS B 1 175 ? -10.062 -5.621 21.266 1 94.06 175 LYS B CA 1
ATOM 4108 C C . LYS B 1 175 ? -9.672 -4.84 20.016 1 94.06 175 LYS B C 1
ATOM 4110 O O . LYS B 1 175 ? -10.523 -4.523 19.188 1 94.06 175 LYS B O 1
ATOM 4115 N N . PHE B 1 176 ? -8.438 -4.586 19.953 1 97.5 176 PHE B N 1
ATOM 4116 C CA . PHE B 1 176 ? -7.906 -3.803 18.844 1 97.5 176 PHE B CA 1
ATOM 4117 C C . PHE B 1 176 ? -6.863 -4.598 18.062 1 97.5 176 PHE B C 1
ATOM 4119 O O . PHE B 1 176 ? -6.617 -5.766 18.359 1 97.5 176 PHE B O 1
ATOM 4126 N N . LEU B 1 177 ? -6.27 -4.055 17.031 1 97.38 177 LEU B N 1
ATOM 4127 C CA . LEU B 1 177 ? -5.43 -4.777 16.094 1 97.38 177 LEU B CA 1
ATOM 4128 C C . LEU B 1 177 ? -4.16 -5.281 16.766 1 97.38 177 LEU B C 1
ATOM 4130 O O . LEU B 1 177 ? -3.6 -6.305 16.359 1 97.38 177 LEU B O 1
ATOM 4134 N N . PHE B 1 178 ? -3.672 -4.48 17.766 1 95.31 178 PHE B N 1
ATOM 4135 C CA . PHE B 1 178 ? -2.428 -4.883 18.422 1 95.31 178 PHE B CA 1
ATOM 4136 C C . PHE B 1 178 ? -2.65 -5.152 19.906 1 95.31 178 PHE B C 1
ATOM 4138 O O . PHE B 1 178 ? -1.771 -4.887 20.719 1 95.31 178 PHE B O 1
ATOM 4145 N N . GLY B 1 179 ? -3.863 -5.621 20.266 1 94.06 179 GLY B N 1
ATOM 4146 C CA . GLY B 1 179 ? -4.164 -5.93 21.656 1 94.06 179 GLY B CA 1
ATOM 4147 C C . GLY B 1 179 ? -5.324 -5.129 22.203 1 94.06 179 GLY B C 1
ATOM 4148 O O . GLY B 1 179 ? -6.301 -4.871 21.5 1 94.06 179 GLY B O 1
ATOM 4149 N N . ASP B 1 180 ? -5.176 -4.766 23.406 1 94.31 180 ASP B N 1
ATOM 4150 C CA . ASP B 1 180 ? -6.328 -4.176 24.094 1 94.31 180 ASP B CA 1
ATOM 4151 C C . ASP B 1 180 ? -6.25 -2.652 24.078 1 94.31 180 ASP B C 1
ATOM 4153 O O . ASP B 1 180 ? -7.188 -1.975 24.5 1 94.31 180 ASP B O 1
ATOM 4157 N N . GLU B 1 181 ? -5.219 -2.15 23.594 1 93.94 181 GLU B N 1
ATOM 4158 C CA . GLU B 1 181 ? -5.074 -0.702 23.5 1 93.94 181 GLU B CA 1
ATOM 4159 C C . GLU B 1 181 ? -5.129 -0.241 22.047 1 93.94 181 GLU B C 1
ATOM 4161 O O . GLU B 1 181 ? -4.523 -0.862 21.172 1 93.94 181 GLU B O 1
ATOM 4166 N N . ILE B 1 182 ? -5.801 0.801 21.859 1 96.69 182 ILE B N 1
ATOM 4167 C CA . ILE B 1 182 ? -5.949 1.356 20.531 1 96.69 182 ILE B CA 1
ATOM 4168 C C . ILE B 1 182 ? -4.594 1.847 20.016 1 96.69 182 ILE B C 1
ATOM 4170 O O . ILE B 1 182 ? -3.789 2.373 20.781 1 96.69 182 ILE B O 1
ATOM 4174 N N . GLN B 1 183 ? -4.344 1.621 18.781 1 97.12 183 GLN B N 1
ATOM 4175 C CA . GLN B 1 183 ? -3.115 2.066 18.125 1 97.12 183 GLN B CA 1
ATOM 4176 C C . GLN B 1 183 ? -3.414 2.83 16.844 1 97.12 183 GLN B C 1
ATOM 4178 O O . GLN B 1 183 ? -4.57 2.926 16.422 1 97.12 183 GLN B O 1
ATOM 4183 N N . TYR B 1 184 ? -2.365 3.393 16.234 1 98.25 184 TYR B N 1
ATOM 4184 C CA . TYR B 1 184 ? -2.477 4.258 15.055 1 98.25 184 TYR B CA 1
ATOM 4185 C C . TYR B 1 184 ? -3.168 3.533 13.906 1 98.25 184 TYR B C 1
ATOM 4187 O O . TYR B 1 184 ? -4.004 4.113 13.211 1 98.25 184 TYR B O 1
ATOM 4195 N N . LEU B 1 185 ? -2.848 2.26 13.68 1 98.56 185 LEU B N 1
ATOM 4196 C CA . LEU B 1 185 ? -3.406 1.518 12.555 1 98.56 185 LEU B CA 1
ATOM 4197 C C . LEU B 1 185 ? -4.902 1.294 12.742 1 98.56 185 LEU B C 1
ATOM 4199 O O . LEU B 1 185 ? -5.656 1.264 11.766 1 98.56 185 LEU B O 1
ATOM 4203 N N . ASP B 1 186 ? -5.352 1.148 14 1 98.69 186 ASP B N 1
ATOM 4204 C CA . ASP B 1 186 ? -6.785 1.05 14.258 1 98.69 186 ASP B CA 1
ATOM 4205 C C . ASP B 1 186 ? -7.531 2.252 13.68 1 98.69 186 ASP B C 1
ATOM 4207 O O . ASP B 1 186 ? -8.531 2.09 12.984 1 98.69 186 ASP B O 1
ATOM 4211 N N . LEU B 1 187 ? -7.004 3.404 13.961 1 98.75 187 LEU B N 1
ATOM 4212 C CA . LEU B 1 187 ? -7.672 4.629 13.531 1 98.75 187 LEU B CA 1
ATOM 4213 C C . LEU B 1 187 ? -7.562 4.809 12.023 1 98.75 187 LEU B C 1
ATOM 4215 O O . LEU B 1 187 ? -8.5 5.277 11.383 1 98.75 187 LEU B O 1
ATOM 4219 N N . SER B 1 188 ? -6.438 4.418 11.492 1 98.75 188 SER B N 1
ATOM 4220 C CA . SER B 1 188 ? -6.215 4.57 10.055 1 98.75 188 SER B CA 1
ATOM 4221 C C . SER B 1 188 ? -7.16 3.688 9.25 1 98.75 188 SER B C 1
ATOM 4223 O O . SER B 1 188 ? -7.73 4.129 8.25 1 98.75 188 SER B O 1
ATOM 4225 N N . LEU B 1 189 ? -7.316 2.426 9.664 1 98.88 189 LEU B N 1
ATOM 4226 C CA . LEU B 1 189 ? -8.195 1.505 8.961 1 98.88 189 LEU B CA 1
ATOM 4227 C C . LEU B 1 189 ? -9.664 1.839 9.227 1 98.88 189 LEU B C 1
ATOM 4229 O O . LEU B 1 189 ? -10.516 1.645 8.367 1 98.88 189 LEU B O 1
ATOM 4233 N N . TYR B 1 190 ? -9.922 2.373 10.375 1 98.81 190 TYR B N 1
ATOM 4234 C CA . TYR B 1 190 ? -11.281 2.725 10.781 1 98.81 190 TYR B CA 1
ATOM 4235 C C . TYR B 1 190 ? -11.867 3.783 9.859 1 98.81 190 TYR B C 1
ATOM 4237 O O . TYR B 1 190 ? -13.055 3.736 9.523 1 98.81 190 TYR B O 1
ATOM 4245 N N . VAL B 1 191 ? -11.117 4.711 9.375 1 98.62 191 VAL B N 1
ATOM 4246 C CA . VAL B 1 191 ? -11.57 5.906 8.664 1 98.62 191 VAL B CA 1
ATOM 4247 C C . VAL B 1 191 ? -12.32 5.5 7.395 1 98.62 191 VAL B C 1
ATOM 4249 O O . VAL B 1 191 ? -13.508 5.777 7.254 1 98.62 191 VAL B O 1
ATOM 4252 N N . PRO B 1 192 ? -11.695 4.805 6.465 1 98.25 192 PRO B N 1
ATOM 4253 C CA . PRO B 1 192 ? -12.422 4.48 5.234 1 98.25 192 PRO B CA 1
ATOM 4254 C C . PRO B 1 192 ? -13.562 3.49 5.469 1 98.25 192 PRO B C 1
ATOM 4256 O O . PRO B 1 192 ? -14.602 3.57 4.809 1 98.25 192 PRO B O 1
ATOM 4259 N N . LEU B 1 193 ? -13.391 2.59 6.418 1 98.62 193 LEU B N 1
ATOM 4260 C CA . LEU B 1 193 ? -14.414 1.579 6.652 1 98.62 193 LEU B CA 1
ATOM 4261 C C . LEU B 1 193 ? -15.648 2.195 7.309 1 98.62 193 LEU B C 1
ATOM 4263 O O . LEU B 1 193 ? -16.781 1.895 6.922 1 98.62 193 LEU B O 1
ATOM 4267 N N . ASN B 1 194 ? -15.383 3.031 8.297 1 97.81 194 ASN B N 1
ATOM 4268 C CA . ASN B 1 194 ? -16.5 3.723 8.945 1 97.81 194 ASN B CA 1
ATOM 4269 C C . ASN B 1 194 ? -17.203 4.672 7.98 1 97.81 194 ASN B C 1
ATOM 4271 O O . ASN B 1 194 ? -18.422 4.852 8.062 1 97.81 194 ASN B O 1
ATOM 4275 N N . TRP B 1 195 ? -16.422 5.355 7.117 1 97.44 195 TRP B N 1
ATOM 4276 C CA . TRP B 1 195 ? -17 6.211 6.082 1 97.44 195 TRP B CA 1
ATOM 4277 C C . TRP B 1 195 ? -18.031 5.449 5.258 1 97.44 195 TRP B C 1
ATOM 4279 O O . TRP B 1 195 ? -19.172 5.883 5.125 1 97.44 195 TRP B O 1
ATOM 4289 N N . VAL B 1 196 ? -17.734 4.25 4.785 1 97.12 196 VAL B N 1
ATOM 4290 C CA . VAL B 1 196 ? -18.625 3.416 3.98 1 97.12 196 VAL B CA 1
ATOM 4291 C C . VAL B 1 196 ? -19.781 2.926 4.836 1 97.12 196 VAL B C 1
ATOM 4293 O O . VAL B 1 196 ? -20.938 2.918 4.387 1 97.12 196 VAL B O 1
ATOM 4296 N N . GLN B 1 197 ? -19.484 2.539 6.047 1 97.19 197 GLN B N 1
ATOM 4297 C CA . GLN B 1 197 ? -20.453 1.874 6.91 1 97.19 197 GLN B CA 1
ATOM 4298 C C . GLN B 1 197 ? -21.516 2.857 7.406 1 97.19 197 GLN B C 1
ATOM 4300 O O . GLN B 1 197 ? -22.703 2.578 7.336 1 97.19 197 GLN B O 1
ATOM 4305 N N . THR B 1 198 ? -21.078 4.078 7.867 1 95.25 198 THR B N 1
ATOM 4306 C CA . THR B 1 198 ? -22 4.887 8.648 1 95.25 198 THR B CA 1
ATOM 4307 C C . THR B 1 198 ? -22.344 6.18 7.914 1 95.25 198 THR B C 1
ATOM 4309 O O . THR B 1 198 ? -23.391 6.789 8.164 1 95.25 198 THR B O 1
ATOM 4312 N N . GLN B 1 199 ? -21.516 6.633 7.098 1 93.69 199 GLN B N 1
ATOM 4313 C CA . GLN B 1 199 ? -21.781 7.898 6.422 1 93.69 199 GLN B CA 1
ATOM 4314 C C . GLN B 1 199 ? -22.375 7.66 5.035 1 93.69 199 GLN B C 1
ATOM 4316 O O . GLN B 1 199 ? -23.406 8.25 4.691 1 93.69 199 GLN B O 1
ATOM 4321 N N . LEU B 1 200 ? -21.734 6.82 4.285 1 93.81 200 LEU B N 1
ATOM 4322 C CA . LEU B 1 200 ? -22.25 6.523 2.953 1 93.81 200 LEU B CA 1
ATOM 4323 C C . LEU B 1 200 ? -23.359 5.484 3.018 1 93.81 200 LEU B C 1
ATOM 4325 O O . LEU B 1 200 ? -24.297 5.523 2.221 1 93.81 200 LEU B O 1
ATOM 4329 N N . ARG B 1 201 ? -23.234 4.492 3.967 1 94.44 201 ARG B N 1
ATOM 4330 C CA . ARG B 1 201 ? -24.234 3.471 4.25 1 94.44 201 ARG B CA 1
ATOM 4331 C C . ARG B 1 201 ? -24.516 2.611 3.018 1 94.44 201 ARG B C 1
ATOM 4333 O O . ARG B 1 201 ? -25.656 2.307 2.707 1 94.44 201 ARG B O 1
ATOM 4340 N N . THR B 1 202 ? -23.438 2.316 2.277 1 91.62 202 THR B N 1
ATOM 4341 C CA . THR B 1 202 ? -23.531 1.538 1.049 1 91.62 202 THR B CA 1
ATOM 4342 C C . THR B 1 202 ? -22.781 0.217 1.186 1 91.62 202 THR B C 1
ATOM 4344 O O . THR B 1 202 ? -22.516 -0.455 0.188 1 91.62 202 THR B O 1
ATOM 4347 N N . GLY B 1 203 ? -22.359 -0.12 2.352 1 88.38 203 GLY B N 1
ATOM 4348 C CA . GLY B 1 203 ? -21.562 -1.314 2.578 1 88.38 203 GLY B CA 1
ATOM 4349 C C . GLY B 1 203 ? -22.375 -2.596 2.502 1 88.38 203 GLY B C 1
ATOM 4350 O O . GLY B 1 203 ? -21.812 -3.672 2.264 1 88.38 203 GLY B O 1
ATOM 4351 N N . HIS B 1 204 ? -23.719 -2.504 2.723 1 86.56 204 HIS B N 1
ATOM 4352 C CA . HIS B 1 204 ? -24.625 -3.65 2.68 1 86.56 204 HIS B CA 1
ATOM 4353 C C . HIS B 1 204 ? -24.203 -4.723 3.682 1 86.56 204 HIS B C 1
ATOM 4355 O O . HIS B 1 204 ? -23.906 -4.414 4.84 1 86.56 204 HIS B O 1
ATOM 4361 N N . ASP B 1 205 ? -24.141 -6.008 3.318 1 90.06 205 ASP B N 1
ATOM 4362 C CA . ASP B 1 205 ? -23.875 -7.129 4.219 1 90.06 205 ASP B CA 1
ATOM 4363 C C . ASP B 1 205 ? -22.406 -7.148 4.645 1 90.06 205 ASP B C 1
ATOM 4365 O O . ASP B 1 205 ? -22.047 -7.793 5.637 1 90.06 205 ASP B O 1
ATOM 4369 N N . LEU B 1 206 ? -21.594 -6.461 3.93 1 95.94 206 LEU B N 1
ATOM 4370 C CA . LEU B 1 206 ? -20.172 -6.445 4.262 1 95.94 206 LEU B CA 1
ATOM 4371 C C . LEU B 1 206 ? -19.906 -5.52 5.441 1 95.94 206 LEU B C 1
ATOM 4373 O O . LEU B 1 206 ? -19.109 -5.852 6.332 1 95.94 206 LEU B O 1
ATOM 4377 N N . LEU B 1 207 ? -20.516 -4.375 5.449 1 97 207 LEU B N 1
ATOM 4378 C CA . LEU B 1 207 ? -20.406 -3.354 6.488 1 97 207 LEU B CA 1
ATOM 4379 C C . LEU B 1 207 ? -21.797 -2.82 6.871 1 97 207 LEU B C 1
ATOM 4381 O O . LEU B 1 207 ? -22.094 -1.652 6.625 1 97 207 LEU B O 1
ATOM 4385 N N . PRO B 1 208 ? -22.547 -3.678 7.504 1 95.88 208 PRO B N 1
ATOM 4386 C CA . PRO B 1 208 ? -23.891 -3.242 7.879 1 95.88 208 PRO B CA 1
ATOM 4387 C C . PRO B 1 208 ? -23.875 -2.082 8.875 1 95.88 208 PRO B C 1
ATOM 4389 O O . PRO B 1 208 ? -23.031 -2.033 9.766 1 95.88 208 PRO B O 1
ATOM 4392 N N . VAL B 1 209 ? -24.828 -1.193 8.727 1 95 209 VAL B N 1
ATOM 4393 C CA . VAL B 1 209 ? -24.969 -0.048 9.617 1 95 209 VAL B CA 1
ATOM 4394 C C . VAL B 1 209 ? -25.312 -0.529 11.023 1 95 209 VAL B C 1
ATOM 4396 O O . VAL B 1 209 ? -26.203 -1.362 11.203 1 95 209 VAL B O 1
ATOM 4399 N N . PRO B 1 210 ? -24.578 -0.04 11.969 1 92.31 210 PRO B N 1
ATOM 4400 C CA . PRO B 1 210 ? -24.906 -0.441 13.344 1 92.31 210 PRO B CA 1
ATOM 4401 C C . PRO B 1 210 ? -26.281 0.047 13.781 1 92.31 210 PRO B C 1
ATOM 4403 O O . PRO B 1 210 ? -26.703 1.15 13.414 1 92.31 210 PRO B O 1
ATOM 4406 N N . SER B 1 211 ? -26.953 -0.829 14.438 1 85.06 211 SER B N 1
ATOM 4407 C CA . SER B 1 211 ? -28.219 -0.456 15.047 1 85.06 211 SER B CA 1
ATOM 4408 C C . SER B 1 211 ? -28.031 0.056 16.469 1 85.06 211 SER B C 1
ATOM 4410 O O . SER B 1 211 ? -26.938 -0.072 17.031 1 85.06 211 SER B O 1
ATOM 4412 N N . LYS B 1 212 ? -29.203 0.605 16.891 1 76.25 212 LYS B N 1
ATOM 4413 C CA . LYS B 1 212 ? -29.188 1.078 18.266 1 76.25 212 LYS B CA 1
ATOM 4414 C C . LYS B 1 212 ? -29.141 -0.09 19.25 1 76.25 212 LYS B C 1
ATOM 4416 O O . LYS B 1 212 ? -29.875 -1.075 19.078 1 76.25 212 LYS B O 1
ATOM 4421 N N . GLY B 1 213 ? -28.172 -0.303 20.062 1 67.88 213 GLY B N 1
ATOM 4422 C CA . GLY B 1 213 ? -28.047 -1.356 21.062 1 67.88 213 GLY B CA 1
ATOM 4423 C C . GLY B 1 213 ? -26.938 -2.35 20.75 1 67.88 213 GLY B C 1
ATOM 4424 O O . GLY B 1 213 ? -26.078 -2.086 19.906 1 67.88 213 GLY B O 1
ATOM 4425 N N . GLN B 1 214 ? -27.031 -3.447 21.469 1 69.19 214 GLN B N 1
ATOM 4426 C CA . GLN B 1 214 ? -26.062 -4.512 21.281 1 69.19 214 GLN B CA 1
ATOM 4427 C C . GLN B 1 214 ? -26.344 -5.316 20.016 1 69.19 214 GLN B C 1
ATOM 4429 O O . GLN B 1 214 ? -27.406 -5.941 19.906 1 69.19 214 GLN B O 1
ATOM 4434 N N . GLN B 1 215 ? -25.578 -5.109 19.016 1 83.69 215 GLN B N 1
ATOM 4435 C CA . GLN B 1 215 ? -25.766 -5.809 17.75 1 83.69 215 GLN B CA 1
ATOM 4436 C C . GLN B 1 215 ? -24.984 -7.121 17.734 1 83.69 215 GLN B C 1
ATOM 4438 O O . GLN B 1 215 ? -23.844 -7.18 18.203 1 83.69 215 GLN B O 1
ATOM 4443 N N . ASP B 1 216 ? -25.609 -8.219 17.312 1 89.81 216 ASP B N 1
ATOM 4444 C CA . ASP B 1 216 ? -24.953 -9.508 17.094 1 89.81 216 ASP B CA 1
ATOM 4445 C C . ASP B 1 216 ? -24.328 -9.562 15.703 1 89.81 216 ASP B C 1
ATOM 4447 O O . ASP B 1 216 ? -25.031 -9.703 14.703 1 89.81 216 ASP B O 1
ATOM 4451 N N . TRP B 1 217 ? -23 -9.445 15.688 1 93.19 217 TRP B N 1
ATOM 4452 C CA . TRP B 1 217 ? -22.281 -9.359 14.422 1 93.19 217 TRP B CA 1
ATOM 4453 C C . TRP B 1 217 ? -22.047 -10.75 13.844 1 93.19 217 TRP B C 1
ATOM 4455 O O . TRP B 1 217 ? -21.609 -10.883 12.695 1 93.19 217 TRP B O 1
ATOM 4465 N N . ARG B 1 218 ? -22.438 -11.844 14.625 1 92.75 218 ARG B N 1
ATOM 4466 C CA . ARG B 1 218 ? -22.125 -13.219 14.25 1 92.75 218 ARG B CA 1
ATOM 4467 C C . ARG B 1 218 ? -22.922 -13.648 13.023 1 92.75 218 ARG B C 1
ATOM 4469 O O . ARG B 1 218 ? -22.562 -14.609 12.344 1 92.75 218 ARG B O 1
ATOM 4476 N N . GLN B 1 219 ? -23.844 -12.93 12.641 1 90.31 219 GLN B N 1
ATOM 4477 C CA . GLN B 1 219 ? -24.688 -13.289 11.508 1 90.31 219 GLN B CA 1
ATOM 4478 C C . GLN B 1 219 ? -24.094 -12.781 10.195 1 90.31 219 GLN B C 1
ATOM 4480 O O . GLN B 1 219 ? -24.547 -13.156 9.117 1 90.31 219 GLN B O 1
ATOM 4485 N N . TYR B 1 220 ? -23.125 -11.969 10.289 1 93.19 220 TYR B N 1
ATOM 4486 C CA . TYR B 1 220 ? -22.516 -11.367 9.109 1 93.19 220 TYR B CA 1
ATOM 4487 C C . TYR B 1 220 ? -21.188 -12.047 8.773 1 93.19 220 TYR B C 1
ATOM 4489 O O . TYR B 1 220 ? -20.625 -12.758 9.609 1 93.19 220 TYR B O 1
ATOM 4497 N N . PRO B 1 221 ? -20.703 -11.812 7.609 1 93.88 221 PRO B N 1
ATOM 4498 C CA . PRO B 1 221 ? -19.531 -12.562 7.148 1 93.88 221 PRO B CA 1
ATOM 4499 C C . PRO B 1 221 ? -18.25 -12.18 7.895 1 93.88 221 PRO B C 1
ATOM 4501 O O . PRO B 1 221 ? -17.312 -12.977 7.977 1 93.88 221 PRO B O 1
ATOM 4504 N N . PHE B 1 222 ? -18.234 -10.977 8.477 1 96.62 222 PHE B N 1
ATOM 4505 C CA . PHE B 1 222 ? -17 -10.523 9.125 1 96.62 222 PHE B CA 1
ATOM 4506 C C . PHE B 1 222 ? -17.281 -10.031 10.539 1 96.62 222 PHE B C 1
ATOM 4508 O O . PHE B 1 222 ? -17.062 -8.867 10.852 1 96.62 222 PHE B O 1
ATOM 4515 N N . PRO B 1 223 ? -17.625 -10.914 11.398 1 96.5 223 PRO B N 1
ATOM 4516 C CA . PRO B 1 223 ? -18.078 -10.508 12.734 1 96.5 223 PRO B CA 1
ATOM 4517 C C . PRO B 1 223 ? -16.969 -9.883 13.57 1 96.5 223 PRO B C 1
ATOM 4519 O O . PRO B 1 223 ? -17.234 -8.961 14.352 1 96.5 223 PRO B O 1
ATOM 4522 N N . ARG B 1 224 ? -15.758 -10.352 13.453 1 97.31 224 ARG B N 1
ATOM 4523 C CA . ARG B 1 224 ? -14.672 -9.781 14.25 1 97.31 224 ARG B CA 1
ATOM 4524 C C . ARG B 1 224 ? -14.336 -8.375 13.781 1 97.31 224 ARG B C 1
ATOM 4526 O O . ARG B 1 224 ? -14.078 -7.488 14.602 1 97.31 224 ARG B O 1
ATOM 4533 N N . THR B 1 225 ? -14.336 -8.18 12.492 1 97.69 225 THR B N 1
ATOM 4534 C CA . THR B 1 225 ? -14.086 -6.852 11.93 1 97.69 225 THR B CA 1
ATOM 4535 C C . THR B 1 225 ? -15.172 -5.871 12.375 1 97.69 225 THR B C 1
ATOM 4537 O O . THR B 1 225 ? -14.867 -4.734 12.75 1 97.69 225 THR B O 1
ATOM 4540 N N . LEU B 1 226 ? -16.391 -6.32 12.32 1 97.31 226 LEU B N 1
ATOM 4541 C CA . LEU B 1 226 ? -17.516 -5.473 12.719 1 97.31 226 LEU B CA 1
ATOM 4542 C C . LEU B 1 226 ? -17.453 -5.148 14.203 1 97.31 226 LEU B C 1
ATOM 4544 O O . LEU B 1 226 ? -17.734 -4.02 14.609 1 97.31 226 LEU B O 1
ATOM 4548 N N . SER B 1 227 ? -17.078 -6.129 14.992 1 96.62 227 SER B N 1
ATOM 4549 C CA . SER B 1 227 ? -16.906 -5.895 16.422 1 96.62 227 SER B CA 1
ATOM 4550 C C . SER B 1 227 ? -15.766 -4.91 16.688 1 96.62 227 SER B C 1
ATOM 4552 O O . SER B 1 227 ? -15.875 -4.047 17.562 1 96.62 227 SER B O 1
ATOM 4554 N N . TRP B 1 228 ? -14.695 -5.066 15.984 1 97.69 228 TRP B N 1
ATOM 4555 C CA . TRP B 1 228 ? -13.562 -4.152 16.078 1 97.69 228 TRP B CA 1
ATOM 4556 C C . TRP B 1 228 ? -13.977 -2.73 15.711 1 97.69 228 TRP B C 1
ATOM 4558 O O . TRP B 1 228 ? -13.672 -1.781 16.438 1 97.69 228 TRP B O 1
ATOM 4568 N N . LEU B 1 229 ? -14.711 -2.539 14.609 1 97.56 229 LEU B N 1
ATOM 4569 C CA . LEU B 1 229 ? -15.203 -1.227 14.203 1 97.56 229 LEU B CA 1
ATOM 4570 C C . LEU B 1 229 ? -16.062 -0.609 15.297 1 97.56 229 LEU B C 1
ATOM 4572 O O . LEU B 1 229 ? -15.93 0.578 15.602 1 97.56 229 LEU B O 1
ATOM 4576 N N . ALA B 1 230 ? -16.922 -1.402 15.867 1 96.62 230 ALA B N 1
ATOM 4577 C CA . ALA B 1 230 ? -17.781 -0.944 16.953 1 96.62 230 ALA B CA 1
ATOM 4578 C C . ALA B 1 230 ? -16.953 -0.509 18.156 1 96.62 230 ALA B C 1
ATOM 4580 O O . ALA B 1 230 ? -17.281 0.488 18.812 1 96.62 230 ALA B O 1
ATOM 4581 N N . SER B 1 231 ? -15.945 -1.247 18.453 1 96.69 231 SER B N 1
ATOM 4582 C CA . SER B 1 231 ? -15.078 -0.93 19.578 1 96.69 231 SER B CA 1
ATOM 4583 C C . SER B 1 231 ? -14.344 0.389 19.359 1 96.69 231 SER B C 1
ATOM 4585 O O . SER B 1 231 ? -14.211 1.194 20.281 1 96.69 231 SER B O 1
ATOM 4587 N N . VAL B 1 232 ? -13.812 0.579 18.156 1 98.06 232 VAL B N 1
ATOM 4588 C CA . VAL B 1 232 ? -13.133 1.831 17.859 1 98.06 232 VAL B CA 1
ATOM 4589 C C . VAL B 1 232 ? -14.117 2.994 17.953 1 98.06 232 VAL B C 1
ATOM 4591 O O . VAL B 1 232 ? -13.797 4.035 18.531 1 98.06 232 VAL B O 1
ATOM 4594 N N . ARG B 1 233 ? -15.281 2.797 17.438 1 97 233 ARG B N 1
ATOM 4595 C CA . ARG B 1 233 ? -16.312 3.824 17.484 1 97 233 ARG B CA 1
ATOM 4596 C C . ARG B 1 233 ? -16.656 4.188 18.938 1 97 233 ARG B C 1
ATOM 4598 O O . ARG B 1 233 ? -16.781 5.363 19.266 1 97 233 ARG B O 1
ATOM 4605 N N . GLU B 1 234 ? -16.828 3.168 19.703 1 96.25 234 GLU B N 1
ATOM 4606 C CA . GLU B 1 234 ? -17.125 3.389 21.109 1 96.25 234 GLU B CA 1
ATOM 4607 C C . GLU B 1 234 ? -15.992 4.141 21.812 1 96.25 234 GLU B C 1
ATOM 4609 O O . GLU B 1 234 ? -16.234 5.062 22.578 1 96.25 234 GLU B O 1
ATOM 4614 N N . TYR B 1 235 ? -14.836 3.727 21.562 1 97.62 235 TYR B N 1
ATOM 4615 C CA . TYR B 1 235 ? -13.672 4.383 22.141 1 97.62 235 TYR B CA 1
ATOM 4616 C C . TYR B 1 235 ? -13.641 5.863 21.781 1 97.62 235 TYR B C 1
ATOM 4618 O O . TYR B 1 235 ? -13.453 6.715 22.656 1 97.62 235 TYR B O 1
ATOM 4626 N N . LEU B 1 236 ? -13.82 6.172 20.531 1 97.88 236 LEU B N 1
ATOM 4627 C CA . LEU B 1 236 ? -13.773 7.551 20.047 1 97.88 236 LEU B CA 1
ATOM 4628 C C . LEU B 1 236 ? -14.93 8.359 20.641 1 97.88 236 LEU B C 1
ATOM 4630 O O . LEU B 1 236 ? -14.766 9.547 20.938 1 97.88 236 LEU B O 1
ATOM 4634 N N . GLY B 1 237 ? -16.078 7.719 20.781 1 96.88 237 GLY B N 1
ATOM 4635 C CA . GLY B 1 237 ? -17.219 8.375 21.422 1 96.88 237 GLY B CA 1
ATOM 4636 C C . GLY B 1 237 ? -16.938 8.797 22.844 1 96.88 237 GLY B C 1
ATOM 4637 O O . GLY B 1 237 ? -17.328 9.883 23.266 1 96.88 237 GLY B O 1
ATOM 4638 N N . LYS B 1 238 ? -16.234 7.973 23.562 1 97.44 238 LYS B N 1
ATOM 4639 C CA . LYS B 1 238 ? -15.93 8.227 24.969 1 97.44 238 LYS B CA 1
ATOM 4640 C C . LYS B 1 238 ? -14.867 9.305 25.125 1 97.44 238 LYS B C 1
ATOM 4642 O O . LYS B 1 238 ? -14.727 9.906 26.188 1 97.44 238 LYS B O 1
ATOM 4647 N N . HIS B 1 239 ? -14.141 9.562 24.062 1 97.12 239 HIS B N 1
ATOM 4648 C CA . HIS B 1 239 ? -13.008 10.469 24.156 1 97.12 239 HIS B CA 1
ATOM 4649 C C . HIS B 1 239 ? -13.219 11.711 23.297 1 97.12 239 HIS B C 1
ATOM 4651 O O . HIS B 1 239 ? -12.281 12.477 23.062 1 97.12 239 HIS B O 1
ATOM 4657 N N . LYS B 1 240 ? -14.367 11.945 22.844 1 97.69 240 LYS B N 1
ATOM 4658 C CA . LYS B 1 240 ? -14.688 13 21.891 1 97.69 240 LYS B CA 1
ATOM 4659 C C . LYS B 1 240 ? -14.312 14.375 22.438 1 97.69 240 LYS B C 1
ATOM 4661 O O . LYS B 1 240 ? -14.625 14.695 23.594 1 97.69 240 LYS B O 1
ATOM 4666 N N . VAL B 1 241 ? -13.609 15.141 21.656 1 95.94 241 VAL B N 1
ATOM 4667 C CA . VAL B 1 241 ? -13.297 16.531 21.953 1 95.94 241 VAL B CA 1
ATOM 4668 C C . VAL B 1 241 ? -13.938 17.438 20.906 1 95.94 241 VAL B C 1
ATOM 4670 O O . VAL B 1 241 ? -13.672 17.312 19.703 1 95.94 241 VAL B O 1
ATOM 4673 N N . ASN B 1 242 ? -14.766 18.344 21.297 1 94.94 242 ASN B N 1
ATOM 4674 C CA . ASN B 1 242 ? -15.398 19.281 20.375 1 94.94 242 ASN B CA 1
ATOM 4675 C C . ASN B 1 242 ? -14.516 20.516 20.141 1 94.94 242 ASN B C 1
ATOM 4677 O O . ASN B 1 242 ? -13.992 21.094 21.094 1 94.94 242 ASN B O 1
ATOM 4681 N N . PRO B 1 243 ? -14.406 20.859 18.906 1 95.25 243 PRO B N 1
ATOM 4682 C CA . PRO B 1 243 ? -13.547 22.016 18.609 1 95.25 243 PRO B CA 1
ATOM 4683 C C . PRO B 1 243 ? -14.234 23.344 18.891 1 95.25 243 PRO B C 1
ATOM 4685 O O . PRO B 1 243 ? -15.461 23.422 18.922 1 95.25 243 PRO B O 1
ATOM 4688 N N . THR B 1 244 ? -13.422 24.312 19.125 1 94.31 244 THR B N 1
ATOM 4689 C CA . THR B 1 244 ? -13.867 25.688 18.969 1 94.31 244 THR B CA 1
ATOM 4690 C C . THR B 1 244 ? -13.688 26.156 17.531 1 94.31 244 THR B C 1
ATOM 4692 O O . THR B 1 244 ? -12.891 25.594 16.781 1 94.31 244 THR B O 1
ATOM 4695 N N . LYS B 1 245 ? -14.461 27.141 17.172 1 94.38 245 LYS B N 1
ATOM 4696 C CA . LYS B 1 245 ? -14.359 27.656 15.805 1 94.38 245 LYS B CA 1
ATOM 4697 C C . LYS B 1 245 ? -13.797 29.078 15.797 1 94.38 245 LYS B C 1
ATOM 4699 O O . LYS B 1 245 ? -14.109 29.875 16.688 1 94.38 245 LYS B O 1
ATOM 4704 N N . LEU B 1 246 ? -12.984 29.344 14.891 1 95.06 246 LEU B N 1
ATOM 4705 C CA . LEU B 1 246 ? -12.5 30.688 14.602 1 95.06 246 LEU B CA 1
ATOM 4706 C C . LEU B 1 246 ? -12.703 31.031 13.125 1 95.06 246 LEU B C 1
ATOM 4708 O O . LEU B 1 246 ? -12.75 30.141 12.281 1 95.06 246 LEU B O 1
ATOM 4712 N N . SER B 1 247 ? -12.891 32.344 12.906 1 95.62 247 SER B N 1
ATOM 4713 C CA . SER B 1 247 ? -12.836 32.781 11.516 1 95.62 247 SER B CA 1
ATOM 4714 C C . SER B 1 247 ? -11.453 32.562 10.922 1 95.62 247 SER B C 1
ATOM 4716 O O . SER B 1 247 ? -10.461 32.5 11.648 1 95.62 247 SER B O 1
ATOM 4718 N N . ALA B 1 248 ? -11.438 32.469 9.672 1 96.44 248 ALA B N 1
ATOM 4719 C CA . ALA B 1 248 ? -10.156 32.312 8.984 1 96.44 248 ALA B CA 1
ATOM 4720 C C . ALA B 1 248 ? -9.195 33.438 9.328 1 96.44 248 ALA B C 1
ATOM 4722 O O . ALA B 1 248 ? -8 33.219 9.531 1 96.44 248 ALA B O 1
ATOM 4723 N N . GLN B 1 249 ? -9.688 34.625 9.391 1 95.25 249 GLN B N 1
ATOM 4724 C CA . GLN B 1 249 ? -8.867 35.812 9.695 1 95.25 249 GLN B CA 1
ATOM 4725 C C . GLN B 1 249 ? -8.289 35.719 11.102 1 95.25 249 GLN B C 1
ATOM 4727 O O . GLN B 1 249 ? -7.094 35.938 11.305 1 95.25 249 GLN B O 1
ATOM 4732 N N . ASP B 1 250 ? -9.125 35.438 12.086 1 95.38 250 ASP B N 1
ATOM 4733 C CA . ASP B 1 250 ? -8.672 35.312 13.469 1 95.38 250 ASP B CA 1
ATOM 4734 C C . ASP B 1 250 ? -7.648 34.219 13.633 1 95.38 250 ASP B C 1
ATOM 4736 O O . ASP B 1 250 ? -6.656 34.375 14.344 1 95.38 250 ASP B O 1
ATOM 4740 N N . ALA B 1 251 ? -7.918 33.094 13 1 96.5 251 ALA B N 1
ATOM 4741 C CA . ALA B 1 251 ? -7.008 31.953 13.078 1 96.5 251 ALA B CA 1
ATOM 4742 C C . ALA B 1 251 ? -5.641 32.312 12.484 1 96.5 251 ALA B C 1
ATOM 4744 O O . ALA B 1 251 ? -4.605 31.938 13.039 1 96.5 251 ALA B O 1
ATOM 4745 N N . ALA B 1 252 ? -5.656 33 11.344 1 95.94 252 ALA B N 1
ATOM 4746 C CA . ALA B 1 252 ? -4.406 33.406 10.711 1 95.94 252 ALA B CA 1
ATOM 4747 C C . ALA B 1 252 ? -3.57 34.25 11.648 1 95.94 252 ALA B C 1
ATOM 4749 O O . ALA B 1 252 ? -2.348 34.125 11.711 1 95.94 252 ALA B O 1
ATOM 4750 N N . GLU B 1 253 ? -4.223 35.125 12.336 1 94 253 GLU B N 1
ATOM 4751 C CA . GLU B 1 253 ? -3.52 36 13.273 1 94 253 GLU B CA 1
ATOM 4752 C C . GLU B 1 253 ? -2.865 35.188 14.391 1 94 253 GLU B C 1
ATOM 4754 O O . GLU B 1 253 ? -1.71 35.438 14.75 1 94 253 GLU B O 1
ATOM 4759 N N . VAL B 1 254 ? -3.619 34.25 14.914 1 94.62 254 VAL B N 1
ATOM 4760 C CA . VAL B 1 254 ? -3.094 33.406 15.969 1 94.62 254 VAL B CA 1
ATOM 4761 C C . VAL B 1 254 ? -1.899 32.594 15.445 1 94.62 254 VAL B C 1
ATOM 4763 O O . VAL B 1 254 ? -0.866 32.5 16.109 1 94.62 254 VAL B O 1
ATOM 4766 N N . ILE B 1 255 ? -2.004 32.031 14.266 1 96.44 255 ILE B N 1
ATOM 4767 C CA . ILE B 1 255 ? -0.967 31.203 13.664 1 96.44 255 ILE B CA 1
ATOM 4768 C C . ILE B 1 255 ? 0.306 32.031 13.477 1 96.44 255 ILE B C 1
ATOM 4770 O O . ILE B 1 255 ? 1.4 31.578 13.82 1 96.44 255 ILE B O 1
ATOM 4774 N N . PHE B 1 256 ? 0.182 33.25 13 1 95.5 256 PHE B N 1
ATOM 4775 C CA . PHE B 1 256 ? 1.357 34.062 12.75 1 95.5 256 PHE B CA 1
ATOM 4776 C C . PHE B 1 256 ? 2.004 34.5 14.055 1 95.5 256 PHE B C 1
ATOM 4778 O O . PHE B 1 256 ? 3.227 34.625 14.141 1 95.5 256 PHE B O 1
ATOM 4785 N N . GLU B 1 257 ? 1.192 34.812 15.016 1 93.69 257 GLU B N 1
ATOM 4786 C CA . GLU B 1 257 ? 1.746 35.156 16.312 1 93.69 257 GLU B CA 1
ATOM 4787 C C . GLU B 1 257 ? 2.564 34 16.891 1 93.69 257 GLU B C 1
ATOM 4789 O O . GLU B 1 257 ? 3.672 34.188 17.391 1 93.69 257 GLU B O 1
ATOM 4794 N N . GLN B 1 258 ? 1.999 32.812 16.781 1 95.06 258 GLN B N 1
ATOM 4795 C CA . GLN B 1 258 ? 2.697 31.625 17.25 1 95.06 258 GLN B CA 1
ATOM 4796 C C . GLN B 1 258 ? 3.957 31.359 16.438 1 95.06 258 GLN B C 1
ATOM 4798 O O . GLN B 1 258 ? 5 31 16.984 1 95.06 258 GLN B O 1
ATOM 4803 N N . SER B 1 259 ? 3.797 31.484 15.141 1 95.62 259 SER B N 1
ATOM 4804 C CA . SER B 1 259 ? 4.938 31.266 14.258 1 95.62 259 SER B CA 1
ATOM 4805 C C . SER B 1 259 ? 6.074 32.219 14.578 1 95.62 259 SER B C 1
ATOM 4807 O O . SER B 1 259 ? 7.242 31.844 14.586 1 95.62 259 SER B O 1
ATOM 4809 N N . ALA B 1 260 ? 5.762 33.5 14.789 1 93.06 260 ALA B N 1
ATOM 4810 C CA . ALA B 1 260 ? 6.766 34.5 15.109 1 93.06 260 ALA B CA 1
ATOM 4811 C C . ALA B 1 260 ? 7.543 34.125 16.359 1 93.06 260 ALA B C 1
ATOM 4813 O O . ALA B 1 260 ? 8.734 34.438 16.469 1 93.06 260 ALA B O 1
ATOM 4814 N N . THR B 1 261 ? 6.891 33.438 17.219 1 92.06 261 THR B N 1
ATOM 4815 C CA . THR B 1 261 ? 7.488 33.094 18.5 1 92.06 261 THR B CA 1
ATOM 4816 C C . THR B 1 261 ? 8.328 31.812 18.375 1 92.06 261 THR B C 1
ATOM 4818 O O . THR B 1 261 ? 9.383 31.688 18.984 1 92.06 261 THR B O 1
ATOM 4821 N N . ASN B 1 262 ? 7.867 30.922 17.5 1 92.94 262 ASN B N 1
ATOM 4822 C CA . ASN B 1 262 ? 8.406 29.562 17.578 1 92.94 262 ASN B CA 1
ATOM 4823 C C . ASN B 1 262 ? 9.273 29.234 16.359 1 92.94 262 ASN B C 1
ATOM 4825 O O . ASN B 1 262 ? 10.078 28.312 16.406 1 92.94 262 ASN B O 1
ATOM 4829 N N . SER B 1 263 ? 9.148 29.891 15.281 1 91.75 263 SER B N 1
ATOM 4830 C CA . SER B 1 263 ? 9.68 29.453 14 1 91.75 263 SER B CA 1
ATOM 4831 C C . SER B 1 263 ? 11.203 29.5 13.992 1 91.75 263 SER B C 1
ATOM 4833 O O . SER B 1 263 ? 11.852 28.641 13.398 1 91.75 263 SER B O 1
ATOM 4835 N N . SER B 1 264 ? 11.734 30.531 14.609 1 92.62 264 SER B N 1
ATOM 4836 C CA . SER B 1 264 ? 13.18 30.703 14.586 1 92.62 264 SER B CA 1
ATOM 4837 C C . SER B 1 264 ? 13.883 29.516 15.242 1 92.62 264 SER B C 1
ATOM 4839 O O . SER B 1 264 ? 14.891 29.016 14.734 1 92.62 264 SER B O 1
ATOM 4841 N N . LYS B 1 265 ? 13.406 29.172 16.344 1 94.25 265 LYS B N 1
ATOM 4842 C CA . LYS B 1 265 ? 13.984 28.031 17.062 1 94.25 265 LYS B CA 1
ATOM 4843 C C . LYS B 1 265 ? 13.883 26.75 16.234 1 94.25 265 LYS B C 1
ATOM 4845 O O . LYS B 1 265 ? 14.844 25.984 16.141 1 94.25 265 LYS B O 1
ATOM 4850 N N . VAL B 1 266 ? 12.789 26.5 15.664 1 94.81 266 VAL B N 1
ATOM 4851 C CA . VAL B 1 266 ? 12.562 25.312 14.859 1 94.81 266 VAL B CA 1
ATOM 4852 C C . VAL B 1 266 ? 13.469 25.328 13.633 1 94.81 266 VAL B C 1
ATOM 4854 O O . VAL B 1 266 ? 14.133 24.344 13.328 1 94.81 266 VAL B O 1
ATOM 4857 N N . GLU B 1 267 ? 13.461 26.406 12.945 1 95.56 267 GLU B N 1
ATOM 4858 C CA . GLU B 1 267 ? 14.25 26.547 11.719 1 95.56 267 GLU B CA 1
ATOM 4859 C C . GLU B 1 267 ? 15.727 26.297 11.984 1 95.56 267 GLU B C 1
ATOM 4861 O O . GLU B 1 267 ? 16.422 25.688 11.156 1 95.56 267 GLU B O 1
ATOM 4866 N N . SER B 1 268 ? 16.219 26.766 13.133 1 95.81 268 SER B N 1
ATOM 4867 C CA . SER B 1 268 ? 17.641 26.625 13.461 1 95.81 268 SER B CA 1
ATOM 4868 C C . SER B 1 268 ? 18.031 25.156 13.625 1 95.81 268 SER B C 1
ATOM 4870 O O . SER B 1 268 ? 19.188 24.781 13.422 1 95.81 268 SER B O 1
ATOM 4872 N N . GLN B 1 269 ? 17.062 24.328 13.945 1 95.44 269 GLN B N 1
ATOM 4873 C CA . GLN B 1 269 ? 17.328 22.922 14.203 1 95.44 269 GLN B CA 1
ATOM 4874 C C . GLN B 1 269 ? 17.219 22.094 12.914 1 95.44 269 GLN B C 1
ATOM 4876 O O . GLN B 1 269 ? 17.656 20.953 12.867 1 95.44 269 GLN B O 1
ATOM 4881 N N . LEU B 1 270 ? 16.656 22.641 11.867 1 96.88 270 LEU B N 1
ATOM 4882 C CA . LEU B 1 270 ? 16.484 21.953 10.602 1 96.88 270 LEU B CA 1
ATOM 4883 C C . LEU B 1 270 ? 17.766 21.984 9.773 1 96.88 270 LEU B C 1
ATOM 4885 O O . LEU B 1 270 ? 18.578 22.906 9.93 1 96.88 270 LEU B O 1
ATOM 4889 N N . GLN B 1 271 ? 17.938 20.969 8.961 1 96.75 271 GLN B N 1
ATOM 4890 C CA . GLN B 1 271 ? 19.125 20.859 8.133 1 96.75 271 GLN B CA 1
ATOM 4891 C C . GLN B 1 271 ? 18.797 20.25 6.773 1 96.75 271 GLN B C 1
ATOM 4893 O O . GLN B 1 271 ? 17.734 19.641 6.605 1 96.75 271 GLN B O 1
ATOM 4898 N N . ILE B 1 272 ? 19.609 20.484 5.914 1 97.69 272 ILE B N 1
ATOM 4899 C CA . ILE B 1 272 ? 19.625 19.828 4.609 1 97.69 272 ILE B CA 1
ATOM 4900 C C . ILE B 1 272 ? 21 19.203 4.371 1 97.69 272 ILE B C 1
ATOM 4902 O O . ILE B 1 272 ? 22.016 19.891 4.324 1 97.69 272 ILE B O 1
ATOM 4906 N N . SER B 1 273 ? 21.031 17.984 4.238 1 95.81 273 SER B N 1
ATOM 4907 C CA . SER B 1 273 ? 22.297 17.281 4.062 1 95.81 273 SER B CA 1
ATOM 4908 C C . SER B 1 273 ? 22.828 17.453 2.639 1 95.81 273 SER B C 1
ATOM 4910 O O . SER B 1 273 ? 22.078 17.297 1.672 1 95.81 273 SER B O 1
ATOM 4912 N N . LYS B 1 274 ? 24.109 17.672 2.516 1 94.88 274 LYS B N 1
ATOM 4913 C CA . LYS B 1 274 ? 24.75 17.734 1.207 1 94.88 274 LYS B CA 1
ATOM 4914 C C . LYS B 1 274 ? 24.766 16.359 0.531 1 94.88 274 LYS B C 1
ATOM 4916 O O . LYS B 1 274 ? 24.938 16.266 -0.687 1 94.88 274 LYS B O 1
ATOM 4921 N N . GLU B 1 275 ? 24.531 15.367 1.312 1 94 275 GLU B N 1
ATOM 4922 C CA . GLU B 1 275 ? 24.578 14 0.798 1 94 275 GLU B CA 1
ATOM 4923 C C . GLU B 1 275 ? 23.203 13.555 0.303 1 94 275 GLU B C 1
ATOM 4925 O O . GLU B 1 275 ? 23.047 12.453 -0.222 1 94 275 GLU B O 1
ATOM 4930 N N . ASP B 1 276 ? 22.234 14.438 0.494 1 96.69 276 ASP B N 1
ATOM 4931 C CA . ASP B 1 276 ? 20.891 14.094 0.047 1 96.69 276 ASP B CA 1
ATOM 4932 C C . ASP B 1 276 ? 20.859 13.836 -1.458 1 96.69 276 ASP B C 1
ATOM 4934 O O . ASP B 1 276 ? 21.5 14.555 -2.23 1 96.69 276 ASP B O 1
ATOM 4938 N N . PRO B 1 277 ? 20.094 12.852 -1.878 1 95.62 277 PRO B N 1
ATOM 4939 C CA . PRO B 1 277 ? 20.047 12.5 -3.301 1 95.62 277 PRO B CA 1
ATOM 4940 C C . PRO B 1 277 ? 19.625 13.68 -4.184 1 95.62 277 PRO B C 1
ATOM 4942 O O . PRO B 1 277 ? 20.109 13.812 -5.312 1 95.62 277 PRO B O 1
ATOM 4945 N N . LEU B 1 278 ? 18.75 14.492 -3.762 1 97.5 278 LEU B N 1
ATOM 4946 C CA . LEU B 1 278 ? 18.297 15.633 -4.555 1 97.5 278 LEU B CA 1
ATOM 4947 C C . LEU B 1 278 ? 19.391 16.672 -4.695 1 97.5 278 LEU B C 1
ATOM 4949 O O . LEU B 1 278 ? 19.5 17.328 -5.734 1 97.5 278 LEU B O 1
ATOM 4953 N N . VAL B 1 279 ? 20.156 16.844 -3.627 1 97.25 279 VAL B N 1
ATOM 4954 C CA . VAL B 1 279 ? 21.281 17.766 -3.67 1 97.25 279 VAL B CA 1
ATOM 4955 C C . VAL B 1 279 ? 22.359 17.234 -4.598 1 97.25 279 VAL B C 1
ATOM 4957 O O . VAL B 1 279 ? 22.859 17.938 -5.477 1 97.25 279 VAL B O 1
ATOM 4960 N N . LYS B 1 280 ? 22.703 16 -4.449 1 95.19 280 LYS B N 1
ATOM 4961 C CA . LYS B 1 280 ? 23.734 15.367 -5.266 1 95.19 280 LYS B CA 1
ATOM 4962 C C . LYS B 1 280 ? 23.359 15.406 -6.746 1 95.19 280 LYS B C 1
ATOM 4964 O O . LYS B 1 280 ? 24.234 15.523 -7.609 1 95.19 280 LYS B O 1
ATOM 4969 N N . ALA B 1 281 ? 22.109 15.359 -7.035 1 94.81 281 ALA B N 1
ATOM 4970 C CA . ALA B 1 281 ? 21.625 15.367 -8.414 1 94.81 281 ALA B CA 1
ATOM 4971 C C . ALA B 1 281 ? 21.547 16.797 -8.953 1 94.81 281 ALA B C 1
ATOM 4973 O O . ALA B 1 281 ? 21.281 17 -10.141 1 94.81 281 ALA B O 1
ATOM 4974 N N . GLY B 1 282 ? 21.641 17.781 -8.109 1 95.75 282 GLY B N 1
ATOM 4975 C CA . GLY B 1 282 ? 21.578 19.172 -8.523 1 95.75 282 GLY B CA 1
ATOM 4976 C C . GLY B 1 282 ? 20.156 19.688 -8.656 1 95.75 282 GLY B C 1
ATOM 4977 O O . GLY B 1 282 ? 19.922 20.734 -9.281 1 95.75 282 GLY B O 1
ATOM 4978 N N . TRP B 1 283 ? 19.219 18.953 -8.188 1 96.5 283 TRP B N 1
ATOM 4979 C CA . TRP B 1 283 ? 17.828 19.391 -8.258 1 96.5 283 TRP B CA 1
ATOM 4980 C C . TRP B 1 283 ? 17.578 20.531 -7.273 1 96.5 283 TRP B C 1
ATOM 4982 O O . TRP B 1 283 ? 16.688 21.375 -7.5 1 96.5 283 TRP B O 1
ATOM 4992 N N . ILE B 1 284 ? 18.297 20.469 -6.117 1 97.25 284 ILE B N 1
ATOM 4993 C CA . ILE B 1 284 ? 18.328 21.562 -5.148 1 97.25 284 ILE B CA 1
ATOM 4994 C C . ILE B 1 284 ? 19.766 21.828 -4.707 1 97.25 284 ILE B C 1
ATOM 4996 O O . ILE B 1 284 ? 20.641 20.969 -4.891 1 97.25 284 ILE B O 1
ATOM 5000 N N . SER B 1 285 ? 20.078 22.953 -4.113 1 96 285 SER B N 1
ATOM 5001 C CA . SER B 1 285 ? 21.453 23.375 -3.816 1 96 285 SER B CA 1
ATOM 5002 C C . SER B 1 285 ? 21.953 22.766 -2.51 1 96 285 SER B C 1
ATOM 5004 O O . SER B 1 285 ? 23.156 22.641 -2.297 1 96 285 SER B O 1
ATOM 5006 N N . GLY B 1 286 ? 21.016 22.469 -1.62 1 94.81 286 GLY B N 1
ATOM 5007 C CA . GLY B 1 286 ? 21.391 22.031 -0.284 1 94.81 286 GLY B CA 1
ATOM 5008 C C . GLY B 1 286 ? 21.531 23.172 0.703 1 94.81 286 GLY B C 1
ATOM 5009 O O . GLY B 1 286 ? 21.812 22.953 1.884 1 94.81 286 GLY B O 1
ATOM 5010 N N . GLU B 1 287 ? 21.359 24.297 0.251 1 95.62 287 GLU B N 1
ATOM 5011 C CA . GLU B 1 287 ? 21.438 25.469 1.112 1 95.62 287 GLU B CA 1
ATOM 5012 C C . GLU B 1 287 ? 20.062 25.875 1.625 1 95.62 287 GLU B C 1
ATOM 5014 O O . GLU B 1 287 ? 19.094 25.922 0.859 1 95.62 287 GLU B O 1
ATOM 5019 N N . LYS B 1 288 ? 20.094 26.172 2.906 1 96.38 288 LYS B N 1
ATOM 5020 C CA . LYS B 1 288 ? 18.859 26.672 3.48 1 96.38 288 LYS B CA 1
ATOM 5021 C C . LYS B 1 288 ? 18.453 28 2.852 1 96.38 288 LYS B C 1
ATOM 5023 O O . LYS B 1 288 ? 19.312 28.859 2.617 1 96.38 288 LYS B O 1
ATOM 5028 N N . GLY B 1 289 ? 17.141 28.109 2.582 1 96.19 289 GLY B N 1
ATOM 5029 C CA . GLY B 1 289 ? 16.641 29.375 2.088 1 96.19 289 GLY B CA 1
ATOM 5030 C C . GLY B 1 289 ? 16.438 29.391 0.585 1 96.19 289 GLY B C 1
ATOM 5031 O O . GLY B 1 289 ? 15.844 30.328 0.046 1 96.19 289 GLY B O 1
ATOM 5032 N N . GLN B 1 290 ? 16.859 28.375 -0.07 1 96.94 290 GLN B N 1
ATOM 5033 C CA . GLN B 1 290 ? 16.641 28.297 -1.51 1 96.94 290 GLN B CA 1
ATOM 5034 C C . GLN B 1 290 ? 15.141 28.25 -1.833 1 96.94 290 GLN B C 1
ATOM 5036 O O . GLN B 1 290 ? 14.383 27.531 -1.178 1 96.94 290 GLN B O 1
ATOM 5041 N N . LYS B 1 291 ? 14.734 29.031 -2.85 1 97.69 291 LYS B N 1
ATOM 5042 C CA . LYS B 1 291 ? 13.352 28.938 -3.314 1 97.69 291 LYS B CA 1
ATOM 5043 C C . LYS B 1 291 ? 13.086 27.594 -3.977 1 97.69 291 LYS B C 1
ATOM 5045 O O . LYS B 1 291 ? 13.859 27.156 -4.832 1 97.69 291 LYS B O 1
ATOM 5050 N N . ALA B 1 292 ? 12.062 26.938 -3.525 1 98.19 292 ALA B N 1
ATOM 5051 C CA . ALA B 1 292 ? 11.734 25.609 -4.035 1 98.19 292 ALA B CA 1
ATOM 5052 C C . ALA B 1 292 ? 10.219 25.391 -4.059 1 98.19 292 ALA B C 1
ATOM 5054 O O . ALA B 1 292 ? 9.469 26.172 -3.467 1 98.19 292 ALA B O 1
ATOM 5055 N N . SER B 1 293 ? 9.789 24.453 -4.801 1 98.12 293 SER B N 1
ATOM 5056 C CA . SER B 1 293 ? 8.406 23.969 -4.805 1 98.12 293 SER B CA 1
ATOM 5057 C C . SER B 1 293 ? 8.32 22.531 -4.309 1 98.12 293 SER B C 1
ATOM 5059 O O . SER B 1 293 ? 9.211 21.719 -4.578 1 98.12 293 SER B O 1
ATOM 5061 N N . VAL B 1 294 ? 7.363 22.266 -3.512 1 98.31 294 VAL B N 1
ATOM 5062 C CA . VAL B 1 294 ? 7.008 20.922 -3.076 1 98.31 294 VAL B CA 1
ATOM 5063 C C . VAL B 1 294 ? 5.633 20.547 -3.625 1 98.31 294 VAL B C 1
ATOM 5065 O O . VAL B 1 294 ? 4.648 21.25 -3.383 1 98.31 294 VAL B O 1
ATOM 5068 N N . THR B 1 295 ? 5.547 19.453 -4.398 1 97.94 295 THR B N 1
ATOM 5069 C CA . THR B 1 295 ? 4.324 19.062 -5.098 1 97.94 295 THR B CA 1
ATOM 5070 C C . THR B 1 295 ? 3.971 17.609 -4.816 1 97.94 295 THR B C 1
ATOM 5072 O O . THR B 1 295 ? 4.801 16.719 -4.996 1 97.94 295 THR B O 1
ATOM 5075 N N . PRO B 1 296 ? 2.73 17.375 -4.246 1 96.5 296 PRO B N 1
ATOM 5076 C CA . PRO B 1 296 ? 2.33 15.969 -4.188 1 96.5 296 PRO B CA 1
ATOM 5077 C C . PRO B 1 296 ? 2.299 15.305 -5.566 1 96.5 296 PRO B C 1
ATOM 5079 O O . PRO B 1 296 ? 1.917 15.945 -6.551 1 96.5 296 PRO B O 1
ATOM 5082 N N . VAL B 1 297 ? 2.566 14.023 -5.641 1 93.62 297 VAL B N 1
ATOM 5083 C CA . VAL B 1 297 ? 2.693 13.406 -6.953 1 93.62 297 VAL B CA 1
ATOM 5084 C C . VAL B 1 297 ? 1.545 12.422 -7.176 1 93.62 297 VAL B C 1
ATOM 5086 O O . VAL B 1 297 ? 1.377 11.891 -8.273 1 93.62 297 VAL B O 1
ATOM 5089 N N . ASP B 1 298 ? 0.749 12.148 -6.215 1 89.38 298 ASP B N 1
ATOM 5090 C CA . ASP B 1 298 ? -0.347 11.195 -6.34 1 89.38 298 ASP B CA 1
ATOM 5091 C C . ASP B 1 298 ? -1.657 11.898 -6.68 1 89.38 298 ASP B C 1
ATOM 5093 O O . ASP B 1 298 ? -2.258 11.633 -7.723 1 89.38 298 ASP B O 1
ATOM 5097 N N . THR B 1 299 ? -2.143 12.781 -5.82 1 90.31 299 THR B N 1
ATOM 5098 C CA . THR B 1 299 ? -3.365 13.539 -6.062 1 90.31 299 THR B CA 1
ATOM 5099 C C . THR B 1 299 ? -3.172 15.008 -5.707 1 90.31 299 THR B C 1
ATOM 5101 O O . THR B 1 299 ? -2.199 15.367 -5.039 1 90.31 299 THR B O 1
ATOM 5104 N N . GLY B 1 300 ? -4.074 15.836 -6.234 1 92.19 300 GLY B N 1
ATOM 5105 C CA . GLY B 1 300 ? -4.012 17.25 -5.906 1 92.19 300 GLY B CA 1
ATOM 5106 C C . GLY B 1 300 ? -2.664 17.875 -6.219 1 92.19 300 GLY B C 1
ATOM 5107 O O . GLY B 1 300 ? -2.084 18.562 -5.379 1 92.19 300 GLY B O 1
ATOM 5108 N N . ARG B 1 301 ? -2.158 17.688 -7.344 1 93.88 301 ARG B N 1
ATOM 5109 C CA . ARG B 1 301 ? -0.791 18 -7.738 1 93.88 301 ARG B CA 1
ATOM 5110 C C . ARG B 1 301 ? -0.622 19.5 -7.953 1 93.88 301 ARG B C 1
ATOM 5112 O O . ARG B 1 301 ? -0.209 19.938 -9.031 1 93.88 301 ARG B O 1
ATOM 5119 N N . VAL B 1 302 ? -0.867 20.266 -6.918 1 95.94 302 VAL B N 1
ATOM 5120 C CA . VAL B 1 302 ? -0.657 21.703 -6.906 1 95.94 302 VAL B CA 1
ATOM 5121 C C . VAL B 1 302 ? 0.576 22.047 -6.07 1 95.94 302 VAL B C 1
ATOM 5123 O O . VAL B 1 302 ? 0.658 21.672 -4.898 1 95.94 302 VAL B O 1
ATOM 5126 N N . PRO B 1 303 ? 1.504 22.719 -6.598 1 96.81 303 PRO B N 1
ATOM 5127 C CA . PRO B 1 303 ? 2.754 23.016 -5.891 1 96.81 303 PRO B CA 1
ATOM 5128 C C . PRO B 1 303 ? 2.578 24.031 -4.773 1 96.81 303 PRO B C 1
ATOM 5130 O O . PRO B 1 303 ? 1.774 24.969 -4.902 1 96.81 303 PRO B O 1
ATOM 5133 N N . GLN B 1 304 ? 3.277 23.828 -3.74 1 98 304 GLN B N 1
ATOM 5134 C CA . GLN B 1 304 ? 3.523 24.844 -2.713 1 98 304 GLN B CA 1
ATOM 5135 C C . GLN B 1 304 ? 4.93 25.422 -2.836 1 98 304 GLN B C 1
ATOM 5137 O O . GLN B 1 304 ? 5.918 24.688 -2.746 1 98 304 GLN B O 1
ATOM 5142 N N . GLU B 1 305 ? 5.008 26.703 -3.021 1 97.19 305 GLU B N 1
ATOM 5143 C CA . GLU B 1 305 ? 6.312 27.359 -3.125 1 97.19 305 GLU B CA 1
ATOM 5144 C C . GLU B 1 305 ? 6.73 27.969 -1.791 1 97.19 305 GLU B C 1
ATOM 5146 O O . GLU B 1 305 ? 5.883 28.312 -0.969 1 97.19 305 GLU B O 1
ATOM 5151 N N . GLY B 1 306 ? 7.973 28.062 -1.589 1 97.5 306 GLY B N 1
ATOM 5152 C CA . GLY B 1 306 ? 8.586 28.656 -0.417 1 97.5 306 GLY B CA 1
ATOM 5153 C C . GLY B 1 306 ? 10.102 28.5 -0.389 1 97.5 306 GLY B C 1
ATOM 5154 O O . GLY B 1 306 ? 10.711 28.141 -1.396 1 97.5 306 GLY B O 1
ATOM 5155 N N . LYS B 1 307 ? 10.664 28.906 0.713 1 97.44 307 LYS B N 1
ATOM 5156 C CA . LYS B 1 307 ? 12.094 28.719 0.926 1 97.44 307 LYS B CA 1
ATOM 5157 C C . LYS B 1 307 ? 12.375 27.391 1.634 1 97.44 307 LYS B C 1
ATOM 5159 O O . LYS B 1 307 ? 11.844 27.141 2.719 1 97.44 307 LYS B O 1
ATOM 5164 N N . LEU B 1 308 ? 13.18 26.531 0.993 1 98.31 308 LEU B N 1
ATOM 5165 C CA . LEU B 1 308 ? 13.516 25.234 1.589 1 98.31 308 LEU B CA 1
ATOM 5166 C C . LEU B 1 308 ? 14.422 25.422 2.803 1 98.31 308 LEU B C 1
ATOM 5168 O O . LEU B 1 308 ? 15.531 25.938 2.682 1 98.31 308 LEU B O 1
ATOM 5172 N N . VAL B 1 309 ? 13.977 24.969 4.012 1 98.31 309 VAL B N 1
ATOM 5173 C CA . VAL B 1 309 ? 14.766 25.219 5.215 1 98.31 309 VAL B CA 1
ATOM 5174 C C . VAL B 1 309 ? 15.094 23.891 5.902 1 98.31 309 VAL B C 1
ATOM 5176 O O . VAL B 1 309 ? 15.93 23.844 6.809 1 98.31 309 VAL B O 1
ATOM 5179 N N . GLY B 1 310 ? 14.461 22.844 5.512 1 98.5 310 GLY B N 1
ATOM 5180 C CA . GLY B 1 310 ? 14.734 21.531 6.074 1 98.5 310 GLY B CA 1
ATOM 5181 C C . GLY B 1 310 ? 14.422 20.391 5.121 1 98.5 310 GLY B C 1
ATOM 5182 O O . GLY B 1 310 ? 13.438 20.453 4.379 1 98.5 310 GLY B O 1
ATOM 5183 N N . LEU B 1 311 ? 15.211 19.391 5.09 1 98.25 311 LEU B N 1
ATOM 5184 C CA . LEU B 1 311 ? 15.023 18.156 4.328 1 98.25 311 LEU B CA 1
ATOM 5185 C C . LEU B 1 311 ? 15.719 16.984 5.02 1 98.25 311 LEU B C 1
ATOM 5187 O O . LEU B 1 311 ? 16.938 17 5.184 1 98.25 311 LEU B O 1
ATOM 5191 N N . ASP B 1 312 ? 14.945 16.078 5.508 1 96.19 312 ASP B N 1
ATOM 5192 C CA . ASP B 1 312 ? 15.523 14.883 6.113 1 96.19 312 ASP B CA 1
ATOM 5193 C C . ASP B 1 312 ? 14.906 13.617 5.527 1 96.19 312 ASP B C 1
ATOM 5195 O O . ASP B 1 312 ? 14.344 13.641 4.43 1 96.19 312 ASP B O 1
ATOM 5199 N N . GLY B 1 313 ? 15.148 12.5 6.121 1 94.69 313 GLY B N 1
ATOM 5200 C CA . GLY B 1 313 ? 14.727 11.227 5.555 1 94.69 313 GLY B CA 1
ATOM 5201 C C . GLY B 1 313 ? 13.219 11.102 5.43 1 94.69 313 GLY B C 1
ATOM 5202 O O . GLY B 1 313 ? 12.727 10.312 4.617 1 94.69 313 GLY B O 1
ATOM 5203 N N . ASN B 1 314 ? 12.469 11.961 6.109 1 95.12 314 ASN B N 1
ATOM 5204 C CA . ASN B 1 314 ? 11.031 11.727 6.18 1 95.12 314 ASN B CA 1
ATOM 5205 C C . ASN B 1 314 ? 10.234 12.984 5.848 1 95.12 314 ASN B C 1
ATOM 5207 O O . ASN B 1 314 ? 9.039 12.914 5.57 1 95.12 314 ASN B O 1
ATOM 5211 N N . SER B 1 315 ? 10.93 14.133 5.902 1 97.62 315 SER B N 1
ATOM 5212 C CA . SER B 1 315 ? 10.117 15.344 5.84 1 97.62 315 SER B CA 1
ATOM 5213 C C . SER B 1 315 ? 10.82 16.438 5.043 1 97.62 315 SER B C 1
ATOM 5215 O O . SER B 1 315 ? 12.039 16.422 4.883 1 97.62 315 SER B O 1
ATOM 5217 N N . ILE B 1 316 ? 10.031 17.297 4.516 1 98.56 316 ILE B N 1
ATOM 5218 C CA . ILE B 1 316 ? 10.406 18.531 3.822 1 98.56 316 ILE B CA 1
ATOM 5219 C C . ILE B 1 316 ? 9.797 19.734 4.539 1 98.56 316 ILE B C 1
ATOM 5221 O O . ILE B 1 316 ? 8.609 19.734 4.871 1 98.56 316 ILE B O 1
ATOM 5225 N N . THR B 1 317 ? 10.594 20.734 4.789 1 98.75 317 THR B N 1
ATOM 5226 C CA . THR B 1 317 ? 10.031 21.922 5.43 1 98.75 317 THR B CA 1
ATOM 5227 C C . THR B 1 317 ? 10.32 23.172 4.605 1 98.75 317 THR B C 1
ATOM 5229 O O . THR B 1 317 ? 11.469 23.422 4.238 1 98.75 317 THR B O 1
ATOM 5232 N N . LEU B 1 318 ? 9.297 23.922 4.301 1 98.5 318 LEU B N 1
ATOM 5233 C CA . LEU B 1 318 ? 9.375 25.203 3.619 1 98.5 318 LEU B CA 1
ATOM 5234 C C . LEU B 1 318 ? 9.039 26.344 4.574 1 98.5 318 LEU B C 1
ATOM 5236 O O . LEU B 1 318 ? 8.164 26.203 5.438 1 98.5 318 LEU B O 1
ATOM 5240 N N . LYS B 1 319 ? 9.719 27.391 4.449 1 97.75 319 LYS B N 1
ATOM 5241 C CA . LYS B 1 319 ? 9.266 28.672 4.984 1 97.75 319 LYS B CA 1
ATOM 5242 C C . LYS B 1 319 ? 8.391 29.406 3.973 1 97.75 319 LYS B C 1
ATOM 5244 O O . LYS B 1 319 ? 8.859 29.766 2.889 1 97.75 319 LYS B O 1
ATOM 5249 N N . ILE B 1 320 ? 7.195 29.641 4.305 1 97.44 320 ILE B N 1
ATOM 5250 C CA . ILE B 1 320 ? 6.211 30.25 3.414 1 97.44 320 ILE B CA 1
ATOM 5251 C C . ILE B 1 320 ? 5.961 31.703 3.828 1 97.44 320 ILE B C 1
ATOM 5253 O O . ILE B 1 320 ? 5.719 31.984 5.004 1 97.44 320 ILE B O 1
ATOM 5257 N N . GLU B 1 321 ? 6.027 32.531 2.91 1 93 321 GLU B N 1
ATOM 5258 C CA . GLU B 1 321 ? 5.723 33.938 3.15 1 93 321 GLU B CA 1
ATOM 5259 C C . GLU B 1 321 ? 4.305 34.281 2.705 1 93 321 GLU B C 1
ATOM 5261 O O . GLU B 1 321 ? 3.889 33.906 1.604 1 93 321 GLU B O 1
ATOM 5266 N N . ALA B 1 322 ? 3.646 34.875 3.721 1 86.81 322 ALA B N 1
ATOM 5267 C CA . ALA B 1 322 ? 2.277 35.281 3.41 1 86.81 322 ALA B CA 1
ATOM 5268 C C . ALA B 1 322 ? 2.232 36.688 2.871 1 86.81 322 ALA B C 1
ATOM 5270 O O . ALA B 1 322 ? 3.119 37.5 3.156 1 86.81 322 ALA B O 1
ATOM 5271 N N . GLY B 1 323 ? 1.909 37 1.549 1 67.31 323 GLY B N 1
ATOM 5272 C CA . GLY B 1 323 ? 1.826 38.25 0.816 1 67.31 323 GLY B CA 1
ATOM 5273 C C . GLY B 1 323 ? 1.772 39.469 1.72 1 67.31 323 GLY B C 1
ATOM 5274 O O . GLY B 1 323 ? 2.521 40.438 1.523 1 67.31 323 GLY B O 1
ATOM 5275 N N . GLN B 1 324 ? 0.783 39.562 2.711 1 58.94 324 GLN B N 1
ATOM 5276 C CA . GLN B 1 324 ? 0.579 40.812 3.414 1 58.94 324 GLN B CA 1
ATOM 5277 C C . GLN B 1 324 ? 1.45 40.906 4.664 1 58.94 324 GLN B C 1
ATOM 5279 O O . GLN B 1 324 ? 1.379 40.031 5.535 1 58.94 324 GLN B O 1
ATOM 5284 N N . GLY B 1 325 ? 2.461 41.875 4.773 1 63.22 325 GLY B N 1
ATOM 5285 C CA . GLY B 1 325 ? 3.09 42.375 5.984 1 63.22 325 GLY B CA 1
ATOM 5286 C C . GLY B 1 325 ? 4.383 41.656 6.324 1 63.22 325 GLY B C 1
ATOM 5287 O O . GLY B 1 325 ? 4.945 41.844 7.406 1 63.22 325 GLY B O 1
ATOM 5288 N N . GLY B 1 326 ? 4.715 40.719 5.398 1 80.19 326 GLY B N 1
ATOM 5289 C CA . GLY B 1 326 ? 6.02 40.125 5.66 1 80.19 326 GLY B CA 1
ATOM 5290 C C . GLY B 1 326 ? 5.961 38.938 6.629 1 80.19 326 GLY B C 1
ATOM 5291 O O . GLY B 1 326 ? 6.988 38.531 7.176 1 80.19 326 GLY B O 1
ATOM 5292 N N . LYS B 1 327 ? 4.844 38.438 7.043 1 92.88 327 LYS B N 1
ATOM 5293 C CA . LYS B 1 327 ? 4.699 37.281 7.949 1 92.88 327 LYS B CA 1
ATOM 5294 C C . LYS B 1 327 ? 5.02 35.969 7.242 1 92.88 327 LYS B C 1
ATOM 5296 O O . LYS B 1 327 ? 4.82 35.844 6.031 1 92.88 327 LYS B O 1
ATOM 5301 N N . SER B 1 328 ? 5.578 35.094 8.023 1 96.12 328 SER B N 1
ATOM 5302 C CA . SER B 1 328 ? 5.949 33.812 7.461 1 96.12 328 SER B CA 1
ATOM 5303 C C . SER B 1 328 ? 5.652 32.656 8.438 1 96.12 328 SER B C 1
ATOM 5305 O O . SER B 1 328 ? 5.449 32.906 9.633 1 96.12 328 SER B O 1
ATOM 5307 N N . LEU B 1 329 ? 5.527 31.547 7.918 1 97.38 329 LEU B N 1
ATOM 5308 C CA . LEU B 1 329 ? 5.348 30.344 8.727 1 97.38 329 LEU B CA 1
ATOM 5309 C C . LEU B 1 329 ? 6.09 29.156 8.117 1 97.38 329 LEU B C 1
ATOM 5311 O O . LEU B 1 329 ? 6.469 29.203 6.945 1 97.38 329 LEU B O 1
ATOM 5315 N N . LEU B 1 330 ? 6.375 28.172 8.922 1 98.31 330 LEU B N 1
ATOM 5316 C CA . LEU B 1 330 ? 6.98 26.922 8.445 1 98.31 330 LEU B CA 1
ATOM 5317 C C . LEU B 1 330 ? 5.914 25.906 8.086 1 98.31 330 LEU B C 1
ATOM 5319 O O . LEU B 1 330 ? 4.91 25.766 8.789 1 98.31 330 LEU B O 1
ATOM 5323 N N . ALA B 1 331 ? 6.059 25.266 6.977 1 98.56 331 ALA B N 1
ATOM 5324 C CA . ALA B 1 331 ? 5.188 24.172 6.551 1 98.56 331 ALA B CA 1
ATOM 5325 C C . ALA B 1 331 ? 5.988 22.891 6.312 1 98.56 331 ALA B C 1
ATOM 5327 O O . ALA B 1 331 ? 6.945 22.891 5.535 1 98.56 331 ALA B O 1
ATOM 5328 N N . THR B 1 332 ? 5.594 21.844 6.977 1 98.62 332 THR B N 1
ATOM 5329 C CA . THR B 1 332 ? 6.281 20.562 6.875 1 98.62 332 THR B CA 1
ATOM 5330 C C . THR B 1 332 ? 5.453 19.562 6.078 1 98.62 332 THR B C 1
ATOM 5332 O O . THR B 1 332 ? 4.258 19.391 6.336 1 98.62 332 THR B O 1
ATOM 5335 N N . PHE B 1 333 ? 6.09 18.906 5.094 1 98.5 333 PHE B N 1
ATOM 5336 C CA . PHE B 1 333 ? 5.52 17.875 4.227 1 98.5 333 PHE B CA 1
ATOM 5337 C C . PHE B 1 333 ? 6.219 16.531 4.434 1 98.5 333 PHE B C 1
ATOM 5339 O O . PHE B 1 333 ? 7.398 16.5 4.789 1 98.5 333 PHE B O 1
ATOM 5346 N N . PRO B 1 334 ? 5.473 15.43 4.215 1 97.75 334 PRO B N 1
ATOM 5347 C CA . PRO B 1 334 ? 6.223 14.18 4.09 1 97.75 334 PRO B CA 1
ATOM 5348 C C . PRO B 1 334 ? 7.129 14.148 2.861 1 97.75 334 PRO B C 1
ATOM 5350 O O . PRO B 1 334 ? 6.84 14.812 1.863 1 97.75 334 PRO B O 1
ATOM 5353 N N . ARG B 1 335 ? 8.172 13.484 3.002 1 97.62 335 ARG B N 1
ATOM 5354 C CA . ARG B 1 335 ? 9.008 13.273 1.826 1 97.62 335 ARG B CA 1
ATOM 5355 C C . ARG B 1 335 ? 8.344 12.305 0.85 1 97.62 335 ARG B C 1
ATOM 5357 O O . ARG B 1 335 ? 8.406 12.5 -0.365 1 97.62 335 ARG B O 1
ATOM 5364 N N . VAL B 1 336 ? 7.723 11.211 1.387 1 97 336 VAL B N 1
ATOM 5365 C CA . VAL B 1 336 ? 7.066 10.195 0.567 1 97 336 VAL B CA 1
ATOM 5366 C C . VAL B 1 336 ? 5.938 10.836 -0.237 1 97 336 VAL B C 1
ATOM 5368 O O . VAL B 1 336 ? 5.121 11.578 0.31 1 97 336 VAL B O 1
ATOM 5371 N N . ASN B 1 337 ? 5.973 10.656 -1.532 1 96.25 337 ASN B N 1
ATOM 5372 C CA . ASN B 1 337 ? 4.945 11.062 -2.486 1 96.25 337 ASN B CA 1
ATOM 5373 C C . ASN B 1 337 ? 4.98 12.57 -2.738 1 96.25 337 ASN B C 1
ATOM 5375 O O . ASN B 1 337 ? 3.988 13.148 -3.188 1 96.25 337 ASN B O 1
ATOM 5379 N N . PHE B 1 338 ? 6.086 13.242 -2.398 1 97.94 338 PHE B N 1
ATOM 5380 C CA . PHE B 1 338 ? 6.234 14.664 -2.709 1 97.94 338 PHE B CA 1
ATOM 5381 C C . PHE B 1 338 ? 7.512 14.906 -3.502 1 97.94 338 PHE B C 1
ATOM 5383 O O . PHE B 1 338 ? 8.555 14.312 -3.215 1 97.94 338 PHE B O 1
ATOM 5390 N N . ASP B 1 339 ? 7.355 15.695 -4.496 1 97.75 339 ASP B N 1
ATOM 5391 C CA . ASP B 1 339 ? 8.469 16.109 -5.348 1 97.75 339 ASP B CA 1
ATOM 5392 C C . ASP B 1 339 ? 8.984 17.484 -4.945 1 97.75 339 ASP B C 1
ATOM 5394 O O . ASP B 1 339 ? 8.203 18.375 -4.613 1 97.75 339 ASP B O 1
ATOM 5398 N N . VAL B 1 340 ? 10.281 17.641 -4.891 1 98.25 340 VAL B N 1
ATOM 5399 C CA . VAL B 1 340 ? 10.922 18.891 -4.535 1 98.25 340 VAL B CA 1
ATOM 5400 C C . VAL B 1 340 ? 11.75 19.406 -5.719 1 98.25 340 VAL B C 1
ATOM 5402 O O . VAL B 1 340 ? 12.594 18.688 -6.25 1 98.25 340 VAL B O 1
ATOM 5405 N N . ARG B 1 341 ? 11.539 20.656 -6.086 1 97.56 341 ARG B N 1
ATOM 5406 C CA . ARG B 1 341 ? 12.266 21.266 -7.191 1 97.56 341 ARG B CA 1
ATOM 5407 C C . ARG B 1 341 ? 12.719 22.672 -6.824 1 97.56 341 ARG B C 1
ATOM 5409 O O . ARG B 1 341 ? 11.977 23.422 -6.176 1 97.56 341 ARG B O 1
ATOM 5416 N N . ALA B 1 342 ? 13.906 22.938 -7.277 1 97.5 342 ALA B N 1
ATOM 5417 C CA . ALA B 1 342 ? 14.359 24.312 -7.156 1 97.5 342 ALA B CA 1
ATOM 5418 C C . ALA B 1 342 ? 13.547 25.234 -8.047 1 97.5 342 ALA B C 1
ATOM 5420 O O . ALA B 1 342 ? 13.102 24.844 -9.133 1 97.5 342 ALA B O 1
ATOM 5421 N N . LYS B 1 343 ? 13.297 26.328 -7.512 1 92.81 343 LYS B N 1
ATOM 5422 C CA . LYS B 1 343 ? 12.664 27.375 -8.305 1 92.81 343 LYS B CA 1
ATOM 5423 C C . LYS B 1 343 ? 13.641 28.531 -8.555 1 92.81 343 LYS B C 1
ATOM 5425 O O . LYS B 1 343 ? 14.367 28.953 -7.648 1 92.81 343 LYS B O 1
ATOM 5430 N N . GLU B 1 344 ? 14.18 28.656 -9.875 1 73.69 344 GLU B N 1
ATOM 5431 C CA . GLU B 1 344 ? 15.055 29.766 -10.234 1 73.69 344 GLU B CA 1
ATOM 5432 C C . GLU B 1 344 ? 14.398 31.109 -9.93 1 73.69 344 GLU B C 1
ATOM 5434 O O . GLU B 1 344 ? 13.18 31.25 -10.047 1 73.69 344 GLU B O 1
ATOM 5439 N N . GLY B 1 345 ? 14.898 31.875 -8.953 1 53.38 345 GLY B N 1
ATOM 5440 C CA . GLY B 1 345 ? 14.445 33.25 -8.727 1 53.38 345 GLY B CA 1
ATOM 5441 C C . GLY B 1 345 ? 14.25 34.031 -10.008 1 53.38 345 GLY B C 1
ATOM 5442 O O . GLY B 1 345 ? 14.836 33.688 -11.039 1 53.38 345 GLY B O 1
ATOM 5443 N N . ALA B 1 346 ? 13.172 34.75 -10.125 1 37.47 346 ALA B N 1
ATOM 5444 C CA . ALA B 1 346 ? 13.125 35.75 -11.211 1 37.47 346 ALA B CA 1
ATOM 5445 C C . ALA B 1 346 ? 14.469 36.438 -11.391 1 37.47 346 ALA B C 1
ATOM 5447 O O . ALA B 1 346 ? 15.07 36.906 -10.414 1 37.47 346 ALA B O 1
ATOM 5448 N N . LYS B 1 347 ? 15.328 36 -12.359 1 35.47 347 LYS B N 1
ATOM 5449 C CA . LYS B 1 347 ? 16.375 36.969 -12.648 1 35.47 347 LYS B CA 1
ATOM 5450 C C . LYS B 1 347 ? 15.898 38.406 -12.414 1 35.47 347 LYS B C 1
ATOM 5452 O O . LYS B 1 347 ? 14.914 38.844 -13.023 1 35.47 347 LYS B O 1
ATOM 5457 N N . LEU B 1 348 ? 16.062 38.75 -11.172 1 20.23 348 LEU B N 1
ATOM 5458 C CA . LEU B 1 348 ? 16 40.219 -11.148 1 20.23 348 LEU B CA 1
ATOM 5459 C C . LEU B 1 348 ? 16.953 40.812 -12.188 1 20.23 348 LEU B C 1
ATOM 5461 O O . LEU B 1 348 ? 18.062 40.312 -12.367 1 20.23 348 LEU B O 1
#

Nearest PDB structures (foldseek):
  4kf9-assembly1_A-2  TM=8.157E-01  e=1.484E-20  Ralstonia solanacearum IPO1609
  3ic8-assembly3_C  TM=8.261E-01  e=7.319E-15  Pseudomonas syringae pv. tomato
  7odm-assembly1_AAA-2  TM=6.881E-01  e=9.314E-08  Alopecurus myosuroides
  5a5k-assembly1_T  TM=6.764E-01  e=1.569E-06  Arabidopsis thaliana
  5a5k-assembly4_D  TM=6.546E-01  e=1.746E-06  Arabidopsis thaliana

Secondary structure (DSSP, 8-state):
-----GGGSEEEEE-TT-HHHHHHHHHHHHHT---EEEE--SSS--HHHHHHH-----SS-EEEETTEEEESHHHHHHHHIIIIITTTT--S--SSHHHHHHHIIIIIIIIIHHHHHGGGGGS---HHHHHHHHHHSTT----HHHHHHHHHHHHHHHHHHHHHHHHHHHH--SSBTTBSS--HHHHHHHHHHHIIIIII---TTSSPPPPSS---GGGSS-HHHHHHHHHHHHHHHHT--PPEE--HHHHHHHHHHHHHHHHHHHHHH--B-TTSHHHHTTSS-S-TTEEEEEEESSS---PEEEEEEEE-SSEEEEEEE-TTTT-EEEEEEESTTEEEEE------/-----GGGSEEEEE-TT-HHHHHHHHHHHHHT---EEEE--SSS--HHHHHHH-----SS-EEEETTEEEESHHHHHHHHIIIIITTTT--S--SSHHHHHHHIIIIIIIIIHHHHHGGGGGS---HHHHHHHHHHSTT----HHHHHHHHHHHHHHHHHHHHHHHHHHHH--SSBTTBSS--HHHHHHHHHHHIIIIII---TTTSPPPPSS---GGGSS-HHHHHHHHHHHHHHHHT--PPEE--HHHHHHHHHHHHHHHHHHHHHH--B-TTSHHHHTTSS-S-TTEEEEEEESSS---PEEEEEEEE-SSEEEEEEE-TTTT-EEEEEEESTTEEEEE------

Radius of gyration: 26.32 Å; Cα contacts (8 Å, |Δi|>4): 1300; chains: 2; bounding box: 63×84×59 Å

Organism: Mycosarcoma maydis (NCBI:txid5270)